Protein 4ZKD (pdb70)

Organism: Saccharomyces cerevisiae (strain ATCC 204508 / S288c) (NCBI:txid559292)

InterPro domains:
  IPR000795 Translational (tr)-type GTP-binding domain [PF00009] (269-475)
  IPR000795 Translational (tr)-type GTP-binding domain [PS51722] (265-503)
  IPR027417 P-loop containing nucleoside triphosphate hydrolase [G3DSA:3.40.50.300] (251-518)
  IPR027417 P-loop containing nucleoside triphosphate hydrolase [SSF52540] (268-486)
  IPR050100 Translation factor GTPase superfamily members [PTHR23115] (269-693)
  IPR054118 Ski7, domain III [PF21920] (649-746)
  IPR054119 Ski7, domain II [PF21921] (527-631)

Sequence (470 aa):
IDIHSFIATHPLNLTCCLFLGDTNAGKSTLLGHLLYDLNEISMSSMRELQKKSSNLDPSSSSNSFKVILDNTKTERENGFSMFKKVIQVENDLLPPSSTLTLIDTPGSIKYFNKETLNSSILTFDPEVYVLVIDCNYDSWEKSLDGPNNQIYEILKVISYLNKNSACKKKHLIILLNKADLISWDKHHRLEMIQSELNYVLKENFQWTDAEFQFIPCSGLLGSNLNKINYVPEWYEGPTFFSQLYLLVEHNMNKIETTLEEPFVGTILQSSVLQPIAEINYVSLKVLINSGYIQSGQTIEIHTQYEDFHYYGIVSSRMKNSKQILETNTKNNISVGLNPDILEVLVKIHHNTEDFTKKQFHIRKGDIIIHSRKTNTLKLLALRLIKLSIQTHALSDPVDLGSELLLYHNLTHNAVKLVKILGTNDISINPNQSLIVEVEIIEPDFALNVIDSKYITNNIVLTSIDHKVIAVGRIACQ

Radius of gyration: 22.98 Å; Cα contacts (8 Å, |Δi|>4): 987; chains: 1; bounding box: 47×64×55 Å

Secondary structure (DSSP, 8-state):
--SHHHHHSSPEEEEEEEE--TTSSHHHHHHHHHHHTT-S-HHHHHHHHHHGGGGSS-S--TTHHHH--SHHHHHHTS--S-EEEEE-STTSPTTEEEEEEE---SHHHIIIIIHHHHHHH--SEEEEEEE-STTHHHHT--STTSHHHHHHHHHTTTTTT-SSPP-EEEEEE-GGGGTT-HHHHHHHHHHHHHIIIIIT---GGGEEEEE-BTTTTBTT-------TT--S--HHHHHHHHHHHHSS----TTTSPPEEEEEEEEE-SS--SEEEEEEEEEEEESEEETT-EEEEE-SBSS-EEEEEEEEEEE---SS----SSB-SEEETT-EEEEEEEEE-SS-TTTS-----TT-EEEE-----PPEEEEESEEEEEEE----SS-EETT-EEEEEETTEEEEEEEEEEETS--SEE-SS-EEEEEEEE-STTB-EEEEESTT---EEEEE-TT--EEEEEEE---

GO terms:
  GO:0005525 GTP binding (F, IDA)
  GO:0005737 cytoplasm (C, IDA)
  GO:0044877 protein-containing complex binding (F, IDA)
  GO:0000956 nuclear-transcribed mRNA catabolic process (P, IGI)
  GO:0030163 protein catabolic process (P, IGI)
  GO:0070478 nuclear-transcribed mRNA catabolic process, 3'-5' exonucleolytic nonsense-mediated decay (P, IGI)
  GO:0000956 nuclear-transcribed mRNA catabolic process (P, IMP)
  GO:0005829 cytosol (C, HDA)
  GO:0030674 protein-macromolecule adaptor activity (F, IMP)
  GO:0030163 protein catabolic process (P, IMP)
  GO:0070478 nuclear-transcribed mRNA catabolic process, 3'-5' exonucleolytic nonsense-mediated decay (P, IMP)
  GO:0070481 nuclear-transcribed mRNA catabolic process, non-stop decay (P, IMP)
  GO:0070651 nonfunctional rRNA decay (P, IMP)
  GO:0005515 protein binding (F, IPI)

CATH classification: 3.40.50.300

Foldseek 3Di:
DPVVVVVVLAFAEAEEEEDEAWPLCQLLLVQLLCVVVVLADPVNQVVLVVVCVVPVPHDDDSRSCLQLVDPVCVVVVFDQDKAWDKDDDDVAPPRYIYIYIYAGNHVVSCLQFVVLCCQAQVGQEYEYGGALAPPRRVVQDDDCQGSSNLVLQELLPPQPVHPRAAAYEYEHEPCVNVPVPVVSVVVSCVVVVCCCCPASNDDPVRYDYDYYYSNLCALQPPVRDDDPPDPDHRNVVVVRVVRVVSNPDDDPQQVKFWKKFFADKDWDPDDDQKTKMKTWIFILGHKDFFQFWKWWAAQFPGQIFIWGFHWKAADDHSGDDDRPDTDGMDGPGGIIITITIGGHDDDDVVDDDDHDGGIMMGTDPPVVDWDKDWDQKFKWFKWAADDDDWAFAQAWKWKRWNNDIFIKGFHDWPPDPDGTHDHGDGTITIIGGDDPSGTDMDTDDPSRFQKIFIGHPVRGTGIITHTDPD

Solvent-accessible surface area: 22415 Å² total; per-residue (Å²): 168,96,61,114,54,64,8,78,104,37,25,44,16,3,10,0,0,0,0,2,26,72,106,2,17,14,12,16,0,0,0,14,0,0,69,41,4,114,46,24,71,108,74,46,12,134,102,39,75,146,132,24,81,127,60,123,132,64,119,33,33,32,32,37,15,9,0,3,63,48,182,56,0,87,155,79,39,61,13,19,74,40,16,40,0,69,1,111,40,140,66,5,9,112,82,3,5,0,10,0,0,0,1,1,4,22,92,135,36,5,17,106,14,0,3,2,0,2,16,7,28,76,12,50,0,18,0,2,1,5,18,0,39,106,90,38,5,86,165,29,49,122,40,91,50,15,31,4,41,7,0,0,28,0,1,2,11,8,31,85,160,42,111,102,132,38,65,3,3,0,0,1,4,40,0,47,94,5,80,9,46,98,136,19,6,89,65,0,76,70,74,4,49,137,21,1,72,115,84,12,89,6,70,98,95,7,18,50,22,0,8,0,1,2,88,65,12,2,8,0,35,214,172,92,89,62,10,154,75,34,158,36,46,25,0,24,44,31,0,71,75,27,2,75,118,20,53,136,102,156,84,44,9,92,118,27,36,13,5,0,0,0,27,104,35,58,40,81,136,126,44,45,88,64,4,80,0,33,0,54,2,7,2,42,2,0,64,4,47,52,48,36,30,0,2,0,20,2,17,88,97,113,48,66,28,99,7,71,2,48,105,1,41,55,17,154,49,44,10,170,58,73,28,157,100,99,32,64,6,0,2,49,49,21,32,6,42,4,17,0,58,5,102,28,134,135,70,67,79,169,129,97,33,73,20,128,101,7,0,10,1,0,75,16,85,135,185,203,112,30,116,27,35,67,39,72,95,0,71,0,42,3,38,5,22,78,30,82,107,67,15,77,64,39,33,102,4,22,3,1,12,30,14,16,72,15,36,0,96,0,52,113,6,38,87,67,150,61,115,14,2,39,54,111,49,104,19,67,0,31,0,70,5,70,88,104,102,14,2,7,20,0,8,36,27,174,59,35,59,14,10,0,1,0,0,30,92,101,62,64,16,18,5,3,3,90,14,28,38,175

B-factor: mean 85.1, std 22.49, range [45.05, 178.68]

Structure (mmCIF, N/CA/C/O backbone):
data_4ZKD
#
_entry.id   4ZKD
#
_cell.length_a   93.136
_cell.length_b   120.617
_cell.length_c   105.269
_cell.angle_alpha   90.00
_cell.angle_beta   90.00
_cell.angle_gamma   90.00
#
_symmetry.space_group_name_H-M   'C 2 2 21'
#
loop_
_entity.id
_entity.type
_entity.pdbx_description
1 polymer 'Superkiller protein 7'
2 non-polymer 'PHOSPHATE ION'
3 non-polymer "GUANOSINE-5'-DIPHOSPHATE"
4 non-polymer 'MAGNESIUM ION'
5 water water
#
loop_
_atom_site.group_PDB
_atom_site.id
_atom_site.type_symbol
_atom_site.label_atom_id
_atom_site.label_alt_id
_atom_site.label_comp_id
_atom_site.label_asym_id
_atom_site.label_entity_id
_atom_site.label_seq_id
_atom_site.pdbx_PDB_ins_code
_atom_site.Cartn_x
_atom_site.Cartn_y
_atom_site.Cartn_z
_atom_site.occupancy
_atom_site.B_iso_or_equiv
_atom_site.auth_seq_id
_atom_site.auth_comp_id
_atom_site.auth_asym_id
_atom_site.auth_atom_id
_atom_site.pdbx_PDB_model_num
ATOM 1 N N . ILE A 1 7 ? 96.419 -45.432 28.475 1.00 128.74 255 ILE A N 1
ATOM 2 C CA . ILE A 1 7 ? 96.725 -44.546 29.591 1.00 131.87 255 ILE A CA 1
ATOM 3 C C . ILE A 1 7 ? 97.179 -45.352 30.805 1.00 135.03 255 ILE A C 1
ATOM 4 O O . ILE A 1 7 ? 96.669 -46.441 31.072 1.00 135.41 255 ILE A O 1
ATOM 19 N N . ASP A 1 8 ? 98.146 -44.802 31.532 1.00 132.82 256 ASP A N 1
ATOM 20 C CA . ASP A 1 8 ? 98.728 -45.467 32.692 1.00 134.07 256 ASP A CA 1
ATOM 21 C C . ASP A 1 8 ? 97.704 -45.631 33.814 1.00 134.76 256 ASP A C 1
ATOM 22 O O . ASP A 1 8 ? 97.660 -46.671 34.471 1.00 135.47 256 ASP A O 1
ATOM 31 N N . ILE A 1 9 ? 96.904 -44.588 34.028 1.00 132.52 257 ILE A N 1
ATOM 32 C CA . ILE A 1 9 ? 95.875 -44.549 35.073 1.00 132.29 257 ILE A CA 1
ATOM 33 C C . ILE A 1 9 ? 96.532 -44.378 36.439 1.00 124.80 257 ILE A C 1
ATOM 34 O O . ILE A 1 9 ? 96.211 -43.447 37.178 1.00 119.61 257 ILE A O 1
ATOM 50 N N . HIS A 1 10 ? 97.448 -45.281 36.768 1.00 128.73 258 HIS A N 1
ATOM 51 C CA . HIS A 1 10 ? 98.226 -45.178 37.996 1.00 125.00 258 HIS A CA 1
ATOM 52 C C . HIS A 1 10 ? 99.013 -43.868 38.036 1.00 121.53 258 HIS A C 1
ATOM 53 O O . HIS A 1 10 ? 99.234 -43.301 39.106 1.00 122.54 258 HIS A O 1
ATOM 67 N N . SER A 1 11 ? 99.425 -43.389 36.865 1.00 121.51 259 SER A N 1
ATOM 68 C CA . SER A 1 11 ? 100.218 -42.167 36.768 1.00 121.14 259 SER A CA 1
ATOM 69 C C . SER A 1 11 ? 99.347 -40.917 36.878 1.00 119.07 259 SER A C 1
ATOM 70 O O . SER A 1 11 ? 99.814 -39.866 37.316 1.00 116.68 259 SER A O 1
ATOM 78 N N . PHE A 1 12 ? 98.085 -41.033 36.475 1.00 122.09 260 PHE A N 1
ATOM 79 C CA . PHE A 1 12 ? 97.160 -39.906 36.543 1.00 116.81 260 PHE A CA 1
ATOM 80 C C . PHE A 1 12 ? 96.905 -39.520 37.997 1.00 111.37 260 PHE A C 1
ATOM 81 O O . PHE A 1 12 ? 96.768 -38.342 38.325 1.00 107.78 260 PHE A O 1
ATOM 98 N N . ILE A 1 13 ? 96.840 -40.523 38.865 1.00 106.07 261 ILE A N 1
ATOM 99 C CA . ILE A 1 13 ? 96.625 -40.293 40.286 1.00 104.89 261 ILE A CA 1
ATOM 100 C C . ILE A 1 13 ? 97.817 -39.550 40.885 1.00 105.01 261 ILE A C 1
ATOM 101 O O . ILE A 1 13 ? 97.668 -38.785 41.838 1.00 105.84 261 ILE A O 1
ATOM 117 N N . ALA A 1 14 ? 98.997 -39.768 40.312 1.00 108.20 262 ALA A N 1
ATOM 118 C CA . ALA A 1 14 ? 100.214 -39.129 40.800 1.00 109.27 262 ALA A CA 1
ATOM 119 C C . ALA A 1 14 ? 100.253 -37.646 40.440 1.00 109.03 262 ALA A C 1
ATOM 120 O O . ALA A 1 14 ? 100.606 -36.810 41.272 1.00 110.49 262 ALA A O 1
ATOM 127 N N . THR A 1 15 ? 99.887 -37.321 39.203 1.00 110.69 263 THR A N 1
ATOM 128 C CA . THR A 1 15 ? 99.931 -35.938 38.736 1.00 110.35 263 THR A CA 1
ATOM 129 C C . THR A 1 15 ? 98.760 -35.118 39.275 1.00 107.60 263 THR A C 1
ATOM 130 O O . THR A 1 15 ? 98.655 -33.923 39.001 1.00 105.89 263 THR A O 1
ATOM 141 N N . HIS A 1 16 ? 97.882 -35.762 40.037 1.00 104.68 264 HIS A N 1
ATOM 142 C CA . HIS A 1 16 ? 96.731 -35.081 40.615 1.00 94.67 264 HIS A CA 1
ATOM 143 C C . HIS A 1 16 ? 97.166 -34.251 41.827 1.00 88.26 264 HIS A C 1
ATOM 144 O O . HIS A 1 16 ? 97.765 -34.790 42.757 1.00 78.44 264 HIS A O 1
ATOM 158 N N . PRO A 1 17 ? 96.880 -32.935 41.821 1.00 84.00 265 PRO A N 1
ATOM 159 C CA . PRO A 1 17 ? 97.265 -32.118 42.980 1.00 83.26 265 PRO A CA 1
ATOM 160 C C . PRO A 1 17 ? 96.451 -32.448 44.231 1.00 74.87 265 PRO A C 1
ATOM 161 O O . PRO A 1 17 ? 95.272 -32.784 44.126 1.00 77.56 265 PRO A O 1
ATOM 172 N N . LEU A 1 18 ? 97.082 -32.354 45.398 1.00 79.22 266 LEU A N 1
ATOM 173 C CA . LEU A 1 18 ? 96.424 -32.668 46.664 1.00 77.30 266 LEU A CA 1
ATOM 174 C C . LEU A 1 18 ? 95.538 -31.517 47.130 1.00 68.45 266 LEU A C 1
ATOM 175 O O . LEU A 1 18 ? 95.981 -30.371 47.210 1.00 65.00 266 LEU A O 1
ATOM 191 N N . ASN A 1 19 ? 94.289 -31.838 47.450 1.00 62.85 267 ASN A N 1
ATOM 192 C CA . ASN A 1 19 ? 93.289 -30.822 47.752 1.00 62.24 267 ASN A CA 1
ATOM 193 C C . ASN A 1 19 ? 93.054 -30.605 49.243 1.00 57.10 267 ASN A C 1
ATOM 194 O O . ASN A 1 19 ? 93.099 -31.545 50.035 1.00 58.36 267 ASN A O 1
ATOM 205 N N . LEU A 1 20 ? 92.808 -29.349 49.608 1.00 58.30 268 LEU A N 1
ATOM 206 C CA . LEU A 1 20 ? 92.329 -28.996 50.939 1.00 60.44 268 LEU A CA 1
ATOM 207 C C . LEU A 1 20 ? 90.989 -28.281 50.814 1.00 56.68 268 LEU A C 1
ATOM 208 O O . LEU A 1 20 ? 90.858 -27.325 50.048 1.00 60.83 268 LEU A O 1
ATOM 224 N N . THR A 1 21 ? 90.000 -28.750 51.570 1.00 61.93 269 THR A N 1
ATOM 225 C CA . THR A 1 21 ? 88.667 -28.158 51.557 1.00 54.16 269 THR A CA 1
ATOM 226 C C . THR A 1 21 ? 88.426 -27.313 52.800 1.00 60.82 269 THR A C 1
ATOM 227 O O . THR A 1 21 ? 88.619 -27.772 53.929 1.00 63.92 269 THR A O 1
ATOM 238 N N A CYS A 1 22 ? 88.055 -26.055 52.581 0.64 59.02 270 CYS A N 1
ATOM 239 N N B CYS A 1 22 ? 87.937 -26.098 52.574 0.36 58.99 270 CYS A N 1
ATOM 240 C CA A CYS A 1 22 ? 87.706 -25.148 53.667 0.64 59.36 270 CYS A CA 1
ATOM 241 C CA B CYS A 1 22 ? 87.720 -25.117 53.627 0.36 58.98 270 CYS A CA 1
ATOM 242 C C A CYS A 1 22 ? 86.227 -24.812 53.595 0.64 60.08 270 CYS A C 1
ATOM 243 C C B CYS A 1 22 ? 86.258 -24.665 53.659 0.36 59.89 270 CYS A C 1
ATOM 244 O O A CYS A 1 22 ? 85.739 -24.309 52.580 0.64 54.80 270 CYS A O 1
ATOM 245 O O B CYS A 1 22 ? 85.810 -23.935 52.773 0.36 56.62 270 CYS A O 1
ATOM 259 N N . LEU A 1 23 ? 85.523 -25.101 54.681 1.00 53.71 271 LEU A N 1
ATOM 260 C CA . LEU A 1 23 ? 84.087 -24.849 54.773 1.00 48.26 271 LEU A CA 1
ATOM 261 C C . LEU A 1 23 ? 83.786 -23.653 55.674 1.00 57.79 271 LEU A C 1
ATOM 262 O O . LEU A 1 23 ? 84.109 -23.663 56.864 1.00 55.44 271 LEU A O 1
ATOM 277 N N . PHE A 1 24 ? 83.168 -22.626 55.097 1.00 53.36 272 PHE A N 1
ATOM 278 C CA . PHE A 1 24 ? 82.803 -21.419 55.834 1.00 49.03 272 PHE A CA 1
ATOM 279 C C . PHE A 1 24 ? 81.424 -21.550 56.468 1.00 52.72 272 PHE A C 1
ATOM 280 O O . PHE A 1 24 ? 80.459 -21.933 55.807 1.00 55.91 272 PHE A O 1
ATOM 297 N N . LEU A 1 25 ? 81.344 -21.220 57.754 1.00 55.14 273 LEU A N 1
ATOM 298 C CA . LEU A 1 25 ? 80.115 -21.355 58.527 1.00 51.88 273 LEU A CA 1
ATOM 299 C C . LEU A 1 25 ? 79.874 -20.103 59.360 1.00 46.70 273 LEU A C 1
ATOM 300 O O . LEU A 1 25 ? 80.811 -19.368 59.673 1.00 53.80 273 LEU A O 1
ATOM 316 N N . GLY A 1 26 ? 78.617 -19.863 59.715 1.00 51.46 274 GLY A N 1
ATOM 317 C CA . GLY A 1 26 ? 78.267 -18.727 60.545 1.00 53.03 274 GLY A CA 1
ATOM 318 C C . GLY A 1 26 ? 76.860 -18.212 60.311 1.00 56.90 274 GLY A C 1
ATOM 319 O O . GLY A 1 26 ? 76.204 -18.567 59.329 1.00 52.00 274 GLY A O 1
ATOM 323 N N . ASP A 1 27 ? 76.402 -17.362 61.225 1.00 54.11 275 ASP A N 1
ATOM 324 C CA . ASP A 1 27 ? 75.086 -16.748 61.120 1.00 51.70 275 ASP A CA 1
ATOM 325 C C . ASP A 1 27 ? 74.972 -15.892 59.864 1.00 59.96 275 ASP A C 1
ATOM 326 O O . ASP A 1 27 ? 75.977 -15.550 59.240 1.00 62.05 275 ASP A O 1
ATOM 335 N N . THR A 1 28 ? 73.742 -15.545 59.501 1.00 57.60 276 THR A N 1
ATOM 336 C CA . THR A 1 28 ? 73.506 -14.591 58.429 1.00 60.07 276 THR A CA 1
ATOM 337 C C . THR A 1 28 ? 74.057 -13.227 58.842 1.00 65.12 276 THR A C 1
ATOM 338 O O . THR A 1 28 ? 74.058 -12.891 60.025 1.00 54.68 276 THR A O 1
ATOM 349 N N . ASN A 1 29 ? 74.532 -12.458 57.865 1.00 55.37 277 ASN A N 1
ATOM 350 C CA . ASN A 1 29 ? 75.129 -11.144 58.111 1.00 58.04 277 ASN A CA 1
ATOM 351 C C . ASN A 1 29 ? 76.449 -11.230 58.882 1.00 60.77 277 ASN A C 1
ATOM 352 O O . ASN A 1 29 ? 76.926 -10.233 59.426 1.00 54.87 277 ASN A O 1
ATOM 363 N N . ALA A 1 30 ? 77.043 -12.419 58.924 1.00 62.25 278 ALA A N 1
ATOM 364 C CA . ALA A 1 30 ? 78.358 -12.585 59.537 1.00 49.64 278 ALA A CA 1
ATOM 365 C C . ALA A 1 30 ? 79.459 -12.036 58.626 1.00 59.75 278 ALA A C 1
ATOM 366 O O . ALA A 1 30 ? 80.543 -11.686 59.094 1.00 56.23 278 ALA A O 1
ATOM 373 N N . GLY A 1 31 ? 79.175 -11.972 57.325 1.00 55.57 279 GLY A N 1
ATOM 374 C CA . GLY A 1 31 ? 80.109 -11.422 56.356 1.00 57.46 279 GLY A CA 1
ATOM 375 C C . GLY A 1 31 ? 80.826 -12.490 55.549 1.00 53.07 279 GLY A C 1
ATOM 376 O O . GLY A 1 31 ? 81.899 -12.245 54.998 1.00 53.04 279 GLY A O 1
ATOM 380 N N . LYS A 1 32 ? 80.226 -13.674 55.470 1.00 52.11 280 LYS A N 1
ATOM 381 C CA . LYS A 1 32 ? 80.865 -14.826 54.839 1.00 52.75 280 LYS A CA 1
ATOM 382 C C . LYS A 1 32 ? 81.061 -14.647 53.333 1.00 58.55 280 LYS A C 1
ATOM 383 O O . LYS A 1 32 ? 82.160 -14.850 52.816 1.00 58.15 280 LYS A O 1
ATOM 402 N N . SER A 1 33 ? 79.993 -14.276 52.634 1.00 57.14 281 SER A N 1
ATOM 403 C CA . SER A 1 33 ? 80.042 -14.121 51.182 1.00 53.77 281 SER A CA 1
ATOM 404 C C . SER A 1 33 ? 80.976 -12.984 50.780 1.00 58.78 281 SER A C 1
ATOM 405 O O . SER A 1 33 ? 81.747 -13.112 49.830 1.00 56.43 281 SER A O 1
ATOM 412 N N . THR A 1 34 ? 80.903 -11.873 51.507 1.00 59.94 282 THR A N 1
ATOM 413 C CA . THR A 1 34 ? 81.774 -10.732 51.246 1.00 60.95 282 THR A CA 1
ATOM 414 C C . THR A 1 34 ? 83.240 -11.108 51.419 1.00 59.30 282 THR A C 1
ATOM 415 O O . THR A 1 34 ? 84.074 -10.781 50.579 1.00 66.87 282 THR A O 1
ATOM 426 N N . LEU A 1 35 ? 83.549 -11.788 52.517 1.00 60.55 283 LEU A N 1
ATOM 427 C CA . LEU A 1 35 ? 84.927 -12.138 52.833 1.00 58.42 283 LEU A CA 1
ATOM 428 C C . LEU A 1 35 ? 85.503 -13.102 51.809 1.00 57.86 283 LEU A C 1
ATOM 429 O O . LEU A 1 35 ? 86.660 -12.979 51.407 1.00 59.91 283 LEU A O 1
ATOM 445 N N . LEU A 1 36 ? 84.692 -14.064 51.389 1.00 57.08 284 LEU A N 1
ATOM 446 C CA . LEU A 1 36 ? 85.162 -15.119 50.506 1.00 52.79 284 LEU A CA 1
ATOM 447 C C . LEU A 1 36 ? 85.380 -14.594 49.089 1.00 65.87 284 LEU A C 1
ATOM 448 O O . LEU A 1 36 ? 86.309 -15.013 48.399 1.00 58.36 284 LEU A O 1
ATOM 464 N N . GLY A 1 37 ? 84.524 -13.671 48.663 1.00 59.67 285 GLY A N 1
ATOM 465 C CA . GLY A 1 37 ? 84.681 -13.029 47.372 1.00 66.32 285 GLY A CA 1
ATOM 466 C C . GLY A 1 37 ? 85.898 -12.124 47.365 1.00 67.09 285 GLY A C 1
ATOM 467 O O . GLY A 1 37 ? 86.611 -12.022 46.366 1.00 59.00 285 GLY A O 1
ATOM 471 N N . HIS A 1 38 ? 86.135 -11.467 48.495 1.00 60.62 286 HIS A N 1
ATOM 472 C CA . HIS A 1 38 ? 87.275 -10.572 48.637 1.00 60.82 286 HIS A CA 1
ATOM 473 C C . HIS A 1 38 ? 88.581 -11.356 48.602 1.00 62.50 286 HIS A C 1
ATOM 474 O O . HIS A 1 38 ? 89.571 -10.910 48.025 1.00 68.45 286 HIS A O 1
ATOM 488 N N . LEU A 1 39 ? 88.575 -12.528 49.226 1.00 62.75 287 LEU A N 1
ATOM 489 C CA . LEU A 1 39 ? 89.735 -13.407 49.212 1.00 63.83 287 LEU A CA 1
ATOM 490 C C . LEU A 1 39 ? 90.054 -13.843 47.784 1.00 60.82 287 LEU A C 1
ATOM 491 O O . LEU A 1 39 ? 91.217 -13.920 47.394 1.00 66.74 287 LEU A O 1
ATOM 507 N N . LEU A 1 40 ? 89.013 -14.118 47.005 1.00 63.93 288 LEU A N 1
ATOM 508 C CA . LEU A 1 40 ? 89.183 -14.549 45.622 1.00 63.49 288 LEU A CA 1
ATOM 509 C C . LEU A 1 40 ? 89.788 -13.441 44.763 1.00 66.05 288 LEU A C 1
ATOM 510 O O . LEU A 1 40 ? 90.602 -13.705 43.878 1.00 67.38 288 LEU A O 1
ATOM 526 N N . TYR A 1 41 ? 89.388 -12.202 45.032 1.00 68.47 289 TYR A N 1
ATOM 527 C CA . TYR A 1 41 ? 89.946 -11.047 44.335 1.00 66.47 289 TYR A CA 1
ATOM 528 C C . TYR A 1 41 ? 91.421 -10.870 44.679 1.00 71.51 289 TYR A C 1
ATOM 529 O O . TYR A 1 41 ? 92.248 -10.622 43.802 1.00 65.41 289 TYR A O 1
ATOM 547 N N . ASP A 1 42 ? 91.740 -10.997 45.964 1.00 70.47 290 ASP A N 1
ATOM 548 C CA . ASP A 1 42 ? 93.112 -10.858 46.438 1.00 63.03 290 ASP A CA 1
ATOM 549 C C . ASP A 1 42 ? 93.995 -11.984 45.919 1.00 63.51 290 ASP A C 1
ATOM 550 O O . ASP A 1 42 ? 95.210 -11.825 45.806 1.00 69.92 290 ASP A O 1
ATOM 559 N N . LEU A 1 43 ? 93.384 -13.125 45.615 1.00 63.18 291 LEU A N 1
ATOM 560 C CA . LEU A 1 43 ? 94.112 -14.250 45.041 1.00 66.32 291 LEU A CA 1
ATOM 561 C C . LEU A 1 43 ? 94.098 -14.196 43.511 1.00 72.11 291 LEU A C 1
ATOM 562 O O . LEU A 1 43 ? 94.444 -15.173 42.846 1.00 69.92 291 LEU A O 1
ATOM 578 N N . ASN A 1 44 ? 93.699 -13.050 42.963 1.00 69.15 292 ASN A N 1
ATOM 579 C CA . ASN A 1 44 ? 93.738 -12.817 41.519 1.00 76.39 292 ASN A CA 1
ATOM 580 C C . ASN A 1 44 ? 92.920 -13.832 40.721 1.00 74.18 292 ASN A C 1
ATOM 581 O O . ASN A 1 44 ? 93.290 -14.197 39.605 1.00 72.38 292 ASN A O 1
ATOM 592 N N . GLU A 1 45 ? 91.810 -14.281 41.299 1.00 73.53 293 GLU A N 1
ATOM 593 C CA . GLU A 1 45 ? 90.903 -15.200 40.618 1.00 71.50 293 GLU A CA 1
ATOM 594 C C . GLU A 1 45 ? 89.781 -14.446 39.907 1.00 69.96 293 GLU A C 1
ATOM 595 O O . GLU A 1 45 ? 88.927 -15.056 39.263 1.00 66.47 293 GLU A O 1
ATOM 607 N N . ILE A 1 46 ? 89.793 -13.120 40.027 1.00 71.61 294 ILE A N 1
ATOM 608 C CA . ILE A 1 46 ? 88.817 -12.263 39.359 1.00 69.95 294 ILE A CA 1
ATOM 609 C C . ILE A 1 46 ? 89.537 -11.160 38.592 1.00 78.22 294 ILE A C 1
ATOM 610 O O . ILE A 1 46 ? 90.274 -10.368 39.179 1.00 86.54 294 ILE A O 1
ATOM 626 N N . SER A 1 47 ? 89.323 -11.109 37.282 1.00 87.38 295 SER A N 1
ATOM 627 C CA . SER A 1 47 ? 89.935 -10.077 36.453 1.00 87.93 295 SER A CA 1
ATOM 628 C C . SER A 1 47 ? 89.252 -8.734 36.687 1.00 91.77 295 SER A C 1
ATOM 629 O O . SER A 1 47 ? 88.062 -8.683 37.005 1.00 85.12 295 SER A O 1
ATOM 637 N N . MET A 1 48 ? 90.013 -7.653 36.538 1.00 92.88 296 MET A N 1
ATOM 638 C CA . MET A 1 48 ? 89.476 -6.303 36.686 1.00 92.70 296 MET A CA 1
ATOM 639 C C . MET A 1 48 ? 88.293 -6.095 35.751 1.00 90.29 296 MET A C 1
ATOM 640 O O . MET A 1 48 ? 87.319 -5.428 36.103 1.00 88.44 296 MET A O 1
ATOM 654 N N . SER A 1 49 ? 88.389 -6.670 34.557 1.00 90.84 297 SER A N 1
ATOM 655 C CA . SER A 1 49 ? 87.305 -6.607 33.588 1.00 87.87 297 SER A CA 1
ATOM 656 C C . SER A 1 49 ? 86.081 -7.338 34.125 1.00 89.42 297 SER A C 1
ATOM 657 O O . SER A 1 49 ? 84.966 -6.822 34.069 1.00 91.76 297 SER A O 1
ATOM 665 N N . SER A 1 50 ? 86.300 -8.539 34.650 1.00 90.73 298 SER A N 1
ATOM 666 C CA . SER A 1 50 ? 85.221 -9.338 35.221 1.00 89.92 298 SER A CA 1
ATOM 667 C C . SER A 1 50 ? 84.547 -8.596 36.365 1.00 85.26 298 SER A C 1
ATOM 668 O O . SER A 1 50 ? 83.326 -8.643 36.515 1.00 82.23 298 SER A O 1
ATOM 676 N N . MET A 1 51 ? 85.352 -7.911 37.170 1.00 83.95 299 MET A N 1
ATOM 677 C CA . MET A 1 51 ? 84.828 -7.146 38.289 1.00 83.84 299 MET A CA 1
ATOM 678 C C . MET A 1 51 ? 83.928 -6.031 37.773 1.00 86.13 299 MET A C 1
ATOM 679 O O . MET A 1 51 ? 82.741 -5.988 38.089 1.00 92.42 299 MET A O 1
ATOM 693 N N . ARG A 1 52 ? 84.498 -5.146 36.958 1.00 92.43 300 ARG A N 1
ATOM 694 C CA . ARG A 1 52 ? 83.775 -3.990 36.432 1.00 91.21 300 ARG A CA 1
ATOM 695 C C . ARG A 1 52 ? 82.468 -4.380 35.754 1.00 93.82 300 ARG A C 1
ATOM 696 O O . ARG A 1 52 ? 81.467 -3.679 35.884 1.00 96.80 300 ARG A O 1
ATOM 717 N N . GLU A 1 53 ? 82.482 -5.497 35.032 1.00 90.68 301 GLU A N 1
ATOM 718 C CA . GLU A 1 53 ? 81.269 -6.029 34.421 1.00 94.82 301 GLU A CA 1
ATOM 719 C C . GLU A 1 53 ? 80.268 -6.383 35.512 1.00 91.65 301 GLU A C 1
ATOM 720 O O . GLU A 1 53 ? 79.063 -6.190 35.355 1.00 96.31 301 GLU A O 1
ATOM 732 N N . LEU A 1 54 ? 80.783 -6.904 36.621 1.00 95.90 302 LEU A N 1
ATOM 733 C CA . LEU A 1 54 ? 79.964 -7.169 37.796 1.00 97.29 302 LEU A CA 1
ATOM 734 C C . LEU A 1 54 ? 79.555 -5.850 38.438 1.00 101.45 302 LEU A C 1
ATOM 735 O O . LEU A 1 54 ? 78.454 -5.726 38.975 1.00 109.20 302 LEU A O 1
ATOM 751 N N . GLN A 1 55 ? 80.444 -4.861 38.372 1.00 100.17 303 GLN A N 1
ATOM 752 C CA . GLN A 1 55 ? 80.173 -3.558 38.966 1.00 101.75 303 GLN A CA 1
ATOM 753 C C . GLN A 1 55 ? 79.231 -2.749 38.082 1.00 99.39 303 GLN A C 1
ATOM 754 O O . GLN A 1 55 ? 78.458 -1.929 38.577 1.00 102.44 303 GLN A O 1
ATOM 768 N N . LYS A 1 56 ? 79.291 -2.986 36.775 1.00 102.25 304 LYS A N 1
ATOM 769 C CA . LYS A 1 56 ? 78.419 -2.284 35.841 1.00 101.90 304 LYS A CA 1
ATOM 770 C C . LYS A 1 56 ? 76.988 -2.764 36.044 1.00 108.38 304 LYS A C 1
ATOM 771 O O . LYS A 1 56 ? 76.035 -2.015 35.834 1.00 116.48 304 LYS A O 1
ATOM 790 N N . LYS A 1 57 ? 76.849 -4.021 36.457 1.00 110.85 305 LYS A N 1
ATOM 791 C CA . LYS A 1 57 ? 75.552 -4.559 36.851 1.00 117.52 305 LYS A CA 1
ATOM 792 C C . LYS A 1 57 ? 75.142 -4.024 38.222 1.00 118.48 305 LYS A C 1
ATOM 793 O O . LYS A 1 57 ? 73.955 -3.883 38.514 1.00 126.22 305 LYS A O 1
ATOM 812 N N . SER A 1 58 ? 76.134 -3.723 39.056 1.00 120.00 306 SER A N 1
ATOM 813 C CA . SER A 1 58 ? 75.891 -3.306 40.434 1.00 127.39 306 SER A CA 1
ATOM 814 C C . SER A 1 58 ? 75.521 -1.829 40.548 1.00 130.70 306 SER A C 1
ATOM 815 O O . SER A 1 58 ? 75.234 -1.344 41.643 1.00 131.10 306 SER A O 1
ATOM 822 N N . SER A 1 59 ? 75.537 -1.117 39.423 1.00 129.39 307 SER A N 1
ATOM 823 C CA . SER A 1 59 ? 75.181 0.300 39.409 1.00 122.29 307 SER A CA 1
ATOM 824 C C . SER A 1 59 ? 73.773 0.487 39.966 1.00 131.07 307 SER A C 1
ATOM 825 O O . SER A 1 59 ? 73.432 1.547 40.491 1.00 133.22 307 SER A O 1
ATOM 833 N N . ASN A 1 60 ? 72.968 -0.564 39.846 1.00 131.22 308 ASN A N 1
ATOM 834 C CA . ASN A 1 60 ? 71.643 -0.617 40.448 1.00 130.08 308 ASN A CA 1
ATOM 835 C C . ASN A 1 60 ? 71.693 -0.348 41.953 1.00 130.89 308 ASN A C 1
ATOM 836 O O . ASN A 1 60 ? 70.729 0.150 42.535 1.00 129.82 308 ASN A O 1
ATOM 847 N N . LEU A 1 61 ? 72.834 -0.657 42.567 1.00 128.02 309 LEU A N 1
ATOM 848 C CA . LEU A 1 61 ? 72.971 -0.629 44.021 1.00 128.43 309 LEU A CA 1
ATOM 849 C C . LEU A 1 61 ? 73.798 0.561 44.515 1.00 126.82 309 LEU A C 1
ATOM 850 O O . LEU A 1 61 ? 74.697 0.390 45.341 1.00 121.98 309 LEU A O 1
ATOM 866 N N . ASP A 1 62 ? 73.495 1.759 44.019 1.00 127.96 310 ASP A N 1
ATOM 867 C CA . ASP A 1 62 ? 74.232 2.961 44.413 1.00 118.18 310 ASP A CA 1
ATOM 868 C C . ASP A 1 62 ? 73.303 4.102 44.840 1.00 114.55 310 ASP A C 1
ATOM 869 O O . ASP A 1 62 ? 72.689 4.746 43.989 1.00 113.65 310 ASP A O 1
ATOM 878 N N . PRO A 1 63 ? 73.194 4.362 46.157 1.00 114.16 311 PRO A N 1
ATOM 879 C CA . PRO A 1 63 ? 73.793 3.641 47.285 1.00 117.34 311 PRO A CA 1
ATOM 880 C C . PRO A 1 63 ? 72.970 2.428 47.696 1.00 117.76 311 PRO A C 1
ATOM 881 O O . PRO A 1 63 ? 71.781 2.354 47.385 1.00 129.16 311 PRO A O 1
ATOM 892 N N . SER A 1 64 ? 73.604 1.488 48.386 1.00 111.96 312 SER A N 1
ATOM 893 C CA . SER A 1 64 ? 72.918 0.301 48.879 1.00 111.25 312 SER A CA 1
ATOM 894 C C . SER A 1 64 ? 73.727 -0.354 49.991 1.00 101.84 312 SER A C 1
ATOM 895 O O . SER A 1 64 ? 74.830 0.090 50.310 1.00 92.07 312 SER A O 1
ATOM 903 N N . SER A 1 65 ? 73.181 -1.418 50.572 1.00 97.39 313 SER A N 1
ATOM 904 C CA . SER A 1 65 ? 73.857 -2.120 51.655 1.00 97.96 313 SER A CA 1
ATOM 905 C C . SER A 1 65 ? 74.917 -3.070 51.098 1.00 96.01 313 SER A C 1
ATOM 906 O O . SER A 1 65 ? 75.996 -3.218 51.674 1.00 85.57 313 SER A O 1
ATOM 914 N N A SER A 1 66 ? 74.600 -3.700 49.969 0.76 95.56 314 SER A N 1
ATOM 915 N N B SER A 1 66 ? 74.604 -3.699 49.970 0.24 95.16 314 SER A N 1
ATOM 916 C CA A SER A 1 66 ? 75.473 -4.703 49.359 0.76 88.26 314 SER A CA 1
ATOM 917 C CA B SER A 1 66 ? 75.476 -4.705 49.370 0.24 88.25 314 SER A CA 1
ATOM 918 C C A SER A 1 66 ? 76.831 -4.139 48.946 0.76 82.84 314 SER A C 1
ATOM 919 C C B SER A 1 66 ? 76.828 -4.139 48.940 0.24 83.23 314 SER A C 1
ATOM 920 O O A SER A 1 66 ? 77.069 -2.934 49.028 0.76 81.29 314 SER A O 1
ATOM 921 O O B SER A 1 66 ? 77.057 -2.931 49.004 0.24 82.01 314 SER A O 1
ATOM 935 N N . ASN A 1 67 ? 77.715 -5.026 48.496 1.00 81.49 315 ASN A N 1
ATOM 936 C CA . ASN A 1 67 ? 79.042 -4.632 48.032 1.00 73.51 315 ASN A CA 1
ATOM 937 C C . ASN A 1 67 ? 79.479 -5.442 46.810 1.00 70.02 315 ASN A C 1
ATOM 938 O O . ASN A 1 67 ? 78.764 -6.336 46.358 1.00 67.71 315 ASN A O 1
ATOM 948 N N . SER A 1 68 ? 80.653 -5.117 46.276 1.00 70.76 316 SER A N 1
ATOM 949 C CA . SER A 1 68 ? 81.120 -5.708 45.024 1.00 75.91 316 SER A CA 1
ATOM 950 C C . SER A 1 68 ? 81.630 -7.143 45.175 1.00 75.86 316 SER A C 1
ATOM 951 O O . SER A 1 68 ? 81.693 -7.886 44.195 1.00 70.86 316 SER A O 1
ATOM 959 N N . PHE A 1 69 ? 81.995 -7.534 46.393 1.00 71.26 317 PHE A N 1
ATOM 960 C CA . PHE A 1 69 ? 82.617 -8.839 46.614 1.00 57.47 317 PHE A CA 1
ATOM 961 C C . PHE A 1 69 ? 81.601 -9.962 46.832 1.00 62.97 317 PHE A C 1
ATOM 962 O O . PHE A 1 69 ? 81.799 -11.079 46.357 1.00 58.33 317 PHE A O 1
ATOM 979 N N . LYS A 1 70 ? 80.522 -9.677 47.553 1.00 73.54 318 LYS A N 1
ATOM 980 C CA . LYS A 1 70 ? 79.538 -10.710 47.864 1.00 63.48 318 LYS A CA 1
ATOM 981 C C . LYS A 1 70 ? 78.748 -11.123 46.626 1.00 63.57 318 LYS A C 1
ATOM 982 O O . LYS A 1 70 ? 78.340 -12.278 46.501 1.00 68.10 318 LYS A O 1
ATOM 1001 N N . VAL A 1 71 ? 78.535 -10.186 45.710 1.00 59.89 319 VAL A N 1
ATOM 1002 C CA . VAL A 1 71 ? 77.775 -10.484 44.500 1.00 74.66 319 VAL A CA 1
ATOM 1003 C C . VAL A 1 71 ? 78.499 -11.510 43.626 1.00 64.43 319 VAL A C 1
ATOM 1004 O O . VAL A 1 71 ? 77.887 -12.131 42.760 1.00 71.78 319 VAL A O 1
ATOM 1017 N N . ILE A 1 72 ? 79.795 -11.694 43.862 1.00 67.65 320 ILE A N 1
ATOM 1018 C CA . ILE A 1 72 ? 80.546 -12.752 43.196 1.00 51.22 320 ILE A CA 1
ATOM 1019 C C . ILE A 1 72 ? 79.971 -14.118 43.566 1.00 63.86 320 ILE A C 1
ATOM 1020 O O . ILE A 1 72 ? 79.758 -14.964 42.699 1.00 58.81 320 ILE A O 1
ATOM 1036 N N . LEU A 1 73 ? 79.716 -14.328 44.856 1.00 66.07 321 LEU A N 1
ATOM 1037 C CA . LEU A 1 73 ? 79.221 -15.615 45.338 1.00 61.25 321 LEU A CA 1
ATOM 1038 C C . LEU A 1 73 ? 77.701 -15.703 45.281 1.00 62.13 321 LEU A C 1
ATOM 1039 O O . LEU A 1 73 ? 77.148 -16.753 44.954 1.00 60.01 321 LEU A O 1
ATOM 1055 N N . ASP A 1 74 ? 77.026 -14.607 45.610 1.00 57.87 322 ASP A N 1
ATOM 1056 C CA . ASP A 1 74 ? 75.577 -14.545 45.468 1.00 65.22 322 ASP A CA 1
ATOM 1057 C C . ASP A 1 74 ? 75.250 -14.236 44.007 1.00 67.03 322 ASP A C 1
ATOM 1058 O O . ASP A 1 74 ? 74.875 -13.113 43.672 1.00 64.12 322 ASP A O 1
ATOM 1067 N N . ASN A 1 75 ? 75.403 -15.241 43.145 1.00 57.92 323 ASN A N 1
ATOM 1068 C CA . ASN A 1 75 ? 75.325 -15.047 41.698 1.00 77.57 323 ASN A CA 1
ATOM 1069 C C . ASN A 1 75 ? 73.989 -15.473 41.080 1.00 76.77 323 ASN A C 1
ATOM 1070 O O . ASN A 1 75 ? 73.785 -15.320 39.876 1.00 75.91 323 ASN A O 1
ATOM 1081 N N . THR A 1 76 ? 73.090 -16.015 41.899 1.00 75.38 324 THR A N 1
ATOM 1082 C CA . THR A 1 76 ? 71.743 -16.354 41.442 1.00 71.57 324 THR A CA 1
ATOM 1083 C C . THR A 1 76 ? 70.818 -15.166 41.650 1.00 75.99 324 THR A C 1
ATOM 1084 O O . THR A 1 76 ? 70.883 -14.502 42.683 1.00 79.87 324 THR A O 1
ATOM 1095 N N . LYS A 1 77 ? 69.949 -14.919 40.675 1.00 77.54 325 LYS A N 1
ATOM 1096 C CA . LYS A 1 77 ? 69.075 -13.749 40.685 1.00 75.47 325 LYS A CA 1
ATOM 1097 C C . LYS A 1 77 ? 68.269 -13.623 41.975 1.00 69.66 325 LYS A C 1
ATOM 1098 O O . LYS A 1 77 ? 68.089 -12.522 42.496 1.00 68.53 325 LYS A O 1
ATOM 1117 N N . THR A 1 78 ? 67.788 -14.750 42.488 1.00 63.02 326 THR A N 1
ATOM 1118 C CA . THR A 1 78 ? 66.973 -14.741 43.696 1.00 70.65 326 THR A CA 1
ATOM 1119 C C . THR A 1 78 ? 67.787 -14.322 44.919 1.00 72.72 326 THR A C 1
ATOM 1120 O O . THR A 1 78 ? 67.247 -13.733 45.855 1.00 75.88 326 THR A O 1
ATOM 1131 N N . GLU A 1 79 ? 69.084 -14.620 44.908 1.00 69.57 327 GLU A N 1
ATOM 1132 C CA . GLU A 1 79 ? 69.960 -14.267 46.022 1.00 74.14 327 GLU A CA 1
ATOM 1133 C C . GLU A 1 79 ? 70.328 -12.785 46.000 1.00 75.91 327 GLU A C 1
ATOM 1134 O O . GLU A 1 79 ? 70.551 -12.179 47.049 1.00 65.91 327 GLU A O 1
ATOM 1146 N N . ARG A 1 80 ? 70.389 -12.203 44.805 1.00 72.15 328 ARG A N 1
ATOM 1147 C CA . ARG A 1 80 ? 70.705 -10.784 44.664 1.00 75.54 328 ARG A CA 1
ATOM 1148 C C . ARG A 1 80 ? 69.516 -9.936 45.098 1.00 79.22 328 ARG A C 1
ATOM 1149 O O . ARG A 1 80 ? 69.682 -8.871 45.694 1.00 79.09 328 ARG A O 1
ATOM 1170 N N . GLU A 1 81 ? 68.316 -10.418 44.792 1.00 76.77 329 GLU A N 1
ATOM 1171 C CA . GLU A 1 81 ? 67.091 -9.709 45.137 1.00 87.03 329 GLU A CA 1
ATOM 1172 C C . GLU A 1 81 ? 66.825 -9.786 46.638 1.00 86.85 329 GLU A C 1
ATOM 1173 O O . GLU A 1 81 ? 66.416 -8.802 47.256 1.00 89.91 329 GLU A O 1
ATOM 1185 N N . ASN A 1 82 ? 67.061 -10.959 47.218 1.00 83.38 330 ASN A N 1
ATOM 1186 C CA . ASN A 1 82 ? 66.845 -11.165 48.646 1.00 79.14 330 ASN A CA 1
ATOM 1187 C C . ASN A 1 82 ? 67.969 -10.568 49.492 1.00 74.01 330 ASN A C 1
ATOM 1188 O O . ASN A 1 82 ? 67.743 -10.149 50.627 1.00 77.04 330 ASN A O 1
ATOM 1199 N N . GLY A 1 83 ? 69.177 -10.535 48.938 1.00 72.32 331 GLY A N 1
ATOM 1200 C CA . GLY A 1 83 ? 70.304 -9.897 49.597 1.00 73.43 331 GLY A CA 1
ATOM 1201 C C . GLY A 1 83 ? 71.094 -10.800 50.530 1.00 69.76 331 GLY A C 1
ATOM 1202 O O . GLY A 1 83 ? 71.894 -10.316 51.333 1.00 59.83 331 GLY A O 1
ATOM 1206 N N . PHE A 1 84 ? 70.878 -12.108 50.428 1.00 62.68 332 PHE A N 1
ATOM 1207 C CA . PHE A 1 84 ? 71.625 -13.066 51.238 1.00 64.24 332 PHE A CA 1
ATOM 1208 C C . PHE A 1 84 ? 71.736 -14.418 50.541 1.00 67.44 332 PHE A C 1
ATOM 1209 O O . PHE A 1 84 ? 70.920 -14.750 49.680 1.00 63.75 332 PHE A O 1
ATOM 1226 N N . SER A 1 85 ? 72.749 -15.195 50.917 1.00 58.29 333 SER A N 1
ATOM 1227 C CA . SER A 1 85 ? 73.000 -16.480 50.273 1.00 58.71 333 SER A CA 1
ATOM 1228 C C . SER A 1 85 ? 71.907 -17.477 50.632 1.00 60.55 333 SER A C 1
ATOM 1229 O O . SER A 1 85 ? 71.372 -17.457 51.740 1.00 58.05 333 SER A O 1
ATOM 1236 N N . MET A 1 86 ? 71.581 -18.346 49.681 1.00 66.02 334 MET A N 1
ATOM 1237 C CA . MET A 1 86 ? 70.535 -19.345 49.859 1.00 64.43 334 MET A CA 1
ATOM 1238 C C . MET A 1 86 ? 71.053 -20.742 49.522 1.00 63.93 334 MET A C 1
ATOM 1239 O O . MET A 1 86 ? 70.504 -21.743 49.985 1.00 63.82 334 MET A O 1
ATOM 1253 N N . PHE A 1 87 ? 72.118 -20.797 48.725 1.00 58.05 335 PHE A N 1
ATOM 1254 C CA . PHE A 1 87 ? 72.675 -22.060 48.252 1.00 61.18 335 PHE A CA 1
ATOM 1255 C C . PHE A 1 87 ? 74.170 -22.116 48.513 1.00 59.09 335 PHE A C 1
ATOM 1256 O O . PHE A 1 87 ? 74.849 -21.090 48.493 1.00 62.12 335 PHE A O 1
ATOM 1273 N N . LYS A 1 88 ? 74.686 -23.318 48.744 1.00 62.32 336 LYS A N 1
ATOM 1274 C CA . LYS A 1 88 ? 76.113 -23.493 48.963 1.00 62.94 336 LYS A CA 1
ATOM 1275 C C . LYS A 1 88 ? 76.873 -23.274 47.656 1.00 61.56 336 LYS A C 1
ATOM 1276 O O . LYS A 1 88 ? 76.430 -23.714 46.5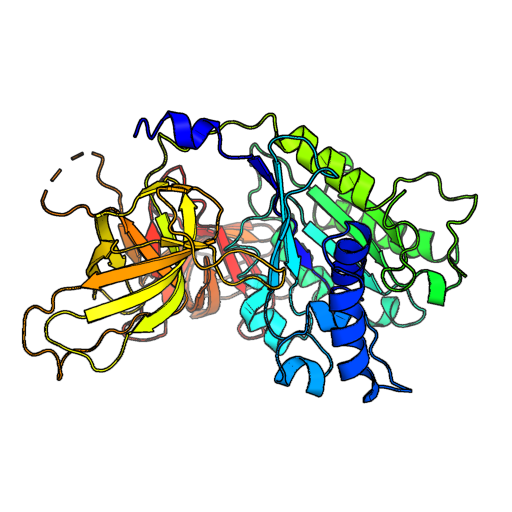95 1.00 64.91 336 LYS A O 1
ATOM 1295 N N . LYS A 1 89 ? 78.008 -22.584 47.740 1.00 59.33 337 LYS A N 1
ATOM 1296 C CA . LYS A 1 89 ? 78.869 -22.352 46.583 1.00 61.77 337 LYS A CA 1
ATOM 1297 C C . LYS A 1 89 ? 80.206 -23.057 46.774 1.00 67.08 337 LYS A C 1
ATOM 1298 O O . LYS A 1 89 ? 80.879 -22.853 47.783 1.00 52.70 337 LYS A O 1
ATOM 1317 N N . VAL A 1 90 ? 80.585 -23.882 45.801 1.00 59.98 338 VAL A N 1
ATOM 1318 C CA . VAL A 1 90 ? 81.852 -24.607 45.846 1.00 57.77 338 VAL A CA 1
ATOM 1319 C C . VAL A 1 90 ? 82.826 -24.052 44.811 1.00 60.38 338 VAL A C 1
ATOM 1320 O O . VAL A 1 90 ? 82.548 -24.074 43.612 1.00 63.70 338 VAL A O 1
ATOM 1333 N N . ILE A 1 91 ? 83.972 -23.571 45.286 1.00 56.36 339 ILE A N 1
ATOM 1334 C CA . ILE A 1 91 ? 84.977 -22.951 44.428 1.00 65.76 339 ILE A CA 1
ATOM 1335 C C . ILE A 1 91 ? 86.331 -23.625 44.615 1.00 64.55 339 ILE A C 1
ATOM 1336 O O . ILE A 1 91 ? 86.883 -23.624 45.715 1.00 64.74 339 ILE A O 1
ATOM 1352 N N . GLN A 1 92 ? 86.861 -24.193 43.536 1.00 59.01 340 GLN A N 1
ATOM 1353 C CA . GLN A 1 92 ? 88.171 -24.834 43.566 1.00 66.56 340 GLN A CA 1
ATOM 1354 C C . GLN A 1 92 ? 89.222 -23.917 42.951 1.00 71.65 340 GLN A C 1
ATOM 1355 O O . GLN A 1 92 ? 89.111 -23.522 41.788 1.00 69.77 340 GLN A O 1
ATOM 1369 N N . VAL A 1 93 ? 90.237 -23.583 43.743 1.00 63.09 341 VAL A N 1
ATOM 1370 C CA . VAL A 1 93 ? 91.285 -22.661 43.321 1.00 66.83 341 VAL A CA 1
ATOM 1371 C C . VAL A 1 93 ? 92.608 -23.392 43.113 1.00 71.29 341 VAL A C 1
ATOM 1372 O O . VAL A 1 93 ? 93.011 -24.215 43.935 1.00 63.47 341 VAL A O 1
ATOM 1385 N N . GLU A 1 94 ? 93.273 -23.081 42.004 1.00 68.27 342 GLU A N 1
ATOM 1386 C CA . GLU A 1 94 ? 94.579 -23.649 41.690 1.00 73.55 342 GLU A CA 1
ATOM 1387 C C . GLU A 1 94 ? 95.426 -22.619 40.951 1.00 76.71 342 GLU A C 1
ATOM 1388 O O . GLU A 1 94 ? 95.183 -22.337 39.777 1.00 73.05 342 GLU A O 1
ATOM 1400 N N . ASN A 1 95 ? 96.416 -22.056 41.638 1.00 71.23 343 ASN A N 1
ATOM 1401 C CA . ASN A 1 95 ? 97.270 -21.039 41.037 1.00 75.14 343 ASN A CA 1
ATOM 1402 C C . ASN A 1 95 ? 98.652 -20.951 41.683 1.00 79.74 343 ASN A C 1
ATOM 1403 O O . ASN A 1 95 ? 99.017 -21.775 42.523 1.00 84.77 343 ASN A O 1
ATOM 1414 N N . ASP A 1 96 ? 99.407 -19.933 41.285 1.00 83.18 344 ASP A N 1
ATOM 1415 C CA . ASP A 1 96 ? 100.791 -19.769 41.711 1.00 85.49 344 ASP A CA 1
ATOM 1416 C C . ASP A 1 96 ? 100.925 -19.285 43.154 1.00 78.95 344 ASP A C 1
ATOM 1417 O O . ASP A 1 96 ? 102.003 -19.373 43.741 1.00 81.95 344 ASP A O 1
ATOM 1426 N N . LEU A 1 97 ? 99.837 -18.775 43.723 1.00 83.81 345 LEU A N 1
ATOM 1427 C CA . LEU A 1 97 ? 99.861 -18.260 45.092 1.00 77.66 345 LEU A CA 1
ATOM 1428 C C . LEU A 1 97 ? 99.752 -19.375 46.132 1.00 71.88 345 LEU A C 1
ATOM 1429 O O . LEU A 1 97 ? 100.048 -19.163 47.308 1.00 73.00 345 LEU A O 1
ATOM 1445 N N . LEU A 1 98 ? 99.322 -20.555 45.696 1.00 70.03 346 LEU A N 1
ATOM 1446 C CA . LEU A 1 98 ? 99.215 -21.713 46.576 1.00 69.72 346 LEU A CA 1
ATOM 1447 C C . LEU A 1 98 ? 100.473 -22.569 46.481 1.00 73.49 346 LEU A C 1
ATOM 1448 O O . LEU A 1 98 ? 101.279 -22.384 45.569 1.00 80.16 346 LEU A O 1
ATOM 1464 N N . PRO A 1 99 ? 100.653 -23.505 47.427 1.00 74.96 347 PRO A N 1
ATOM 1465 C CA . PRO A 1 99 ? 101.774 -24.444 47.317 1.00 72.83 347 PRO A CA 1
ATOM 1466 C C . PRO A 1 99 ? 101.712 -25.229 46.008 1.00 70.60 347 PRO A C 1
ATOM 1467 O O . PRO A 1 99 ? 100.611 -25.559 45.572 1.00 74.58 347 PRO A O 1
ATOM 1478 N N . PRO A 1 100 ? 102.866 -25.515 45.382 1.00 77.12 348 PRO A N 1
ATOM 1479 C CA . PRO A 1 100 ? 102.841 -26.288 44.133 1.00 75.78 348 PRO A CA 1
ATOM 1480 C C . PRO A 1 100 ? 102.166 -27.651 44.290 1.00 67.81 348 PRO A C 1
ATOM 1481 O O . PRO A 1 100 ? 102.279 -28.268 45.348 1.00 76.27 348 PRO A O 1
ATOM 1492 N N . SER A 1 101 ? 101.465 -28.097 43.250 1.00 75.54 349 SER A N 1
ATOM 1493 C CA . SER A 1 101 ? 100.783 -29.391 43.256 1.00 73.42 349 SER A CA 1
ATOM 1494 C C . SER A 1 101 ? 99.715 -29.467 44.346 1.00 76.51 349 SER A C 1
ATOM 1495 O O . SER A 1 101 ? 99.609 -30.472 45.050 1.00 77.12 349 SER A O 1
ATOM 1503 N N . SER A 1 102 ? 98.927 -28.404 44.482 1.00 69.21 350 SER A N 1
ATOM 1504 C CA . SER A 1 102 ? 97.842 -28.383 45.456 1.00 70.76 350 SER A CA 1
ATOM 1505 C C . SER A 1 102 ? 96.657 -27.572 44.949 1.00 66.96 350 SER A C 1
ATOM 1506 O O . SER A 1 102 ? 96.801 -26.731 44.062 1.00 76.63 350 SER A O 1
ATOM 1514 N N . THR A 1 103 ? 95.487 -27.842 45.519 1.00 61.91 351 THR A N 1
ATOM 1515 C CA . THR A 1 103 ? 94.280 -27.081 45.219 1.00 69.00 351 THR A CA 1
ATOM 1516 C C . THR A 1 103 ? 93.578 -26.694 46.516 1.00 63.21 351 THR A C 1
ATOM 1517 O O . THR A 1 103 ? 93.551 -27.468 47.474 1.00 65.76 351 THR A O 1
ATOM 1528 N N . LEU A 1 104 ? 93.027 -25.485 46.537 1.00 59.57 352 LEU A N 1
ATOM 1529 C CA . LEU A 1 104 ? 92.291 -24.981 47.688 1.00 61.58 352 LEU A CA 1
ATOM 1530 C C . LEU A 1 104 ? 90.809 -24.851 47.351 1.00 65.45 352 LEU A C 1
ATOM 1531 O O . LEU A 1 104 ? 90.414 -23.971 46.586 1.00 61.42 352 LEU A O 1
ATOM 1547 N N . THR A 1 105 ? 89.997 -25.741 47.917 1.00 62.62 353 THR A N 1
ATOM 1548 C CA . THR A 1 105 ? 88.551 -25.682 47.741 1.00 58.86 353 THR A CA 1
ATOM 1549 C C . THR A 1 105 ? 87.908 -24.866 48.855 1.00 61.16 353 THR A C 1
ATOM 1550 O O . THR A 1 105 ? 88.010 -25.212 50.032 1.00 62.96 353 THR A O 1
ATOM 1561 N N . LEU A 1 106 ? 87.238 -23.786 48.468 1.00 62.24 354 LEU A N 1
ATOM 1562 C CA . LEU A 1 106 ? 86.530 -22.931 49.409 1.00 55.37 354 LEU A CA 1
ATOM 1563 C C . LEU A 1 106 ? 85.033 -23.134 49.220 1.00 56.37 354 LEU A C 1
ATOM 1564 O O . LEU A 1 106 ? 84.559 -23.234 48.088 1.00 58.78 354 LEU A O 1
ATOM 1580 N N . ILE A 1 107 ? 84.298 -23.212 50.325 1.00 51.11 355 ILE A N 1
ATOM 1581 C CA . ILE A 1 107 ? 82.859 -23.447 50.271 1.00 47.49 355 ILE A CA 1
ATOM 1582 C C . ILE A 1 107 ? 82.085 -22.437 51.108 1.00 57.19 355 ILE A C 1
ATOM 1583 O O . ILE A 1 107 ? 82.282 -22.332 52.322 1.00 54.99 355 ILE A O 1
ATOM 1599 N N . ASP A 1 108 ? 81.200 -21.704 50.439 1.00 52.55 356 ASP A N 1
ATOM 1600 C CA . ASP A 1 108 ? 80.290 -20.778 51.100 1.00 58.46 356 ASP A CA 1
ATOM 1601 C C . ASP A 1 108 ? 79.017 -21.518 51.488 1.00 59.58 356 ASP A C 1
ATOM 1602 O O . ASP A 1 108 ? 78.553 -22.385 50.746 1.00 57.84 356 ASP A O 1
ATOM 1611 N N . THR A 1 109 ? 78.465 -21.187 52.652 1.00 53.15 357 THR A N 1
ATOM 1612 C CA . THR A 1 109 ? 77.211 -21.780 53.108 1.00 52.48 357 THR A CA 1
ATOM 1613 C C . THR A 1 109 ? 76.249 -20.688 53.566 1.00 52.97 357 THR A C 1
ATOM 1614 O O . THR A 1 109 ? 76.683 -19.629 54.011 1.00 53.68 357 THR A O 1
ATOM 1625 N N . PRO A 1 110 ? 74.936 -20.936 53.441 1.00 54.70 358 PRO A N 1
ATOM 1626 C CA . PRO A 1 110 ? 73.955 -19.954 53.914 1.00 62.69 358 PRO A CA 1
ATOM 1627 C C . PRO A 1 110 ? 73.782 -20.002 55.428 1.00 51.82 358 PRO A C 1
ATOM 1628 O O . PRO A 1 110 ? 73.707 -21.090 55.994 1.00 45.05 358 PRO A O 1
ATOM 1639 N N . GLY A 1 111 ? 73.723 -18.835 56.061 1.00 52.94 359 GLY A N 1
ATOM 1640 C CA . GLY A 1 111 ? 73.492 -18.742 57.491 1.00 55.36 359 GLY A CA 1
ATOM 1641 C C . GLY A 1 111 ? 72.026 -18.505 57.797 1.00 59.01 359 GLY A C 1
ATOM 1642 O O . GLY A 1 111 ? 71.566 -18.782 58.905 1.00 54.30 359 GLY A O 1
ATOM 1646 N N . SER A 1 112 ? 71.296 -17.979 56.815 1.00 64.73 360 SER A N 1
ATOM 1647 C CA . SER A 1 112 ? 69.852 -17.809 56.932 1.00 52.07 360 SER A CA 1
ATOM 1648 C C . SER A 1 112 ? 69.235 -19.147 57.317 1.00 64.19 360 SER A C 1
ATOM 1649 O O . SER A 1 112 ? 69.375 -20.133 56.590 1.00 61.84 360 SER A O 1
ATOM 1657 N N . ILE A 1 113 ? 68.554 -19.169 58.461 1.00 54.62 361 ILE A N 1
ATOM 1658 C CA . ILE A 1 113 ? 68.242 -20.417 59.154 1.00 58.85 361 ILE A CA 1
ATOM 1659 C C . ILE A 1 113 ? 67.431 -21.399 58.312 1.00 54.96 361 ILE A C 1
ATOM 1660 O O . ILE A 1 113 ? 67.687 -22.604 58.347 1.00 58.86 361 ILE A O 1
ATOM 1676 N N . LYS A 1 114 ? 66.464 -20.893 57.555 1.00 64.13 362 LYS A N 1
ATOM 1677 C CA . LYS A 1 114 ? 65.637 -21.755 56.718 1.00 68.15 362 LYS A CA 1
ATOM 1678 C C . LYS A 1 114 ? 66.511 -22.535 55.741 1.00 60.60 362 LYS A C 1
ATOM 1679 O O . LYS A 1 114 ? 66.265 -23.710 55.468 1.00 62.41 362 LYS A O 1
ATOM 1698 N N . TYR A 1 115 ? 67.545 -21.873 55.233 1.00 59.16 363 TYR A N 1
ATOM 1699 C CA . TYR A 1 115 ? 68.426 -22.462 54.233 1.00 65.51 363 TYR A CA 1
ATOM 1700 C C . TYR A 1 115 ? 69.616 -23.153 54.887 1.00 62.69 363 TYR A C 1
ATOM 1701 O O . TYR A 1 115 ? 70.154 -24.121 54.349 1.00 58.03 363 TYR A O 1
ATOM 1719 N N . PHE A 1 116 ? 70.019 -22.649 56.049 1.00 58.26 364 PHE A N 1
ATOM 1720 C CA . PHE A 1 116 ? 71.020 -23.314 56.872 1.00 58.23 364 PHE A CA 1
ATOM 1721 C C . PHE A 1 116 ? 70.580 -24.739 57.184 1.00 51.12 364 PHE A C 1
ATOM 1722 O O . PHE A 1 116 ? 71.364 -25.681 57.084 1.00 58.76 364 PHE A O 1
ATOM 1739 N N . ASN A 1 117 ? 69.317 -24.887 57.563 1.00 57.52 365 ASN A N 1
ATOM 1740 C CA . ASN A 1 117 ? 68.760 -26.199 57.864 1.00 63.46 365 ASN A CA 1
ATOM 1741 C C . ASN A 1 117 ? 68.623 -27.071 56.621 1.00 61.16 365 ASN A C 1
ATOM 1742 O O . ASN A 1 117 ? 68.644 -28.297 56.712 1.00 66.05 365 ASN A O 1
ATOM 1753 N N . LYS A 1 118 ? 68.484 -26.437 55.461 1.00 64.23 366 LYS A N 1
ATOM 1754 C CA . LYS A 1 118 ? 68.297 -27.172 54.216 1.00 68.26 366 LYS A CA 1
ATOM 1755 C C . LYS A 1 118 ? 69.607 -27.725 53.651 1.00 69.29 366 LYS A C 1
ATOM 1756 O O . LYS A 1 118 ? 69.636 -28.848 53.144 1.00 60.98 366 LYS A O 1
ATOM 1775 N N . GLU A 1 119 ? 70.685 -26.949 53.747 1.00 63.10 367 GLU A N 1
ATOM 1776 C CA . GLU A 1 119 ? 71.924 -27.274 53.037 1.00 62.42 367 GLU A CA 1
ATOM 1777 C C . GLU A 1 119 ? 73.190 -27.310 53.898 1.00 63.58 367 GLU A C 1
ATOM 1778 O O . GLU A 1 119 ? 74.035 -28.186 53.711 1.00 59.20 367 GLU A O 1
ATOM 1790 N N . THR A 1 120 ? 73.330 -26.369 54.827 1.00 61.57 368 THR A N 1
ATOM 1791 C CA . THR A 1 120 ? 74.598 -26.196 55.539 1.00 63.26 368 THR A CA 1
ATOM 1792 C C . THR A 1 120 ? 74.990 -27.412 56.382 1.00 60.68 368 THR A C 1
ATOM 1793 O O . THR A 1 120 ? 76.158 -27.799 56.407 1.00 53.76 368 THR A O 1
ATOM 1804 N N . LEU A 1 121 ? 74.026 -28.003 57.081 1.00 62.25 369 LEU A N 1
ATOM 1805 C CA . LEU A 1 121 ? 74.300 -29.181 57.900 1.00 59.01 369 LEU A CA 1
ATOM 1806 C C . LEU A 1 121 ? 74.778 -30.349 57.044 1.00 61.18 369 LEU A C 1
ATOM 1807 O O . LEU A 1 121 ? 75.672 -31.096 57.440 1.00 66.33 369 LEU A O 1
ATOM 1823 N N . ASN A 1 122 ? 74.176 -30.505 55.871 1.00 62.13 370 ASN A N 1
ATOM 1824 C CA . ASN A 1 122 ? 74.545 -31.584 54.965 1.00 59.08 370 ASN A CA 1
ATOM 1825 C C . ASN A 1 122 ? 75.880 -31.332 54.271 1.00 55.52 370 ASN A C 1
ATOM 1826 O O . ASN A 1 122 ? 76.598 -32.275 53.939 1.00 53.75 370 ASN A O 1
ATOM 1837 N N . SER A 1 123 ? 76.216 -30.063 54.059 1.00 52.37 371 SER A N 1
ATOM 1838 C CA A SER A 1 123 ? 77.484 -29.710 53.431 0.68 58.20 371 SER A CA 1
ATOM 1839 C CA B SER A 1 123 ? 77.485 -29.703 53.437 0.32 58.32 371 SER A CA 1
ATOM 1840 C C . SER A 1 123 ? 78.653 -30.203 54.278 1.00 61.86 371 SER A C 1
ATOM 1841 O O . SER A 1 123 ? 79.691 -30.601 53.749 1.00 60.96 371 SER A O 1
ATOM 1856 N N . ILE A 1 124 ? 78.475 -30.180 55.595 1.00 60.47 372 ILE A N 1
ATOM 1857 C CA . ILE A 1 124 ? 79.500 -30.648 56.517 1.00 53.86 372 ILE A CA 1
ATOM 1858 C C . ILE A 1 124 ? 79.721 -32.149 56.344 1.00 51.12 372 ILE A C 1
ATOM 1859 O O . ILE A 1 124 ? 80.858 -32.609 56.250 1.00 56.94 372 ILE A O 1
ATOM 1875 N N . LEU A 1 125 ? 78.630 -32.905 56.301 1.00 53.46 373 LEU A N 1
ATOM 1876 C CA . LEU A 1 125 ? 78.707 -34.355 56.157 1.00 51.43 373 LEU A CA 1
ATOM 1877 C C . LEU A 1 125 ? 79.139 -34.775 54.756 1.00 59.81 373 LEU A C 1
ATOM 1878 O O . LEU A 1 125 ? 79.903 -35.724 54.594 1.00 66.06 373 LEU A O 1
ATOM 1894 N N . THR A 1 126 ? 78.642 -34.066 53.749 1.00 59.48 374 THR A N 1
ATOM 1895 C CA . THR A 1 126 ? 78.890 -34.426 52.357 1.00 60.30 374 THR A CA 1
ATOM 1896 C C . THR A 1 126 ? 80.344 -34.194 51.952 1.00 64.35 374 THR A C 1
ATOM 1897 O O . THR A 1 126 ? 80.984 -35.078 51.381 1.00 63.74 374 THR A O 1
ATOM 1908 N N . PHE A 1 127 ? 80.861 -33.007 52.250 1.00 61.15 375 PHE A N 1
ATOM 1909 C CA . PHE A 1 127 ? 82.175 -32.603 51.761 1.00 55.68 375 PHE A CA 1
ATOM 1910 C C . PHE A 1 127 ? 83.315 -33.039 52.678 1.00 63.63 375 PHE A C 1
ATOM 1911 O O . PHE A 1 127 ? 84.445 -33.209 52.220 1.00 60.96 375 PHE A O 1
ATOM 1928 N N . ASP A 1 128 ? 83.020 -33.221 53.963 1.00 65.27 376 ASP A N 1
ATOM 1929 C CA . ASP A 1 128 ? 84.013 -33.711 54.917 1.00 66.23 376 ASP A CA 1
ATOM 1930 C C . ASP A 1 128 ? 85.286 -32.868 54.869 1.00 60.95 376 ASP A C 1
ATOM 1931 O O . ASP A 1 128 ? 86.360 -33.373 54.544 1.00 64.82 376 ASP A O 1
ATOM 1940 N N . PRO A 1 129 ? 85.166 -31.572 55.188 1.00 48.49 377 PRO A N 1
ATOM 1941 C CA . PRO A 1 129 ? 86.278 -30.630 55.031 1.00 56.05 377 PRO A CA 1
ATOM 1942 C C . PRO A 1 129 ? 87.383 -30.806 56.067 1.00 63.09 377 PRO A C 1
ATOM 1943 O O . PRO A 1 129 ? 87.115 -31.184 57.210 1.00 62.95 377 PRO A O 1
ATOM 1954 N N . GLU A 1 130 ? 88.616 -30.523 55.661 1.00 55.84 378 GLU A N 1
ATOM 1955 C CA . GLU A 1 130 ? 89.749 -30.575 56.574 1.00 66.11 378 GLU A CA 1
ATOM 1956 C C . GLU A 1 130 ? 89.749 -29.369 57.514 1.00 60.12 378 GLU A C 1
ATOM 1957 O O . GLU A 1 130 ? 90.285 -29.439 58.621 1.00 55.32 378 GLU A O 1
ATOM 1969 N N . VAL A 1 131 ? 89.148 -28.269 57.065 1.00 54.64 379 VAL A N 1
ATOM 1970 C CA . VAL A 1 131 ? 89.147 -27.023 57.826 1.00 57.30 379 VAL A CA 1
ATOM 1971 C C . VAL A 1 131 ? 87.757 -26.399 57.906 1.00 57.63 379 VAL A C 1
ATOM 1972 O O . VAL A 1 131 ? 87.052 -26.296 56.901 1.00 56.42 379 VAL A O 1
ATOM 1985 N N . TYR A 1 132 ? 87.378 -25.979 59.110 1.00 50.28 380 TYR A N 1
ATOM 1986 C CA . TYR A 1 132 ? 86.173 -25.187 59.317 1.00 50.30 380 TYR A CA 1
ATOM 1987 C C . TYR A 1 132 ? 86.582 -23.735 59.522 1.00 50.21 380 TYR A C 1
ATOM 1988 O O . TYR A 1 132 ? 87.589 -23.458 60.175 1.00 59.59 380 TYR A O 1
ATOM 2006 N N . VAL A 1 133 ? 85.815 -22.816 58.946 1.00 53.33 381 VAL A N 1
ATOM 2007 C CA . VAL A 1 133 ? 86.016 -21.392 59.183 1.00 51.41 381 VAL A CA 1
ATOM 2008 C C . VAL A 1 133 ? 84.731 -20.788 59.713 1.00 52.04 381 VAL A C 1
ATOM 2009 O O . VAL A 1 133 ? 83.759 -20.627 58.977 1.00 52.10 381 VAL A O 1
ATOM 2022 N N . LEU A 1 134 ? 84.736 -20.464 61.000 1.00 50.65 382 LEU A N 1
ATOM 2023 C CA . LEU A 1 134 ? 83.585 -19.860 61.645 1.00 48.71 382 LEU A CA 1
ATOM 2024 C C . LEU A 1 134 ? 83.705 -18.346 61.566 1.00 51.17 382 LEU A C 1
ATOM 2025 O O . LEU A 1 134 ? 84.646 -17.763 62.104 1.00 56.25 382 LEU A O 1
ATOM 2041 N N . VAL A 1 135 ? 82.757 -17.716 60.881 1.00 61.27 383 VAL A N 1
ATOM 2042 C CA . VAL A 1 135 ? 82.764 -16.268 60.719 1.00 60.82 383 VAL A CA 1
ATOM 2043 C C . VAL A 1 135 ? 81.776 -15.626 61.683 1.00 49.63 383 VAL A C 1
ATOM 2044 O O . VAL A 1 135 ? 80.613 -16.020 61.747 1.00 48.25 383 VAL A O 1
ATOM 2057 N N . ILE A 1 136 ? 82.252 -14.626 62.419 1.00 56.64 384 ILE A N 1
ATOM 2058 C CA . ILE A 1 136 ? 81.465 -13.978 63.462 1.00 51.95 384 ILE A CA 1
ATOM 2059 C C . ILE A 1 136 ? 81.498 -12.462 63.317 1.00 55.61 384 ILE A C 1
ATOM 2060 O O . ILE A 1 136 ? 82.566 -11.860 63.200 1.00 53.88 384 ILE A O 1
ATOM 2076 N N . ASP A 1 137 ? 80.315 -11.856 63.325 1.00 57.14 385 ASP A N 1
ATOM 2077 C CA . ASP A 1 137 ? 80.185 -10.406 63.301 1.00 52.85 385 ASP A CA 1
ATOM 2078 C C . ASP A 1 137 ? 80.422 -9.854 64.705 1.00 65.13 385 ASP A C 1
ATOM 2079 O O . ASP A 1 137 ? 79.621 -10.073 65.613 1.00 60.40 385 ASP A O 1
ATOM 2088 N N . CYS A 1 138 ? 81.531 -9.139 64.871 1.00 59.90 386 CYS A N 1
ATOM 2089 C CA . CYS A 1 138 ? 81.945 -8.643 66.179 1.00 62.70 386 CYS A CA 1
ATOM 2090 C C . CYS A 1 138 ? 81.461 -7.224 66.448 1.00 68.62 386 CYS A C 1
ATOM 2091 O O . CYS A 1 138 ? 81.860 -6.607 67.437 1.00 64.43 386 CYS A O 1
ATOM 2099 N N . ASN A 1 139 ? 80.613 -6.703 65.567 1.00 71.20 387 ASN A N 1
ATOM 2100 C CA . ASN A 1 139 ? 80.045 -5.375 65.761 1.00 66.63 387 ASN A CA 1
ATOM 2101 C C . ASN A 1 139 ? 79.291 -5.299 67.083 1.00 72.04 387 ASN A C 1
ATOM 2102 O O . ASN A 1 139 ? 78.835 -6.320 67.602 1.00 65.65 387 ASN A O 1
ATOM 2113 N N . TYR A 1 140 ? 79.172 -4.092 67.629 1.00 71.74 388 TYR A N 1
ATOM 2114 C CA . TYR A 1 140 ? 78.446 -3.887 68.876 1.00 76.68 388 TYR A CA 1
ATOM 2115 C C . TYR A 1 140 ? 77.025 -4.437 68.757 1.00 77.51 388 TYR A C 1
ATOM 2116 O O . TYR A 1 140 ? 76.410 -4.361 67.693 1.00 76.46 388 TYR A O 1
ATOM 2134 N N . ASP A 1 141 ? 76.548 -5.034 69.848 1.00 69.91 389 ASP A N 1
ATOM 2135 C CA . ASP A 1 141 ? 75.190 -5.582 69.965 1.00 69.23 389 ASP A CA 1
ATOM 2136 C C . ASP A 1 141 ? 74.957 -6.853 69.138 1.00 72.06 389 ASP A C 1
ATOM 2137 O O . ASP A 1 141 ? 74.215 -7.735 69.569 1.00 72.94 389 ASP A O 1
ATOM 2146 N N . SER A 1 142 ? 75.585 -6.960 67.970 1.00 70.65 390 SER A N 1
ATOM 2147 C CA . SER A 1 142 ? 75.380 -8.117 67.101 1.00 68.89 390 SER A CA 1
ATOM 2148 C C . SER A 1 142 ? 75.894 -9.394 67.760 1.00 58.29 390 SER A C 1
ATOM 2149 O O . SER A 1 142 ? 75.225 -10.429 67.745 1.00 56.25 390 SER A O 1
ATOM 2157 N N . TRP A 1 143 ? 77.091 -9.310 68.329 1.00 62.68 391 TRP A N 1
ATOM 2158 C CA . TRP A 1 143 ? 77.703 -10.436 69.026 1.00 66.89 391 TRP A CA 1
ATOM 2159 C C . TRP A 1 143 ? 76.841 -10.912 70.194 1.00 64.64 391 TRP A C 1
ATOM 2160 O O . TRP A 1 143 ? 76.665 -12.113 70.396 1.00 66.98 391 TRP A O 1
ATOM 2181 N N . GLU A 1 144 ? 76.296 -9.964 70.948 1.00 60.94 392 GLU A N 1
ATOM 2182 C CA . GLU A 1 144 ? 75.508 -10.286 72.136 1.00 67.69 392 GLU A CA 1
ATOM 2183 C C . GLU A 1 144 ? 74.162 -10.905 71.768 1.00 69.22 392 GLU A C 1
ATOM 2184 O O . GLU A 1 144 ? 73.660 -11.782 72.471 1.00 71.43 392 GLU A O 1
ATOM 2196 N N . LYS A 1 145 ? 73.585 -10.443 70.663 1.00 65.49 393 LYS A N 1
ATOM 2197 C CA . LYS A 1 145 ? 72.286 -10.929 70.208 1.00 64.03 393 LYS A CA 1
ATOM 2198 C C . LYS A 1 145 ? 72.357 -12.339 69.632 1.00 60.90 393 LYS A C 1
ATOM 2199 O O . LYS A 1 145 ? 71.337 -13.020 69.521 1.00 63.28 393 LYS A O 1
ATOM 2218 N N . SER A 1 146 ? 73.557 -12.774 69.263 1.00 63.56 394 SER A N 1
ATOM 2219 C CA . SER A 1 146 ? 73.727 -14.055 68.583 1.00 66.16 394 SER A CA 1
ATOM 2220 C C . SER A 1 146 ? 74.071 -15.188 69.548 1.00 65.38 394 SER A C 1
ATOM 2221 O O . SER A 1 146 ? 74.436 -16.284 69.121 1.00 65.23 394 SER A O 1
ATOM 2229 N N . LEU A 1 147 ? 73.946 -14.924 70.845 1.00 67.50 395 LEU A N 1
ATOM 2230 C CA . LEU A 1 147 ? 74.233 -15.927 71.866 1.00 60.44 395 LEU A CA 1
ATOM 2231 C C . LEU A 1 147 ? 73.115 -15.986 72.895 1.00 68.59 395 LEU A C 1
ATOM 2232 O O . LEU A 1 147 ? 73.337 -15.763 74.087 1.00 66.47 395 LEU A O 1
ATOM 2248 N N . ASP A 1 148 ? 71.912 -16.286 72.417 1.00 64.61 396 ASP A N 1
ATOM 2249 C CA . ASP A 1 148 ? 70.750 -16.421 73.280 1.00 68.49 396 ASP A CA 1
ATOM 2250 C C . ASP A 1 148 ? 70.500 -17.889 73.599 1.00 69.21 396 ASP A C 1
ATOM 2251 O O . ASP A 1 148 ? 70.005 -18.642 72.760 1.00 72.68 396 ASP A O 1
ATOM 2260 N N . GLY A 1 149 ? 70.854 -18.291 74.814 1.00 60.56 397 GLY A N 1
ATOM 2261 C CA . GLY A 1 149 ? 70.641 -19.655 75.255 1.00 57.92 397 GLY A CA 1
ATOM 2262 C C . GLY A 1 149 ? 71.672 -20.608 74.688 1.00 53.72 397 GLY A C 1
ATOM 2263 O O . GLY A 1 149 ? 72.540 -20.204 73.916 1.00 64.49 397 GLY A O 1
ATOM 2267 N N . PRO A 1 150 ? 71.583 -21.888 75.071 1.00 54.49 398 PRO A N 1
ATOM 2268 C CA . PRO A 1 150 ? 72.532 -22.921 74.650 1.00 63.14 398 PRO A CA 1
ATOM 2269 C C . PRO A 1 150 ? 72.192 -23.537 73.295 1.00 58.70 398 PRO A C 1
ATOM 2270 O O . PRO A 1 150 ? 72.862 -24.480 72.871 1.00 60.40 398 PRO A O 1
ATOM 2281 N N . ASN A 1 151 ? 71.165 -23.006 72.637 1.00 65.02 399 ASN A N 1
ATOM 2282 C CA . ASN A 1 151 ? 70.706 -23.520 71.350 1.00 64.07 399 ASN A CA 1
ATOM 2283 C C . ASN A 1 151 ? 70.771 -22.467 70.245 1.00 53.40 399 ASN A C 1
ATOM 2284 O O . ASN A 1 151 ? 70.096 -22.588 69.226 1.00 59.38 399 ASN A O 1
ATOM 2295 N N . ASN A 1 152 ? 71.577 -21.429 70.448 1.00 57.95 400 ASN A N 1
ATOM 2296 C CA . ASN A 1 152 ? 71.791 -20.437 69.400 1.00 63.65 400 ASN A CA 1
ATOM 2297 C C . ASN A 1 152 ? 72.485 -21.092 68.208 1.00 55.35 400 ASN A C 1
ATOM 2298 O O . ASN A 1 152 ? 73.125 -22.133 68.350 1.00 57.14 400 ASN A O 1
ATOM 2309 N N . GLN A 1 153 ? 72.358 -20.483 67.036 1.00 55.47 401 GLN A N 1
ATOM 2310 C CA . GLN A 1 153 ? 72.827 -21.101 65.799 1.00 57.19 401 GLN A CA 1
ATOM 2311 C C . GLN A 1 153 ? 74.330 -21.386 65.806 1.00 53.42 401 GLN A C 1
ATOM 2312 O O . GLN A 1 153 ? 74.777 -22.388 65.249 1.00 54.14 401 GLN A O 1
ATOM 2326 N N . ILE A 1 154 ? 75.107 -20.515 66.438 1.00 57.57 402 ILE A N 1
ATOM 2327 C CA . ILE A 1 154 ? 76.552 -20.703 66.499 1.00 53.62 402 ILE A CA 1
ATOM 2328 C C . ILE A 1 154 ? 76.909 -21.957 67.299 1.00 59.46 402 ILE A C 1
ATOM 2329 O O . ILE A 1 154 ? 77.811 -22.706 66.914 1.00 52.48 402 ILE A O 1
ATOM 2345 N N . TYR A 1 155 ? 76.204 -22.185 68.405 1.00 55.49 403 TYR A N 1
ATOM 2346 C CA . TYR A 1 155 ? 76.426 -23.374 69.226 1.00 53.91 403 TYR A CA 1
ATOM 2347 C C . TYR A 1 155 ? 75.960 -24.628 68.497 1.00 50.90 403 TYR A C 1
ATOM 2348 O O . TYR A 1 155 ? 76.541 -25.703 68.659 1.00 53.31 403 TYR A O 1
ATOM 2366 N N . GLU A 1 156 ? 74.902 -24.488 67.703 1.00 54.98 404 GLU A N 1
ATOM 2367 C CA . GLU A 1 156 ? 74.382 -25.601 66.915 1.00 57.25 404 GLU A CA 1
ATOM 2368 C C . GLU A 1 156 ? 75.429 -26.072 65.913 1.00 56.82 404 GLU A C 1
ATOM 2369 O O . GLU A 1 156 ? 75.601 -27.273 65.697 1.00 54.42 404 GLU A O 1
ATOM 2381 N N . ILE A 1 157 ? 76.123 -25.115 65.304 1.00 55.54 405 ILE A N 1
ATOM 2382 C CA . ILE A 1 157 ? 77.236 -25.422 64.413 1.00 59.53 405 ILE A CA 1
ATOM 2383 C C . ILE A 1 157 ? 78.312 -26.188 65.174 1.00 59.61 405 ILE A C 1
ATOM 2384 O O . ILE A 1 157 ? 78.784 -27.228 64.716 1.00 58.64 405 ILE A O 1
ATOM 2400 N N . LEU A 1 158 ? 78.694 -25.670 66.337 1.00 55.52 406 LEU A N 1
ATOM 2401 C CA . LEU A 1 158 ? 79.743 -26.288 67.137 1.00 52.17 406 LEU A CA 1
ATOM 2402 C C . LEU A 1 158 ? 79.316 -27.659 67.652 1.00 48.92 406 LEU A C 1
ATOM 2403 O O . LEU A 1 158 ? 80.149 -28.534 67.860 1.00 56.83 406 LEU A O 1
ATOM 2419 N N . LYS A 1 159 ? 78.016 -27.847 67.848 1.00 56.75 407 LYS A N 1
ATOM 2420 C CA . LYS A 1 159 ? 77.501 -29.125 68.330 1.00 53.62 407 LYS A CA 1
ATOM 2421 C C . LYS A 1 159 ? 77.701 -30.243 67.310 1.00 61.91 407 LYS A C 1
ATOM 2422 O O . LYS A 1 159 ? 77.603 -31.423 67.651 1.00 65.24 407 LYS A O 1
ATOM 2441 N N . VAL A 1 160 ? 77.980 -29.870 66.064 1.00 52.09 408 VAL A N 1
ATOM 2442 C CA . VAL A 1 160 ? 78.248 -30.845 65.014 1.00 56.64 408 VA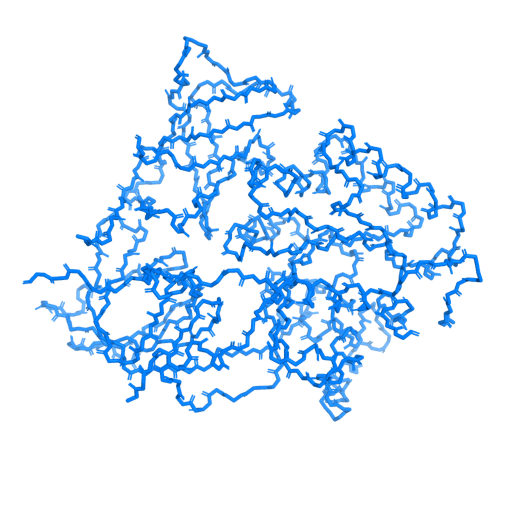L A CA 1
ATOM 2443 C C . VAL A 1 160 ? 79.746 -31.019 64.791 1.00 49.81 408 VAL A C 1
ATOM 2444 O O . VAL A 1 160 ? 80.271 -32.123 64.924 1.00 56.04 408 VAL A O 1
ATOM 2457 N N . ILE A 1 161 ? 80.431 -29.931 64.450 1.00 53.16 409 ILE A N 1
ATOM 2458 C CA . ILE A 1 161 ? 81.833 -30.011 64.047 1.00 57.34 409 ILE A CA 1
ATOM 2459 C C . ILE A 1 161 ? 82.781 -30.348 65.203 1.00 55.78 409 ILE A C 1
ATOM 2460 O O . ILE A 1 161 ? 83.896 -30.815 64.971 1.00 57.47 409 ILE A O 1
ATOM 2476 N N . SER A 1 162 ? 82.348 -30.113 66.439 1.00 48.96 410 SER A N 1
ATOM 2477 C CA . SER A 1 162 ? 83.184 -30.415 67.602 1.00 60.79 410 SER A CA 1
ATOM 2478 C C . SER A 1 162 ? 83.257 -31.911 67.884 1.00 63.68 410 SER A C 1
ATOM 2479 O O . SER A 1 162 ? 84.194 -32.375 68.530 1.00 67.68 410 SER A O 1
ATOM 2487 N N . TYR A 1 163 ? 82.265 -32.658 67.407 1.00 62.42 411 TYR A N 1
ATOM 2488 C CA . TYR A 1 163 ? 82.101 -34.051 67.812 1.00 62.86 411 TYR A CA 1
ATOM 2489 C C . TYR A 1 163 ? 82.186 -35.041 66.654 1.00 68.36 411 TYR A C 1
ATOM 2490 O O . TYR A 1 163 ? 82.178 -36.253 66.874 1.00 69.41 411 TYR A O 1
ATOM 2508 N N . LEU A 1 164 ? 82.273 -34.537 65.427 1.00 73.45 412 LEU A N 1
ATOM 2509 C CA . LEU A 1 164 ? 82.426 -35.416 64.273 1.00 78.37 412 LEU A CA 1
ATOM 2510 C C . LEU A 1 164 ? 83.807 -36.056 64.271 1.00 83.83 412 LEU A C 1
ATOM 2511 O O . LEU A 1 164 ? 84.821 -35.372 64.420 1.00 84.76 412 LEU A O 1
ATOM 2527 N N . ASN A 1 165 ? 83.830 -37.374 64.104 1.00 87.60 413 ASN A N 1
ATOM 2528 C CA . ASN A 1 165 ? 85.074 -38.128 64.024 1.00 99.68 413 ASN A CA 1
ATOM 2529 C C . ASN A 1 165 ? 85.946 -37.959 65.264 1.00 110.32 413 ASN A C 1
ATOM 2530 O O . ASN A 1 165 ? 87.100 -37.543 65.165 1.00 118.94 413 ASN A O 1
ATOM 2541 N N . LYS A 1 166 ? 85.392 -38.264 66.433 1.00 111.52 414 LYS A N 1
ATOM 2542 C CA . LYS A 1 166 ? 86.203 -38.340 67.640 1.00 119.29 414 LYS A CA 1
ATOM 2543 C C . LYS A 1 166 ? 87.011 -39.633 67.582 1.00 128.81 414 LYS A C 1
ATOM 2544 O O . LYS A 1 166 ? 86.581 -40.604 66.958 1.00 128.89 414 LYS A O 1
ATOM 2563 N N . ASN A 1 167 ? 88.184 -39.626 68.211 1.00 131.49 415 ASN A N 1
ATOM 2564 C CA . ASN A 1 167 ? 89.127 -40.745 68.148 1.00 137.88 415 ASN A CA 1
ATOM 2565 C C . ASN A 1 167 ? 89.700 -40.917 66.736 1.00 139.13 415 ASN A C 1
ATOM 2566 O O . ASN A 1 167 ? 90.305 -41.942 66.421 1.00 146.14 415 ASN A O 1
ATOM 2577 N N . SER A 1 168 ? 89.527 -39.903 65.892 1.00 140.05 416 SER A N 1
ATOM 2578 C CA . SER A 1 168 ? 90.057 -39.949 64.531 1.00 137.90 416 SER A CA 1
ATOM 2579 C C . SER A 1 168 ? 91.572 -39.791 64.536 1.00 137.93 416 SER A C 1
ATOM 2580 O O . SER A 1 168 ? 92.144 -39.225 65.468 1.00 134.95 416 SER A O 1
ATOM 2588 N N . ALA A 1 169 ? 92.217 -40.298 63.490 1.00 139.29 417 ALA A N 1
ATOM 2589 C CA . ALA A 1 169 ? 93.660 -40.166 63.345 1.00 136.91 417 ALA A CA 1
ATOM 2590 C C . ALA A 1 169 ? 94.014 -38.747 62.908 1.00 134.62 417 ALA A C 1
ATOM 2591 O O . ALA A 1 169 ? 94.827 -38.077 63.545 1.00 128.67 417 ALA A O 1
ATOM 2598 N N . CYS A 1 170 ? 93.391 -38.291 61.824 1.00 136.28 418 CYS A N 1
ATOM 2599 C CA . CYS A 1 170 ? 93.577 -36.924 61.351 1.00 132.48 418 CYS A CA 1
ATOM 2600 C C . CYS A 1 170 ? 92.893 -35.959 62.312 1.00 124.71 418 CYS A C 1
ATOM 2601 O O . CYS A 1 170 ? 91.751 -36.179 62.715 1.00 130.26 418 CYS A O 1
ATOM 2609 N N . LYS A 1 171 ? 93.594 -34.887 62.667 1.00 115.32 419 LYS A N 1
ATOM 2610 C CA A LYS A 1 171 ? 93.101 -33.976 63.694 0.46 105.47 419 LYS A CA 1
ATOM 2611 C CA B LYS A 1 171 ? 93.136 -33.949 63.687 0.54 105.45 419 LYS A CA 1
ATOM 2612 C C . LYS A 1 171 ? 92.229 -32.868 63.104 1.00 99.09 419 LYS A C 1
ATOM 2613 O O . LYS A 1 171 ? 92.216 -32.644 61.893 1.00 99.67 419 LYS A O 1
ATOM 2648 N N . LYS A 1 172 ? 91.483 -32.194 63.977 1.00 94.69 420 LYS A N 1
ATOM 2649 C CA . LYS A 1 172 ? 90.573 -31.126 63.573 1.00 85.84 420 LYS A CA 1
ATOM 2650 C C . LYS A 1 172 ? 91.298 -29.801 63.367 1.00 78.62 420 LYS A C 1
ATOM 2651 O O . LYS A 1 172 ? 92.357 -29.564 63.951 1.00 79.50 420 LYS A O 1
ATOM 2670 N N . HIS A 1 173 ? 90.708 -28.939 62.541 1.00 64.84 421 HIS A N 1
ATOM 2671 C CA . HIS A 1 173 ? 91.232 -27.598 62.307 1.00 53.89 421 HIS A CA 1
ATOM 2672 C C . HIS A 1 173 ? 90.101 -26.583 62.173 1.00 62.30 421 HIS A C 1
ATOM 2673 O O . HIS A 1 173 ? 89.254 -26.694 61.285 1.00 61.78 421 HIS A O 1
ATOM 2687 N N . LEU A 1 174 ? 90.105 -25.593 63.061 1.00 55.91 422 LEU A N 1
ATOM 2688 C CA . LEU A 1 174 ? 89.078 -24.557 63.092 1.00 55.09 422 LEU A CA 1
ATOM 2689 C C . LEU A 1 174 ? 89.707 -23.166 63.089 1.00 55.92 422 LEU A C 1
ATOM 2690 O O . LEU A 1 174 ? 90.563 -22.868 63.912 1.00 59.36 422 LEU A O 1
ATOM 2706 N N . ILE A 1 175 ? 89.288 -22.322 62.153 1.00 56.29 423 ILE A N 1
ATOM 2707 C CA . ILE A 1 175 ? 89.677 -20.916 62.168 1.00 53.64 423 ILE A CA 1
ATOM 2708 C C . ILE A 1 175 ? 88.459 -20.066 62.494 1.00 51.99 423 ILE A C 1
ATOM 2709 O O . ILE A 1 175 ? 87.453 -20.115 61.793 1.00 53.31 423 ILE A O 1
ATOM 2725 N N . ILE A 1 176 ? 88.557 -19.290 63.565 1.00 49.04 424 ILE A N 1
ATOM 2726 C CA . ILE A 1 176 ? 87.489 -18.375 63.939 1.00 51.81 424 ILE A CA 1
ATOM 2727 C C . ILE A 1 176 ? 87.856 -16.986 63.444 1.00 51.53 424 ILE A C 1
ATOM 2728 O O . ILE A 1 176 ? 88.874 -16.427 63.848 1.00 58.76 424 ILE A O 1
ATOM 2744 N N . LEU A 1 177 ? 87.031 -16.441 62.557 1.00 56.35 425 LEU A N 1
ATOM 2745 C CA . LEU A 1 177 ? 87.264 -15.108 62.018 1.00 58.26 425 LEU A CA 1
ATOM 2746 C C . LEU A 1 177 ? 86.403 -14.072 62.726 1.00 55.44 425 LEU A C 1
ATOM 2747 O O . LEU A 1 177 ? 85.183 -14.043 62.567 1.00 57.55 425 LEU A O 1
ATOM 2763 N N . LEU A 1 178 ? 87.057 -13.226 63.513 1.00 54.63 426 LEU A N 1
ATOM 2764 C CA . LEU A 1 178 ? 86.385 -12.138 64.205 1.00 61.49 426 LEU A CA 1
ATOM 2765 C C . LEU A 1 178 ? 86.198 -10.986 63.226 1.00 53.77 426 LEU A C 1
ATOM 2766 O O . LEU A 1 178 ? 87.024 -10.079 63.140 1.00 58.80 426 LEU A O 1
ATOM 2782 N N . ASN A 1 179 ? 85.090 -11.042 62.494 1.00 63.29 427 ASN A N 1
ATOM 2783 C CA . ASN A 1 179 ? 84.892 -10.220 61.305 1.00 58.28 427 ASN A CA 1
ATOM 2784 C C . ASN A 1 179 ? 84.291 -8.848 61.603 1.00 62.49 427 ASN A C 1
ATOM 2785 O O . ASN A 1 179 ? 83.791 -8.600 62.701 1.00 62.88 427 ASN A O 1
ATOM 2796 N N . LYS A 1 180 ? 84.346 -7.966 60.607 1.00 66.31 428 LYS A N 1
ATOM 2797 C CA . LYS A 1 180 ? 83.835 -6.603 60.725 1.00 62.50 428 LYS A CA 1
ATOM 2798 C C . LYS A 1 180 ? 84.531 -5.846 61.852 1.00 60.93 428 LYS A C 1
ATOM 2799 O O . LYS A 1 180 ? 83.894 -5.105 62.597 1.00 67.23 428 LYS A O 1
ATOM 2818 N N . ALA A 1 181 ? 85.842 -6.037 61.961 1.00 59.57 429 ALA A N 1
ATOM 2819 C CA . ALA A 1 181 ? 86.640 -5.382 62.991 1.00 60.73 429 ALA A CA 1
ATOM 2820 C C . ALA A 1 181 ? 86.623 -3.859 62.855 1.00 69.04 429 ALA A C 1
ATOM 2821 O O . ALA A 1 181 ? 86.830 -3.141 63.833 1.00 71.12 429 ALA A O 1
ATOM 2828 N N . ASP A 1 182 ? 86.377 -3.369 61.644 1.00 67.41 430 ASP A N 1
ATOM 2829 C CA . ASP A 1 182 ? 86.384 -1.931 61.387 1.00 70.17 430 ASP A CA 1
ATOM 2830 C C . ASP A 1 182 ? 85.178 -1.227 62.009 1.00 69.45 430 ASP A C 1
ATOM 2831 O O . ASP A 1 182 ? 85.261 -0.054 62.375 1.00 71.98 430 ASP A O 1
ATOM 2840 N N . LEU A 1 183 ? 84.061 -1.938 62.124 1.00 66.06 431 LEU A N 1
ATOM 2841 C CA . LEU A 1 183 ? 82.855 -1.368 62.720 1.00 67.80 431 LEU A CA 1
ATOM 2842 C C . LEU A 1 183 ? 83.049 -1.048 64.200 1.00 70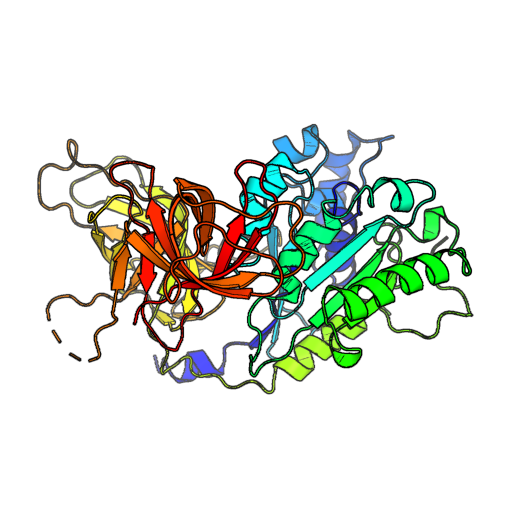.91 431 LEU A C 1
ATOM 2843 O O . LEU A 1 183 ? 82.292 -0.266 64.773 1.00 77.89 431 LEU A O 1
ATOM 2859 N N . ILE A 1 184 ? 84.056 -1.664 64.813 1.00 69.78 432 ILE A N 1
ATOM 2860 C CA . ILE A 1 184 ? 84.387 -1.402 66.211 1.00 76.76 432 ILE A CA 1
ATOM 2861 C C . ILE A 1 184 ? 85.766 -0.751 66.327 1.00 72.98 432 ILE A C 1
ATOM 2862 O O . ILE A 1 184 ? 86.304 -0.613 67.426 1.00 70.42 432 ILE A O 1
ATOM 2878 N N . SER A 1 185 ? 86.322 -0.350 65.185 1.00 77.21 433 SER A N 1
ATOM 2879 C CA . SER A 1 185 ? 87.637 0.288 65.132 1.00 78.30 433 SER A CA 1
ATOM 2880 C C . SER A 1 185 ? 88.691 -0.544 65.854 1.00 72.69 433 SER A C 1
ATOM 2881 O O . SER A 1 185 ? 89.565 -0.005 66.533 1.00 73.88 433 SER A O 1
ATOM 2889 N N . TRP A 1 186 ? 88.593 -1.861 65.699 1.00 71.17 434 TRP A N 1
ATOM 2890 C CA . TRP A 1 186 ? 89.538 -2.792 66.305 1.00 71.93 434 TRP A CA 1
ATOM 2891 C C . TRP A 1 186 ? 89.636 -2.580 67.815 1.00 67.19 434 TRP A C 1
ATOM 2892 O O . TRP A 1 186 ? 90.730 -2.534 68.377 1.00 65.20 434 TRP A O 1
ATOM 2913 N N . ASP A 1 187 ? 88.479 -2.437 68.455 1.00 68.25 435 ASP A N 1
ATOM 2914 C CA . ASP A 1 187 ? 88.397 -2.335 69.909 1.00 70.71 435 ASP A CA 1
ATOM 2915 C C . ASP A 1 187 ? 89.138 -3.503 70.555 1.00 63.50 435 ASP A C 1
ATOM 2916 O O . ASP A 1 187 ? 88.657 -4.636 70.545 1.00 68.47 435 ASP A O 1
ATOM 2925 N N . LYS A 1 188 ? 90.310 -3.218 71.114 1.00 63.70 436 LYS A N 1
ATOM 2926 C CA . LYS A 1 188 ? 91.183 -4.262 71.644 1.00 68.33 436 LYS A CA 1
ATOM 2927 C C . LYS A 1 188 ? 90.528 -5.038 72.784 1.00 71.05 436 LYS A C 1
ATOM 2928 O O . LYS A 1 188 ? 90.574 -6.267 72.812 1.00 69.14 436 LYS A O 1
ATOM 2947 N N A HIS A 1 189 ? 89.925 -4.318 73.724 0.49 70.02 437 HIS A N 1
ATOM 2948 N N B HIS A 1 189 ? 89.920 -4.314 73.718 0.51 69.90 437 HIS A N 1
ATOM 2949 C CA A HIS A 1 189 ? 89.272 -4.951 74.864 0.49 72.66 437 HIS A CA 1
ATOM 2950 C CA B HIS A 1 189 ? 89.271 -4.933 74.869 0.51 72.78 437 HIS A CA 1
ATOM 2951 C C A HIS A 1 189 ? 88.106 -5.830 74.420 0.49 68.66 437 HIS A C 1
ATOM 2952 C C B HIS A 1 189 ? 88.084 -5.801 74.449 0.51 67.80 437 HIS A C 1
ATOM 2953 O O A HIS A 1 189 ? 87.888 -6.909 74.971 0.49 68.21 437 HIS A O 1
ATOM 2954 O O B HIS A 1 189 ? 87.830 -6.847 75.047 0.51 68.41 437 HIS A O 1
ATOM 2981 N N . ARG A 1 190 ? 87.364 -5.370 73.417 1.00 68.03 438 ARG A N 1
ATOM 2982 C CA . ARG A 1 190 ? 86.188 -6.099 72.949 1.00 66.36 438 ARG A CA 1
ATOM 2983 C C . ARG A 1 190 ? 86.557 -7.371 72.185 1.00 66.89 438 ARG A C 1
ATOM 2984 O O . ARG A 1 190 ? 85.933 -8.416 72.372 1.00 59.42 438 ARG A O 1
ATOM 3006 N N . LEU A 1 191 ? 87.558 -7.280 71.315 1.00 60.38 439 LEU A N 1
ATOM 3007 C CA . LEU A 1 191 ? 88.016 -8.450 70.572 1.00 67.06 439 LEU A CA 1
ATOM 3008 C C . LEU A 1 191 ? 88.592 -9.479 71.539 1.00 65.43 439 LEU A C 1
ATOM 3009 O O . LEU A 1 191 ? 88.408 -10.685 71.363 1.00 61.18 439 LEU A O 1
ATOM 3025 N N . GLU A 1 192 ? 89.287 -8.995 72.563 1.00 66.13 440 GLU A N 1
ATOM 3026 C CA . GLU A 1 192 ? 89.824 -9.864 73.602 1.00 66.90 440 GLU A CA 1
ATOM 3027 C C . GLU A 1 192 ? 88.704 -10.576 74.356 1.00 57.77 440 GLU A C 1
ATOM 3028 O O . GLU A 1 192 ? 88.822 -11.753 74.693 1.00 55.44 440 GLU A O 1
ATOM 3040 N N . MET A 1 193 ? 87.619 -9.855 74.619 1.00 58.99 441 MET A N 1
ATOM 3041 C CA . MET A 1 193 ? 86.473 -10.423 75.318 1.00 57.45 441 MET A CA 1
ATOM 3042 C C . MET A 1 193 ? 85.825 -11.545 74.510 1.00 63.29 441 MET A C 1
ATOM 3043 O O . MET A 1 193 ? 85.618 -12.646 75.019 1.00 56.90 441 MET A O 1
ATOM 3057 N N . ILE A 1 194 ? 85.492 -11.253 73.256 1.00 62.16 442 ILE A N 1
ATOM 3058 C CA . ILE A 1 194 ? 84.848 -12.232 72.387 1.00 59.87 442 ILE A CA 1
ATOM 3059 C C . ILE A 1 194 ? 85.719 -13.478 72.247 1.00 58.10 442 ILE A C 1
ATOM 3060 O O . ILE A 1 194 ? 85.223 -14.602 72.324 1.00 55.45 442 ILE A O 1
ATOM 3076 N N . GLN A 1 195 ? 87.016 -13.272 72.047 1.00 54.93 443 GLN A N 1
ATOM 3077 C CA . GLN A 1 195 ? 87.953 -14.383 71.933 1.00 55.48 443 GLN A CA 1
ATOM 3078 C C . GLN A 1 195 ? 88.016 -15.187 73.227 1.00 61.34 443 GLN A C 1
ATOM 3079 O O . GLN A 1 195 ? 88.081 -16.416 73.202 1.00 57.45 443 GLN A O 1
ATOM 3093 N N . SER A 1 196 ? 87.997 -14.489 74.357 1.00 55.28 444 SER A N 1
ATOM 3094 C CA . SER A 1 196 ? 88.041 -15.149 75.655 1.00 61.34 444 SER A CA 1
ATOM 3095 C C . SER A 1 196 ? 86.816 -16.035 75.852 1.00 59.95 444 SER A C 1
ATOM 3096 O O . SER A 1 196 ? 86.936 -17.198 76.239 1.00 60.99 444 SER A O 1
ATOM 3104 N N . GLU A 1 197 ? 85.641 -15.482 75.568 1.00 62.64 445 GLU A N 1
ATOM 3105 C CA . GLU A 1 197 ? 84.383 -16.197 75.752 1.00 60.71 445 GLU A CA 1
ATOM 3106 C C . GLU A 1 197 ? 84.312 -17.463 74.903 1.00 60.83 445 GLU A C 1
ATOM 3107 O O . GLU A 1 197 ? 83.946 -18.529 75.399 1.00 58.64 445 GLU A O 1
ATOM 3119 N N . LEU A 1 198 ? 84.665 -17.344 73.627 1.00 53.88 446 LEU A N 1
ATOM 3120 C CA . LEU A 1 198 ? 84.613 -18.478 72.711 1.00 56.31 446 LEU A CA 1
ATOM 3121 C C . LEU A 1 198 ? 85.647 -19.535 73.059 1.00 49.73 446 LEU A C 1
ATOM 3122 O O . LEU A 1 198 ? 85.371 -20.733 72.988 1.00 49.78 446 LEU A O 1
ATOM 3138 N N . ASN A 1 199 ? 86.842 -19.083 73.422 1.00 55.06 447 ASN A N 1
ATOM 3139 C CA . ASN A 1 199 ? 87.914 -19.987 73.813 1.00 60.14 447 ASN A CA 1
ATOM 3140 C C . ASN A 1 199 ? 87.485 -20.889 74.966 1.00 54.73 447 ASN A C 1
ATOM 3141 O O . ASN A 1 199 ? 87.803 -22.077 74.989 1.00 64.01 447 ASN A O 1
ATOM 3152 N N . TYR A 1 200 ? 86.741 -20.323 75.910 1.00 56.30 448 TYR A N 1
ATOM 3153 C CA . TYR A 1 200 ? 86.258 -21.075 77.064 1.00 62.38 448 TYR A CA 1
ATOM 3154 C C . TYR A 1 200 ? 85.240 -22.134 76.658 1.00 62.40 448 TYR A C 1
ATOM 3155 O O . TYR A 1 200 ? 85.358 -23.299 77.037 1.00 61.36 448 TYR A O 1
ATOM 3173 N N . VAL A 1 201 ? 84.238 -21.720 75.888 1.00 58.95 449 VAL A N 1
ATOM 3174 C CA . VAL A 1 201 ? 83.170 -22.620 75.471 1.00 55.33 449 VAL A CA 1
ATOM 3175 C C . VAL A 1 201 ? 83.721 -23.726 74.573 1.00 51.64 449 VAL A C 1
ATOM 3176 O O . VAL A 1 201 ? 83.293 -24.876 74.660 1.00 56.99 449 VAL A O 1
ATOM 3189 N N . LEU A 1 202 ? 84.676 -23.379 73.718 1.00 54.89 450 LEU A N 1
ATOM 3190 C CA . LEU A 1 202 ? 85.294 -24.363 72.839 1.00 56.08 450 LEU A CA 1
ATOM 3191 C C . LEU A 1 202 ? 86.044 -25.420 73.646 1.00 58.85 450 LEU A C 1
ATOM 3192 O O . LEU A 1 202 ? 86.006 -26.606 73.321 1.00 62.87 450 LEU A O 1
ATOM 3208 N N . LYS A 1 203 ? 86.716 -24.985 74.707 1.00 62.68 451 LYS A N 1
ATOM 3209 C CA . LYS A 1 203 ? 87.525 -25.882 75.523 1.00 60.88 451 LYS A CA 1
ATOM 3210 C C . LYS A 1 203 ? 86.694 -26.658 76.538 1.00 61.30 451 LYS A C 1
ATOM 3211 O O . LYS A 1 203 ? 86.798 -27.879 76.635 1.00 72.10 451 LYS A O 1
ATOM 3230 N N . GLU A 1 204 ? 85.866 -25.945 77.292 1.00 57.88 452 GLU A N 1
ATOM 3231 C CA . GLU A 1 204 ? 85.158 -26.546 78.414 1.00 62.74 452 GLU A CA 1
ATOM 3232 C C . GLU A 1 204 ? 83.924 -27.332 77.990 1.00 64.82 452 GLU A C 1
ATOM 3233 O O . GLU A 1 204 ? 83.646 -28.397 78.541 1.00 69.18 452 GLU A O 1
ATOM 3245 N N . ASN A 1 205 ? 83.184 -26.810 77.017 1.00 66.29 453 ASN A N 1
ATOM 3246 C CA . ASN A 1 205 ? 81.924 -27.427 76.618 1.00 58.92 453 ASN A CA 1
ATOM 3247 C C . ASN A 1 205 ? 82.047 -28.315 75.386 1.00 57.52 453 ASN A C 1
ATOM 3248 O O . ASN A 1 205 ? 81.326 -29.306 75.263 1.00 65.21 453 ASN A O 1
ATOM 3259 N N . PHE A 1 206 ? 82.963 -27.968 74.486 1.00 60.17 454 PHE A N 1
ATOM 3260 C CA . PHE A 1 206 ? 83.076 -28.657 73.200 1.00 63.00 454 PHE A CA 1
ATOM 3261 C C . PHE A 1 206 ? 84.412 -29.378 73.032 1.00 68.28 454 PHE A C 1
ATOM 3262 O O . PHE A 1 206 ? 84.696 -29.934 71.970 1.00 62.51 454 PHE A O 1
ATOM 3279 N N . GLN A 1 207 ? 85.229 -29.354 74.082 1.00 65.05 455 GLN A N 1
ATOM 3280 C CA . GLN A 1 207 ? 86.395 -30.230 74.186 1.00 60.88 455 GLN A CA 1
ATOM 3281 C C . GLN A 1 207 ? 87.442 -30.014 73.092 1.00 59.23 455 GLN A C 1
ATOM 3282 O O . GLN A 1 207 ? 88.137 -30.952 72.701 1.00 61.62 455 GLN A O 1
ATOM 3296 N N . TRP A 1 208 ? 87.559 -28.784 72.604 1.00 59.71 456 TRP A N 1
ATOM 3297 C CA . TRP A 1 208 ? 88.608 -28.444 71.646 1.00 67.46 456 TRP A CA 1
ATOM 3298 C C . TRP A 1 208 ? 89.937 -28.252 72.370 1.00 62.31 456 TRP A C 1
ATOM 3299 O O . TRP A 1 208 ? 89.959 -27.862 73.535 1.00 55.35 456 TRP A O 1
ATOM 3320 N N . THR A 1 209 ? 91.038 -28.524 71.673 1.00 67.74 457 THR A N 1
ATOM 3321 C CA . THR A 1 209 ? 92.377 -28.288 72.208 1.00 65.52 457 THR A CA 1
ATOM 3322 C C . THR A 1 209 ? 93.039 -27.131 71.465 1.00 69.20 457 THR A C 1
ATOM 3323 O O . THR A 1 209 ? 92.670 -26.822 70.332 1.00 69.30 457 THR A O 1
ATOM 3334 N N . ASP A 1 210 ? 94.016 -26.501 72.113 1.00 66.79 458 ASP A N 1
ATOM 3335 C CA . ASP A 1 210 ? 94.690 -25.319 71.573 1.00 67.71 458 ASP A CA 1
ATOM 3336 C C . ASP A 1 210 ? 95.183 -25.503 70.144 1.00 62.02 458 ASP A C 1
ATOM 3337 O O . ASP A 1 210 ? 95.087 -24.590 69.325 1.00 72.15 458 ASP A O 1
ATOM 3346 N N . ALA A 1 211 ? 95.717 -26.683 69.853 1.00 60.26 459 ALA A N 1
ATOM 3347 C CA . ALA A 1 211 ? 96.318 -26.946 68.551 1.00 68.69 459 ALA A CA 1
ATOM 3348 C C . ALA A 1 211 ? 95.270 -27.105 67.451 1.00 67.53 459 ALA A C 1
ATOM 3349 O O . ALA A 1 211 ? 95.604 -27.101 66.266 1.00 70.92 459 ALA A O 1
ATOM 3356 N N . GLU A 1 212 ? 94.008 -27.238 67.845 1.00 67.60 460 GLU A N 1
ATOM 3357 C CA . GLU A 1 212 ? 92.940 -27.532 66.896 1.00 66.10 460 GLU A CA 1
ATOM 3358 C C . GLU A 1 212 ? 92.234 -26.285 66.373 1.00 67.26 460 GLU A C 1
ATOM 3359 O O . GLU A 1 212 ? 91.486 -26.365 65.398 1.00 64.77 460 GLU A O 1
ATOM 3371 N N . PHE A 1 213 ? 92.459 -25.140 67.011 1.00 63.48 461 PHE A N 1
ATOM 3372 C CA . PHE A 1 213 ? 91.800 -23.911 66.582 1.00 57.22 461 PHE A CA 1
ATOM 3373 C C . PHE A 1 213 ? 92.626 -22.657 66.850 1.00 62.73 461 PHE A C 1
ATOM 3374 O O . PHE A 1 213 ? 93.587 -22.683 67.617 1.00 61.26 461 PHE A O 1
ATOM 3391 N N . GLN A 1 214 ? 92.242 -21.563 66.197 1.00 63.38 462 GLN A N 1
ATOM 3392 C CA . GLN A 1 214 ? 92.870 -20.265 66.415 1.00 60.62 462 GLN A CA 1
ATOM 3393 C C . GLN A 1 214 ? 91.931 -19.137 65.994 1.00 55.14 462 GLN A C 1
ATOM 3394 O O . GLN A 1 214 ? 91.001 -19.352 65.218 1.00 64.57 462 GLN A O 1
ATOM 3408 N N . PHE A 1 215 ? 92.183 -17.940 66.515 1.00 58.95 463 PHE A N 1
ATOM 3409 C CA . PHE A 1 215 ? 91.376 -16.765 66.205 1.00 52.69 463 PHE A CA 1
ATOM 3410 C C . PHE A 1 215 ? 92.142 -15.814 65.301 1.00 53.07 463 PHE A C 1
ATOM 3411 O O . PHE A 1 215 ? 93.360 -15.687 65.413 1.00 60.07 463 PHE A O 1
ATOM 3428 N N . ILE A 1 216 ? 91.417 -15.146 64.410 1.00 60.63 464 ILE A N 1
ATOM 3429 C CA . ILE A 1 216 ? 91.999 -14.151 63.519 1.00 61.88 464 ILE A CA 1
ATOM 3430 C C . ILE A 1 216 ? 91.015 -12.998 63.348 1.00 59.02 464 ILE A C 1
ATOM 3431 O O . ILE A 1 216 ? 89.944 -13.182 62.775 1.00 62.12 464 ILE A O 1
ATOM 3447 N N . PRO A 1 217 ? 91.367 -11.803 63.849 1.00 62.10 465 PRO A N 1
ATOM 3448 C CA . PRO A 1 217 ? 90.492 -10.655 63.598 1.00 63.51 465 PRO A CA 1
ATOM 3449 C C . PRO A 1 217 ? 90.667 -10.147 62.175 1.00 67.98 465 PRO A C 1
ATOM 3450 O O . PRO A 1 217 ? 91.774 -10.215 61.644 1.00 73.00 465 PRO A O 1
ATOM 3461 N N . CYS A 1 218 ? 89.600 -9.649 61.563 1.00 65.62 466 CYS A N 1
ATOM 3462 C CA . CYS A 1 218 ? 89.680 -9.226 60.172 1.00 65.67 466 CYS A CA 1
ATOM 3463 C C . CYS A 1 218 ? 88.494 -8.381 59.737 1.00 63.90 466 CYS A C 1
ATOM 3464 O O . CYS A 1 218 ? 87.536 -8.184 60.486 1.00 66.86 466 CYS A O 1
ATOM 3472 N N . SER A 1 219 ? 88.588 -7.880 58.512 1.00 66.49 467 SER A N 1
ATOM 3473 C CA . SER A 1 219 ? 87.491 -7.196 57.849 1.00 59.68 467 SER A CA 1
ATOM 3474 C C . SER A 1 219 ? 87.448 -7.663 56.402 1.00 66.59 467 SER A C 1
ATOM 3475 O O . SER A 1 219 ? 88.266 -7.245 55.582 1.00 62.72 467 SER A O 1
ATOM 3483 N N . GLY A 1 220 ? 86.506 -8.547 56.097 1.00 68.93 468 GLY A N 1
ATOM 3484 C CA . GLY A 1 220 ? 86.396 -9.098 54.761 1.00 74.65 468 GLY A CA 1
ATOM 3485 C C . GLY A 1 220 ? 86.096 -8.029 53.733 1.00 64.47 468 GLY A C 1
ATOM 3486 O O . GLY A 1 220 ? 86.503 -8.143 52.581 1.00 64.23 468 GLY A O 1
ATOM 3490 N N . LEU A 1 221 ? 85.391 -6.983 54.153 1.00 65.45 469 LEU A N 1
ATOM 3491 C CA . LEU A 1 221 ? 85.007 -5.908 53.244 1.00 69.61 469 LEU A CA 1
ATOM 3492 C C . LEU A 1 221 ? 86.198 -5.022 52.895 1.00 67.46 469 LEU A C 1
ATOM 3493 O O . LEU A 1 221 ? 86.381 -4.653 51.736 1.00 76.03 469 LEU A O 1
ATOM 3509 N N . LEU A 1 222 ? 87.001 -4.680 53.898 1.00 68.37 470 LEU A N 1
ATOM 3510 C CA . LEU A 1 222 ? 88.195 -3.868 53.680 1.00 67.86 470 LEU A CA 1
ATOM 3511 C C . LEU A 1 222 ? 89.388 -4.735 53.294 1.00 71.69 470 LEU A C 1
ATOM 3512 O O . LEU A 1 222 ? 90.352 -4.253 52.699 1.00 72.33 470 LEU A O 1
ATOM 3528 N N . GLY A 1 223 ? 89.318 -6.014 53.646 1.00 76.89 471 GLY A N 1
ATOM 3529 C CA . GLY A 1 223 ? 90.392 -6.949 53.369 1.00 64.54 471 GLY A CA 1
ATOM 3530 C C . GLY A 1 223 ? 91.490 -6.909 54.417 1.00 65.84 471 GLY A C 1
ATOM 3531 O O . GLY A 1 223 ? 92.555 -7.495 54.230 1.00 68.01 471 GLY A O 1
ATOM 3535 N N . SER A 1 224 ? 91.232 -6.222 55.526 1.00 66.67 472 SER A N 1
ATOM 3536 C CA . SER A 1 224 ? 92.224 -6.105 56.591 1.00 75.35 472 SER A CA 1
ATOM 3537 C C . SER A 1 224 ? 92.547 -7.475 57.182 1.00 65.39 472 SER A C 1
ATOM 3538 O O . SER A 1 224 ? 91.652 -8.200 57.619 1.00 62.93 472 SER A O 1
ATOM 3546 N N . ASN A 1 225 ? 93.830 -7.825 57.170 1.00 65.65 473 ASN A N 1
ATOM 3547 C CA . ASN A 1 225 ? 94.315 -9.070 57.762 1.00 61.24 473 ASN A CA 1
ATOM 3548 C C . ASN A 1 225 ? 93.865 -10.313 56.990 1.00 63.20 473 ASN A C 1
ATOM 3549 O O . ASN A 1 225 ? 93.932 -11.426 57.510 1.00 69.05 473 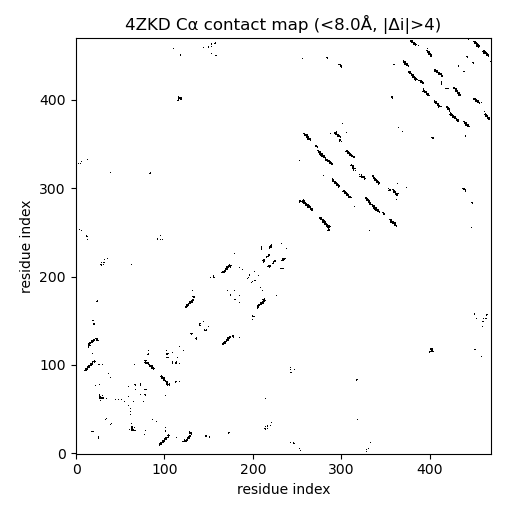ASN A O 1
ATOM 3560 N N . LEU A 1 226 ? 93.413 -10.128 55.752 1.00 72.78 474 LEU A N 1
ATOM 3561 C CA . LEU A 1 226 ? 93.079 -11.260 54.889 1.00 69.41 474 LEU A CA 1
ATOM 3562 C C . LEU A 1 226 ? 94.343 -11.885 54.317 1.00 70.07 474 LEU A C 1
ATOM 3563 O O . LEU A 1 226 ? 94.444 -13.107 54.194 1.00 69.49 474 LEU A O 1
ATOM 3579 N N . ASN A 1 227 ? 95.305 -11.037 53.968 1.00 78.66 475 ASN A N 1
ATOM 3580 C CA . ASN A 1 227 ? 96.551 -11.497 53.370 1.00 81.06 475 ASN A CA 1
ATOM 3581 C C . ASN A 1 227 ? 97.691 -10.506 53.597 1.00 92.61 475 ASN A C 1
ATOM 3582 O O . ASN A 1 227 ? 97.500 -9.464 54.226 1.00 94.10 475 ASN A O 1
ATOM 3593 N N . LYS A 1 228 ? 98.870 -10.861 53.088 1.00 97.70 476 LYS A N 1
ATOM 3594 C CA . LYS A 1 228 ? 100.091 -10.059 53.213 1.00 101.00 476 LYS A CA 1
ATOM 3595 C C . LYS A 1 228 ? 100.245 -9.426 54.594 1.00 96.35 476 LYS A C 1
ATOM 3596 O O . LYS A 1 228 ? 100.949 -8.431 54.759 1.00 103.69 476 LYS A O 1
ATOM 3615 N N . ILE A 1 244 ? 89.407 2.936 56.611 1.00 102.53 492 ILE A N 1
ATOM 3616 C CA . ILE A 1 244 ? 90.856 2.847 56.747 1.00 110.65 492 ILE A CA 1
ATOM 3617 C C . ILE A 1 244 ? 91.294 1.412 57.007 1.00 116.04 492 ILE A C 1
ATOM 3618 O O . ILE A 1 244 ? 91.061 0.866 58.086 1.00 114.99 492 ILE A O 1
ATOM 3633 N N . ASN A 1 245 ? 91.925 0.807 56.007 1.00 111.71 493 ASN A N 1
ATOM 3634 C CA . ASN A 1 245 ? 92.516 -0.515 56.166 1.00 108.56 493 ASN A CA 1
ATOM 3635 C C . ASN A 1 245 ? 93.785 -0.451 57.008 1.00 111.78 493 ASN A C 1
ATOM 3636 O O . ASN A 1 245 ? 94.753 0.214 56.638 1.00 118.25 493 ASN A O 1
ATOM 3647 N N . TYR A 1 246 ? 93.775 -1.147 58.140 1.00 107.32 494 TYR A N 1
ATOM 3648 C CA . TYR A 1 246 ? 94.952 -1.230 58.996 1.00 108.31 494 TYR A CA 1
ATOM 3649 C C . TYR A 1 246 ? 94.829 -2.390 59.969 1.00 101.58 494 TYR A C 1
ATOM 3650 O O . TYR A 1 246 ? 93.726 -2.772 60.360 1.00 102.58 494 TYR A O 1
ATOM 3668 N N . VAL A 1 247 ? 95.973 -2.948 60.350 1.00 95.51 495 VAL A N 1
ATOM 3669 C CA . VAL A 1 247 ? 96.031 -3.953 61.399 1.00 89.50 495 VAL A CA 1
ATOM 3670 C C . VAL A 1 247 ? 96.760 -3.328 62.586 1.00 98.73 495 VAL A C 1
ATOM 3671 O O . VAL A 1 247 ? 97.951 -3.035 62.480 1.00 101.71 495 VAL A O 1
ATOM 3684 N N . PRO A 1 248 ? 96.046 -3.099 63.708 1.00 92.39 496 PRO A N 1
ATOM 3685 C CA . PRO A 1 248 ? 96.629 -2.447 64.888 1.00 91.69 496 PRO A CA 1
ATOM 3686 C C . PRO A 1 248 ? 98.014 -2.969 65.259 1.00 92.78 496 PRO A C 1
ATOM 3687 O O . PRO A 1 248 ? 98.309 -4.148 65.057 1.00 89.03 496 PRO A O 1
ATOM 3698 N N . GLU A 1 249 ? 98.852 -2.084 65.789 1.00 94.65 497 GLU A N 1
ATOM 369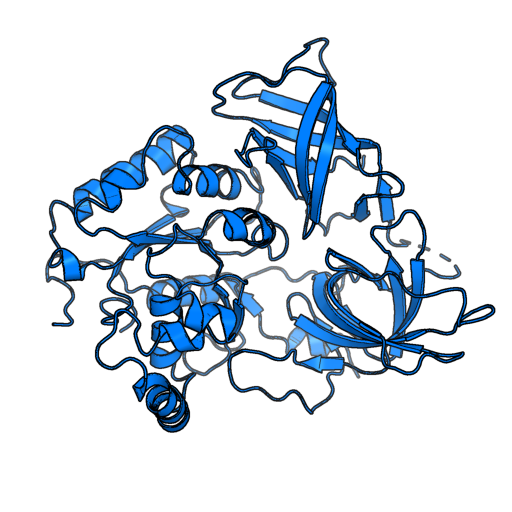9 C CA . GLU A 1 249 ? 100.222 -2.431 66.142 1.00 95.14 497 GLU A CA 1
ATOM 3700 C C . GLU A 1 249 ? 100.280 -3.573 67.154 1.00 94.11 497 GLU A C 1
ATOM 3701 O O . GLU A 1 249 ? 101.242 -4.341 67.175 1.00 96.31 497 GLU A O 1
ATOM 3713 N N . TRP A 1 250 ? 99.248 -3.685 67.985 1.00 93.65 498 TRP A N 1
ATOM 3714 C CA . TRP A 1 250 ? 99.243 -4.672 69.063 1.00 91.61 498 TRP A CA 1
ATOM 3715 C C . TRP A 1 250 ? 98.938 -6.088 68.575 1.00 94.06 498 TRP A C 1
ATOM 3716 O O . TRP A 1 250 ? 99.118 -7.050 69.322 1.00 92.48 498 TRP A O 1
ATOM 3737 N N . TYR A 1 251 ? 98.480 -6.219 67.332 1.00 89.89 499 TYR A N 1
ATOM 3738 C CA . TYR A 1 251 ? 98.208 -7.539 66.769 1.00 85.83 499 TYR A CA 1
ATOM 3739 C C . TYR A 1 251 ? 99.489 -8.182 66.253 1.00 88.31 499 TYR A C 1
ATOM 3740 O O . TYR A 1 251 ? 100.161 -7.636 65.376 1.00 92.79 499 TYR A O 1
ATOM 3758 N N . GLU A 1 252 ? 99.812 -9.349 66.802 1.00 90.00 500 GLU A N 1
ATOM 3759 C CA . GLU A 1 252 ? 101.028 -10.073 66.446 1.00 94.26 500 GLU A CA 1
ATOM 3760 C C . GLU A 1 252 ? 100.704 -11.335 65.648 1.00 87.95 500 GLU A C 1
ATOM 3761 O O . GLU A 1 252 ? 101.601 -11.993 65.119 1.00 89.52 500 GLU A O 1
ATOM 3773 N N . GLY A 1 253 ? 99.421 -11.668 65.563 1.00 80.56 501 GLY A N 1
ATOM 3774 C CA . GLY A 1 253 ? 98.997 -12.892 64.910 1.00 76.71 501 GLY A CA 1
ATOM 3775 C C . GLY A 1 253 ? 99.158 -12.856 63.401 1.00 69.14 501 GLY A C 1
ATOM 3776 O O . GLY A 1 253 ? 99.579 -11.845 62.841 1.00 73.39 501 GLY A O 1
ATOM 3780 N N . PRO A 1 254 ? 98.820 -13.971 62.734 1.00 70.60 502 PRO A N 1
ATOM 3781 C CA . PRO A 1 254 ? 98.943 -14.150 61.282 1.00 70.13 502 PRO A CA 1
ATOM 3782 C C . PRO A 1 254 ? 97.738 -13.637 60.497 1.00 65.22 502 PRO A C 1
ATOM 3783 O O . PRO A 1 254 ? 96.699 -13.340 61.086 1.00 60.47 502 PRO A O 1
ATOM 3794 N N . THR A 1 255 ? 97.888 -13.540 59.178 1.00 64.51 503 THR A N 1
ATOM 3795 C CA . THR A 1 255 ? 96.773 -13.217 58.295 1.00 62.01 503 THR A CA 1
ATOM 3796 C C . THR A 1 255 ? 95.972 -14.484 58.033 1.00 58.68 503 THR A C 1
ATOM 3797 O O . THR A 1 255 ? 96.440 -15.588 58.313 1.00 60.93 503 THR A O 1
ATOM 3808 N N . PHE A 1 256 ? 94.771 -14.328 57.491 1.00 58.11 504 PHE A N 1
ATOM 3809 C CA . PHE A 1 256 ? 93.920 -15.472 57.196 1.00 63.00 504 PHE A CA 1
ATOM 3810 C C . PHE A 1 256 ? 94.545 -16.391 56.149 1.00 60.46 504 PHE A C 1
ATOM 3811 O O . PHE A 1 256 ? 94.651 -17.598 56.363 1.00 60.17 504 PHE A O 1
ATOM 3828 N N . PHE A 1 257 ? 94.964 -15.825 55.022 1.00 56.91 505 PHE A N 1
ATOM 3829 C CA . PHE A 1 257 ? 95.481 -16.640 53.927 1.00 67.11 505 PHE A CA 1
ATOM 3830 C C . PHE A 1 257 ? 96.801 -17.310 54.285 1.00 65.30 505 PHE A C 1
ATOM 3831 O O . PHE A 1 257 ? 97.075 -18.424 53.835 1.00 65.52 505 PHE A O 1
ATOM 3848 N N . SER A 1 258 ? 97.620 -16.635 55.085 1.00 59.97 506 SER A N 1
ATOM 3849 C CA . SER A 1 258 ? 98.893 -17.208 55.500 1.00 60.49 506 SER A CA 1
ATOM 3850 C C . SER A 1 258 ? 98.652 -18.508 56.259 1.00 61.59 506 SER A C 1
ATOM 3851 O O . SER A 1 258 ? 99.416 -19.460 56.125 1.00 71.08 506 SER A O 1
ATOM 3859 N N . GLN A 1 259 ? 97.576 -18.551 57.039 1.00 56.12 507 GLN A N 1
ATOM 3860 C CA . GLN A 1 259 ? 97.236 -19.748 57.801 1.00 62.65 507 GLN A CA 1
ATOM 3861 C C . GLN A 1 259 ? 96.640 -20.833 56.910 1.00 58.36 507 GLN A C 1
ATOM 3862 O O . GLN A 1 259 ? 96.915 -22.018 57.101 1.00 56.39 507 GLN A O 1
ATOM 3876 N N . LEU A 1 260 ? 95.821 -20.434 55.942 1.00 60.81 508 LEU A N 1
ATOM 3877 C CA . LEU A 1 260 ? 95.298 -21.385 54.968 1.00 67.46 508 LEU A CA 1
ATOM 3878 C C . LEU A 1 260 ? 96.445 -22.010 54.184 1.00 56.29 508 LEU A C 1
ATOM 3879 O O . LEU A 1 260 ? 96.433 -23.208 53.906 1.00 61.50 508 LEU A O 1
ATOM 3895 N N . TYR A 1 261 ? 97.436 -21.195 53.838 1.00 57.41 509 TYR A N 1
ATOM 3896 C CA . TYR A 1 261 ? 98.597 -21.670 53.093 1.00 62.33 509 TYR A CA 1
ATOM 3897 C C . TYR A 1 261 ? 99.330 -22.782 53.845 1.00 64.00 509 TYR A C 1
ATOM 3898 O O . TYR A 1 261 ? 99.706 -23.795 53.255 1.00 60.56 509 TYR A O 1
ATOM 3916 N N . LEU A 1 262 ? 99.533 -22.586 55.146 1.00 62.72 510 LEU A N 1
ATOM 3917 C CA . LEU A 1 262 ? 100.220 -23.576 55.973 1.00 63.01 510 LEU A CA 1
ATOM 3918 C C . LEU A 1 262 ? 99.425 -24.873 56.059 1.00 61.94 510 LEU A C 1
ATOM 3919 O O . LEU A 1 262 ? 99.991 -25.964 55.981 1.00 65.90 510 LEU A O 1
ATOM 3935 N N . LEU A 1 263 ? 98.113 -24.749 56.228 1.00 61.38 511 LEU A N 1
ATOM 3936 C CA . LEU A 1 263 ? 97.245 -25.915 56.329 1.00 61.74 511 LEU A CA 1
ATOM 3937 C C . LEU A 1 263 ? 97.294 -26.738 55.048 1.00 60.36 511 LEU A C 1
ATOM 3938 O O . LEU A 1 263 ? 97.349 -27.965 55.098 1.00 62.49 511 LEU A O 1
ATOM 3954 N N . VAL A 1 264 ? 97.281 -26.063 53.903 1.00 63.36 512 VAL A N 1
ATOM 3955 C CA . VAL A 1 264 ? 97.425 -26.742 52.620 1.00 63.80 512 VAL A CA 1
ATOM 3956 C C . VAL A 1 264 ? 98.775 -27.448 52.550 1.00 69.33 512 VAL A C 1
ATOM 3957 O O . VAL A 1 264 ? 98.858 -28.606 52.140 1.00 71.73 512 VAL A O 1
ATOM 3970 N N . GLU A 1 265 ? 99.825 -26.741 52.957 1.00 65.40 513 GLU A N 1
ATOM 3971 C CA . GLU A 1 265 ? 101.186 -27.266 52.909 1.00 68.31 513 GLU A CA 1
ATOM 3972 C C . GLU A 1 265 ? 101.344 -28.531 53.751 1.00 76.42 513 GLU A C 1
ATOM 3973 O O . GLU A 1 265 ? 101.967 -29.500 53.316 1.00 77.10 513 GLU A O 1
ATOM 3985 N N . HIS A 1 266 ? 100.784 -28.513 54.957 1.00 69.58 514 HIS A N 1
ATOM 3986 C CA . HIS A 1 266 ? 100.891 -29.647 55.868 1.00 69.92 514 HIS A CA 1
ATOM 3987 C C . HIS A 1 266 ? 99.936 -30.771 55.481 1.00 75.45 514 HIS A C 1
ATOM 3988 O O . HIS A 1 266 ? 100.075 -31.900 55.949 1.00 83.64 514 HIS A O 1
ATOM 4002 N N . ASN A 1 267 ? 98.964 -30.456 54.629 1.00 73.99 515 ASN A N 1
ATOM 4003 C CA . ASN A 1 267 ? 98.046 -31.464 54.113 1.00 75.02 515 ASN A CA 1
ATOM 4004 C C . ASN A 1 267 ? 98.688 -32.256 52.977 1.00 82.13 515 ASN A C 1
ATOM 4005 O O . ASN A 1 267 ? 98.195 -33.317 52.594 1.00 88.14 515 ASN A O 1
ATOM 4016 N N . MET A 1 268 ? 99.791 -31.732 52.445 1.00 80.56 516 MET A N 1
ATOM 4017 C CA . MET A 1 268 ? 100.537 -32.408 51.387 1.00 85.44 516 MET A CA 1
ATOM 4018 C C . MET A 1 268 ? 101.049 -33.758 51.873 1.00 91.21 516 MET A C 1
ATOM 4019 O O . MET A 1 268 ? 100.970 -34.760 51.163 1.00 93.94 516 MET A O 1
ATOM 4033 N N . ASN A 1 269 ? 101.577 -33.771 53.092 1.00 90.76 517 ASN A N 1
ATOM 4034 C CA . ASN A 1 269 ? 102.122 -34.984 53.685 1.00 95.19 517 ASN A CA 1
ATOM 4035 C C . ASN A 1 269 ? 101.005 -35.918 54.145 1.00 97.21 517 ASN A C 1
ATOM 4036 O O . ASN A 1 269 ? 100.896 -36.232 55.331 1.00 103.78 517 ASN A O 1
ATOM 4047 N N . LYS A 1 270 ? 100.182 -36.357 53.195 1.00 88.13 518 LYS A N 1
ATOM 4048 C CA . LYS A 1 270 ? 99.006 -37.168 53.496 1.00 98.23 518 LYS A CA 1
ATOM 4049 C C . LYS A 1 270 ? 99.029 -38.494 52.741 1.00 103.64 518 LYS A C 1
ATOM 4050 O O . LYS A 1 270 ? 99.520 -38.576 51.615 1.00 96.61 518 LYS A O 1
ATOM 4069 N N . ILE A 1 271 ? 98.491 -39.529 53.379 1.00 105.65 519 ILE A N 1
ATOM 4070 C CA . ILE A 1 271 ? 98.418 -40.858 52.787 1.00 108.30 519 ILE A CA 1
ATOM 4071 C C . ILE A 1 271 ? 97.322 -40.918 51.726 1.00 109.61 519 ILE A C 1
ATOM 4072 O O . ILE A 1 271 ? 96.171 -40.574 51.998 1.00 110.85 519 ILE A O 1
ATOM 4088 N N . GLU A 1 272 ? 97.685 -41.359 50.524 1.00 107.18 520 GLU A N 1
ATOM 4089 C CA . GLU A 1 272 ? 96.722 -41.540 49.440 1.00 106.62 520 GLU A CA 1
ATOM 4090 C C . GLU A 1 272 ? 96.468 -43.023 49.185 1.00 110.50 520 GLU A C 1
ATOM 4091 O O . GLU A 1 272 ? 97.351 -43.740 48.713 1.00 118.07 520 GLU A O 1
ATOM 4103 N N . THR A 1 273 ? 95.257 -43.472 49.505 1.00 107.90 521 THR A N 1
ATOM 4104 C CA . THR A 1 273 ? 94.851 -44.857 49.281 1.00 107.80 521 THR A CA 1
ATOM 4105 C C . THR A 1 273 ? 93.876 -44.948 48.111 1.00 103.42 521 THR A C 1
ATOM 4106 O O . THR A 1 273 ? 93.114 -45.909 48.000 1.00 104.97 521 THR A O 1
ATOM 4117 N N . THR A 1 274 ? 93.917 -43.944 47.238 1.00 102.54 522 THR A N 1
ATOM 4118 C CA . THR A 1 274 ? 92.974 -43.821 46.128 1.00 98.90 522 THR A CA 1
ATOM 4119 C C . THR A 1 274 ? 92.870 -45.092 45.287 1.00 98.08 522 THR A C 1
ATOM 4120 O O . THR A 1 274 ? 91.792 -45.435 44.800 1.00 102.72 522 THR A O 1
ATOM 4131 N N . LEU A 1 275 ? 93.990 -45.786 45.121 1.00 100.27 523 LEU A N 1
ATOM 4132 C CA . LEU A 1 275 ? 94.033 -46.982 44.288 1.00 102.98 523 LEU A CA 1
ATOM 4133 C C . LEU A 1 275 ? 93.272 -48.130 44.941 1.00 101.28 523 LEU A C 1
ATOM 4134 O O . LEU A 1 275 ? 92.675 -48.963 44.260 1.00 100.39 523 LEU A O 1
ATOM 4150 N N . GLU A 1 276 ? 93.301 -48.162 46.269 1.00 99.96 524 GLU A N 1
ATOM 4151 C CA . GLU A 1 276 ? 92.627 -49.203 47.033 1.00 104.02 524 GLU A CA 1
ATOM 4152 C C . GLU A 1 276 ? 91.162 -48.847 47.279 1.00 99.16 524 GLU A C 1
ATOM 4153 O O . GLU A 1 276 ? 90.352 -49.711 47.613 1.00 101.44 524 GLU A O 1
ATOM 4165 N N . GLU A 1 277 ? 90.829 -47.572 47.110 1.00 94.58 525 GLU A N 1
ATOM 4166 C CA . GLU A 1 277 ? 89.476 -47.091 47.366 1.00 92.17 525 GLU A CA 1
ATOM 4167 C C . GLU A 1 277 ? 88.492 -47.546 46.287 1.00 88.82 525 GLU A C 1
ATOM 4168 O O . GLU A 1 277 ? 88.780 -47.421 45.097 1.00 91.54 525 GLU A O 1
ATOM 4180 N N . PRO A 1 278 ? 87.325 -48.077 46.696 1.00 84.34 526 PRO A N 1
ATOM 4181 C CA . PRO A 1 278 ? 86.273 -48.360 45.714 1.00 84.41 526 PRO A CA 1
ATOM 4182 C C . PRO A 1 278 ? 85.581 -47.073 45.279 1.00 79.82 526 PRO A C 1
ATOM 4183 O O . PRO A 1 278 ? 85.439 -46.168 46.101 1.00 80.27 526 PRO A O 1
ATOM 4194 N N . PHE A 1 279 ? 85.162 -46.980 44.021 1.00 82.50 527 PHE A N 1
ATOM 4195 C CA . PHE A 1 279 ? 84.558 -45.743 43.539 1.00 76.08 527 PHE A CA 1
ATOM 4196 C C . PHE A 1 279 ? 83.190 -45.499 44.162 1.00 70.74 527 PHE A C 1
ATOM 4197 O O . PHE A 1 279 ? 82.323 -46.373 44.151 1.00 67.28 527 PHE A O 1
ATOM 4214 N N . VAL A 1 280 ? 83.010 -44.297 44.698 1.00 69.29 528 VAL A N 1
ATOM 4215 C CA . VAL A 1 280 ? 81.733 -43.875 45.254 1.00 67.90 528 VAL A CA 1
ATOM 4216 C C . VAL A 1 280 ? 81.520 -42.406 44.917 1.00 69.69 528 VAL A C 1
ATOM 4217 O O . VAL A 1 280 ? 82.412 -41.580 45.115 1.00 61.73 528 VAL A O 1
ATOM 4230 N N . GLY A 1 281 ? 80.336 -42.092 44.398 1.00 66.18 529 GLY A N 1
ATOM 4231 C CA . GLY A 1 281 ? 80.000 -40.733 44.022 1.00 60.47 529 GLY A CA 1
ATOM 4232 C C . GLY A 1 281 ? 78.653 -40.319 44.570 1.00 55.43 529 GLY A C 1
ATOM 4233 O O . GLY A 1 281 ? 77.748 -41.140 44.710 1.00 62.35 529 GLY A O 1
ATOM 4237 N N . THR A 1 282 ? 78.536 -39.037 44.896 1.00 55.51 530 THR A N 1
ATOM 4238 C CA . THR A 1 282 ? 77.283 -38.458 45.354 1.00 55.14 530 THR A CA 1
ATOM 4239 C C . THR A 1 282 ? 76.703 -37.559 44.275 1.00 60.05 530 THR A C 1
ATOM 4240 O O . THR A 1 282 ? 77.378 -36.657 43.778 1.00 59.01 530 THR A O 1
ATOM 4251 N N . ILE A 1 283 ? 75.445 -37.800 43.929 1.00 57.92 531 ILE A N 1
ATOM 4252 C CA . ILE A 1 283 ? 74.775 -37.013 42.906 1.00 59.38 531 ILE A CA 1
ATOM 4253 C C . ILE A 1 283 ? 74.253 -35.720 43.525 1.00 60.06 531 ILE A C 1
ATOM 4254 O O . ILE A 1 283 ? 73.370 -35.739 44.383 1.00 56.23 531 ILE A O 1
ATOM 4270 N N . LEU A 1 284 ? 74.821 -34.601 43.087 1.00 60.90 532 LEU A N 1
ATOM 4271 C CA . LEU A 1 284 ? 74.454 -33.287 43.599 1.00 55.97 532 LEU A CA 1
ATOM 4272 C C . LEU A 1 284 ? 73.341 -32.665 42.765 1.00 67.21 532 LEU A C 1
ATOM 4273 O O . LEU A 1 284 ? 72.601 -31.807 43.245 1.00 65.64 532 LEU A O 1
ATOM 4289 N N . GLN A 1 285 ? 73.243 -33.093 41.509 1.00 65.81 533 GLN A N 1
ATOM 4290 C CA . GLN A 1 285 ? 72.232 -32.579 40.594 1.00 58.94 533 GLN A CA 1
ATOM 4291 C C . GLN A 1 285 ? 72.027 -33.553 39.436 1.00 66.25 533 GLN A C 1
ATOM 4292 O O . GLN A 1 285 ? 72.962 -34.242 39.024 1.00 65.11 533 GLN A O 1
ATOM 4306 N N . SER A 1 286 ? 70.805 -33.599 38.909 1.00 61.37 534 SER A N 1
ATOM 4307 C CA . SER A 1 286 ? 70.454 -34.551 37.858 1.00 62.27 534 SER A CA 1
ATOM 4308 C C . SER A 1 286 ? 69.491 -33.948 36.842 1.00 69.44 534 SER A C 1
ATOM 4309 O O . SER A 1 286 ? 68.614 -33.160 37.196 1.00 66.80 534 SER A O 1
ATOM 4317 N N . SER A 1 287 ? 69.658 -34.332 35.578 1.00 66.71 535 SER A N 1
ATOM 4318 C CA . SER A 1 287 ? 68.784 -33.861 34.508 1.00 62.22 535 SER A CA 1
ATOM 4319 C C . SER A 1 287 ? 68.789 -34.809 33.313 1.00 64.30 535 SER A C 1
ATOM 4320 O O . SER A 1 287 ? 69.822 -35.021 32.678 1.00 60.19 535 SER A O 1
ATOM 4328 N N . VAL A 1 288 ? 67.624 -35.369 33.005 1.00 60.98 536 VAL A N 1
ATOM 4329 C CA . VAL A 1 288 ? 67.485 -36.257 31.861 1.00 63.61 536 VAL A CA 1
ATOM 4330 C C . VAL A 1 288 ? 67.329 -35.438 30.583 1.00 66.64 536 VAL A C 1
ATOM 4331 O O . VAL A 1 288 ? 66.476 -34.554 30.505 1.00 65.37 536 VAL A O 1
ATOM 4344 N N . LEU A 1 289 ? 68.163 -35.730 29.589 1.00 57.81 537 LEU A N 1
ATOM 4345 C CA . LEU A 1 289 ? 68.083 -35.058 28.296 1.00 66.18 537 LEU A CA 1
ATOM 4346 C C . LEU A 1 289 ? 66.781 -35.413 27.583 1.00 58.28 537 LEU A C 1
ATOM 4347 O O . LEU A 1 289 ? 66.368 -36.574 27.572 1.00 55.76 537 LEU A O 1
ATOM 4363 N N . GLN A 1 290 ? 66.147 -34.406 26.987 1.00 56.07 538 GLN A N 1
ATOM 4364 C CA . GLN A 1 290 ? 64.850 -34.573 26.340 1.00 64.57 538 GLN A CA 1
ATOM 4365 C C . GLN A 1 290 ? 64.979 -34.425 24.823 1.00 66.88 538 GLN A C 1
ATOM 4366 O O . GLN A 1 290 ? 65.873 -33.727 24.344 1.00 66.08 538 GLN A O 1
ATOM 4380 N N . PRO A 1 291 ? 64.089 -35.081 24.058 1.00 59.29 539 PRO A N 1
ATOM 4381 C CA . PRO A 1 291 ? 63.024 -35.972 24.532 1.00 64.40 539 PRO A CA 1
ATOM 4382 C C . PRO A 1 291 ? 63.550 -37.352 24.905 1.00 65.55 539 PRO A C 1
ATOM 4383 O O . PRO A 1 291 ? 64.547 -37.806 24.344 1.00 69.38 539 PRO A O 1
ATOM 4394 N N . ILE A 1 292 ? 62.882 -38.006 25.848 1.00 66.16 540 ILE A N 1
ATOM 4395 C CA . ILE A 1 292 ? 63.243 -39.362 26.237 1.00 61.39 540 ILE A CA 1
ATOM 4396 C C . ILE A 1 292 ? 63.050 -40.329 25.069 1.00 66.33 540 ILE A C 1
ATOM 4397 O O . ILE A 1 292 ? 62.195 -40.118 24.208 1.00 50.94 540 ILE A O 1
ATOM 4413 N N . ALA A 1 293 ? 63.859 -41.383 25.049 1.00 66.33 541 ALA A N 1
ATOM 4414 C CA . ALA A 1 293 ? 63.808 -42.390 23.996 1.00 64.18 541 ALA A CA 1
ATOM 4415 C C . ALA A 1 293 ? 64.124 -43.764 24.578 1.00 63.69 541 ALA A C 1
ATOM 4416 O O . ALA A 1 293 ? 64.200 -43.921 25.796 1.00 67.10 541 ALA A O 1
ATOM 4423 N N . GLU A 1 294 ? 64.305 -44.754 23.708 1.00 64.42 542 GLU A N 1
ATOM 4424 C CA . GLU A 1 294 ? 64.628 -46.109 24.144 1.00 68.00 542 GLU A CA 1
ATOM 4425 C C . GLU A 1 294 ? 65.921 -46.107 24.953 1.00 70.01 542 GLU A C 1
ATOM 4426 O O . GLU A 1 294 ? 66.007 -46.742 26.005 1.00 72.01 542 GLU A O 1
ATOM 4438 N N . ILE A 1 295 ? 66.921 -45.394 24.443 1.00 64.68 543 ILE A N 1
ATOM 4439 C CA . ILE A 1 295 ? 68.159 -45.144 25.175 1.00 71.62 543 ILE A CA 1
ATOM 4440 C C . ILE A 1 295 ? 68.184 -43.681 25.601 1.00 70.00 543 ILE A C 1
ATOM 4441 O O . ILE A 1 295 ? 68.013 -42.784 24.773 1.00 61.34 543 ILE A O 1
ATOM 4457 N N . ASN A 1 296 ? 68.396 -43.450 26.895 1.00 67.98 544 ASN A N 1
ATOM 4458 C CA . ASN A 1 296 ? 68.371 -42.103 27.456 1.00 60.95 544 ASN A CA 1
ATOM 4459 C C . ASN A 1 296 ? 69.720 -41.677 28.012 1.00 63.43 544 ASN A C 1
ATOM 4460 O O . ASN A 1 296 ? 70.531 -42.510 28.421 1.00 59.68 544 ASN A O 1
ATOM 4471 N N . TYR A 1 297 ? 69.941 -40.366 28.028 1.00 60.54 545 TYR A N 1
ATOM 4472 C CA . TYR A 1 297 ? 71.190 -39.788 28.503 1.00 52.44 545 TYR A CA 1
ATOM 4473 C C . TYR A 1 297 ? 70.925 -38.853 29.681 1.00 68.77 545 TYR A C 1
ATOM 4474 O O . TYR A 1 297 ? 70.155 -37.898 29.566 1.00 68.41 545 TYR A O 1
ATOM 4492 N N . VAL A 1 298 ? 71.565 -39.142 30.811 1.00 58.45 546 VAL A N 1
ATOM 4493 C CA . VAL A 1 298 ? 71.374 -38.371 32.036 1.00 64.80 546 VAL A CA 1
ATOM 4494 C C . VAL A 1 298 ? 72.637 -37.599 32.399 1.00 57.63 546 VAL A C 1
ATOM 4495 O O . VAL A 1 298 ? 73.710 -38.183 32.542 1.00 62.64 546 VAL A O 1
ATOM 4508 N N . SER A 1 299 ? 72.498 -36.285 32.551 1.00 56.92 547 SER A N 1
ATOM 4509 C CA . SER A 1 299 ? 73.605 -35.437 32.973 1.00 60.36 547 SER A CA 1
ATOM 4510 C C . SER A 1 299 ? 73.618 -35.334 34.498 1.00 63.01 547 SER A C 1
ATOM 4511 O O . SER A 1 299 ? 72.644 -34.891 35.106 1.00 63.67 547 SER A O 1
ATOM 4519 N N . LEU A 1 300 ? 74.726 -35.753 35.103 1.00 56.21 548 LEU A N 1
ATOM 4520 C CA . LEU A 1 300 ? 74.869 -35.768 36.555 1.00 63.96 548 LEU A CA 1
ATOM 4521 C C . LEU A 1 300 ? 75.982 -34.839 37.017 1.00 63.35 548 LEU A C 1
ATOM 4522 O O . LEU A 1 300 ? 77.072 -34.846 36.451 1.00 61.61 548 LEU A O 1
ATOM 4538 N N . LYS A 1 301 ? 75.699 -34.035 38.037 1.00 63.07 549 LYS A N 1
ATOM 4539 C CA . LYS A 1 301 ? 76.749 -33.346 38.778 1.00 64.42 549 LYS A CA 1
ATOM 4540 C C . LYS A 1 301 ? 77.145 -34.238 39.952 1.00 62.16 549 LYS A C 1
ATOM 4541 O O . LYS A 1 301 ? 76.346 -34.459 40.862 1.00 57.83 549 LYS A O 1
ATOM 4560 N N . VAL A 1 302 ? 78.374 -34.748 39.920 1.00 61.04 550 VAL A N 1
ATOM 4561 C CA . VAL A 1 302 ? 78.803 -35.796 40.842 1.00 55.43 550 VAL A CA 1
ATOM 4562 C C . VAL A 1 302 ? 79.981 -35.373 41.711 1.00 65.57 550 VAL A C 1
ATOM 4563 O O . VAL A 1 302 ? 81.023 -34.966 41.202 1.00 71.84 550 VAL A O 1
ATOM 4576 N N . LEU A 1 303 ? 79.805 -35.482 43.025 1.00 61.35 551 LEU A N 1
ATOM 4577 C CA . LEU A 1 303 ? 80.911 -35.356 43.966 1.00 53.70 551 LEU A CA 1
ATOM 4578 C C . LEU A 1 303 ? 81.506 -36.733 44.219 1.00 54.15 551 LEU A C 1
ATOM 4579 O O . LEU A 1 303 ? 80.829 -37.622 44.732 1.00 61.24 551 LEU A O 1
ATOM 4595 N N . ILE A 1 304 ? 82.770 -36.909 43.854 1.00 58.26 552 ILE A N 1
ATOM 4596 C CA . ILE A 1 304 ? 83.451 -38.177 44.079 1.00 66.35 552 ILE A CA 1
ATOM 4597 C C . ILE A 1 304 ? 83.869 -38.286 45.545 1.00 69.99 55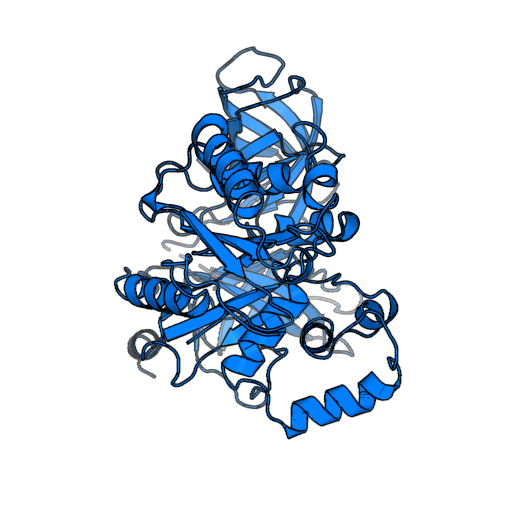2 ILE A C 1
ATOM 4598 O O . ILE A 1 304 ? 84.631 -37.460 46.047 1.00 67.56 552 ILE A O 1
ATOM 4614 N N . ASN A 1 305 ? 83.353 -39.308 46.222 1.00 71.29 553 ASN A N 1
ATOM 4615 C CA . ASN A 1 305 ? 83.628 -39.522 47.640 1.00 71.15 553 ASN A CA 1
ATOM 4616 C C . ASN A 1 305 ? 84.884 -40.358 47.861 1.00 75.48 553 ASN A C 1
ATOM 4617 O O . ASN A 1 305 ? 85.581 -40.196 48.862 1.00 75.58 553 ASN A O 1
ATOM 4628 N N . SER A 1 306 ? 85.163 -41.259 46.925 1.00 75.51 554 SER A N 1
ATOM 4629 C CA . SER A 1 306 ? 86.319 -42.141 47.034 1.00 78.79 554 SER A CA 1
ATOM 4630 C C . SER A 1 306 ? 86.617 -42.807 45.698 1.00 73.05 554 SER A C 1
ATOM 4631 O O . SER A 1 306 ? 85.809 -42.745 44.772 1.00 78.91 554 SER A O 1
ATOM 4639 N N . GLY A 1 307 ? 87.781 -43.443 45.608 1.00 75.03 555 GLY A N 1
ATOM 4640 C CA . GLY A 1 307 ? 88.167 -44.177 44.418 1.00 82.40 555 GLY A CA 1
ATOM 4641 C C . GLY A 1 307 ? 88.321 -43.286 43.203 1.00 76.45 555 GLY A C 1
ATOM 4642 O O . GLY A 1 307 ? 88.635 -42.101 43.324 1.00 78.25 555 GLY A O 1
ATOM 4646 N N . TYR A 1 308 ? 88.095 -43.864 42.028 1.00 79.61 556 TYR A N 1
ATOM 4647 C CA . TYR A 1 308 ? 88.266 -43.145 40.772 1.00 79.21 556 TYR A CA 1
ATOM 4648 C C . TYR A 1 308 ? 87.260 -43.607 39.725 1.00 73.63 556 TYR A C 1
ATOM 4649 O O . TYR A 1 308 ? 86.826 -44.759 39.730 1.00 75.93 556 TYR A O 1
ATOM 4667 N N . ILE A 1 309 ? 86.891 -42.691 38.835 1.00 75.41 557 ILE A N 1
ATOM 4668 C CA . ILE A 1 309 ? 86.004 -42.998 37.722 1.00 79.74 557 ILE A CA 1
ATOM 4669 C C . ILE A 1 309 ? 86.660 -42.559 36.420 1.00 78.83 557 ILE A C 1
ATOM 4670 O O . ILE A 1 309 ? 87.292 -41.505 36.356 1.00 84.19 557 ILE A O 1
ATOM 4686 N N . GLN A 1 310 ? 86.520 -43.386 35.390 1.00 81.70 558 GLN A N 1
ATOM 4687 C CA . GLN A 1 310 ? 87.029 -43.061 34.063 1.00 83.04 558 GLN A CA 1
ATOM 4688 C C . GLN A 1 310 ? 85.955 -43.319 33.015 1.00 78.57 558 GLN A C 1
ATOM 4689 O O . GLN A 1 310 ? 85.179 -44.269 33.125 1.00 68.81 558 GLN A O 1
ATOM 4703 N N . SER A 1 311 ? 85.916 -42.456 32.005 1.00 79.73 559 SER A N 1
ATOM 4704 C CA . SER A 1 311 ? 84.911 -42.537 30.954 1.00 80.18 559 SER A CA 1
ATOM 4705 C C . SER A 1 311 ? 84.917 -43.911 30.289 1.00 76.31 559 SER A C 1
ATOM 4706 O O . SER A 1 311 ? 85.978 -44.489 30.049 1.00 69.92 559 SER A O 1
ATOM 4714 N N . GLY A 1 312 ? 83.723 -44.430 30.011 1.00 68.76 560 GLY A N 1
ATOM 4715 C CA . GLY A 1 312 ? 83.571 -45.734 29.391 1.00 69.24 560 GLY A CA 1
ATOM 4716 C C . GLY A 1 312 ? 83.212 -46.820 30.389 1.00 75.58 560 GLY A C 1
ATOM 4717 O O . GLY A 1 312 ? 82.744 -47.892 30.007 1.00 78.65 560 GLY A O 1
ATOM 4721 N N . GLN A 1 313 ? 83.428 -46.544 31.672 1.00 74.87 561 GLN A N 1
ATOM 4722 C CA . GLN A 1 313 ? 83.149 -47.521 32.721 1.00 80.52 561 GLN A CA 1
ATOM 4723 C C . GLN A 1 313 ? 81.654 -47.709 32.940 1.00 69.95 561 GLN A C 1
ATOM 4724 O O . GLN A 1 313 ? 80.873 -46.766 32.817 1.00 70.31 561 GLN A O 1
ATOM 4738 N N . THR A 1 314 ? 81.268 -48.938 33.264 1.00 75.23 562 THR A N 1
ATOM 4739 C CA . THR A 1 314 ? 79.893 -49.240 33.635 1.00 77.02 562 THR A CA 1
ATOM 4740 C C . THR A 1 314 ? 79.674 -48.820 35.084 1.00 78.98 562 THR A C 1
ATOM 4741 O O . THR A 1 314 ? 80.598 -48.873 35.897 1.00 80.02 562 THR A O 1
ATOM 4752 N N . ILE A 1 315 ? 78.451 -48.407 35.400 1.00 80.78 563 ILE A N 1
ATOM 4753 C CA . ILE A 1 315 ? 78.131 -47.859 36.713 1.00 71.56 563 ILE A CA 1
ATOM 4754 C C . ILE A 1 315 ? 76.749 -48.292 37.185 1.00 77.39 563 ILE A C 1
ATOM 4755 O O . ILE A 1 315 ? 75.952 -48.818 36.404 1.00 80.92 563 ILE A O 1
ATOM 4771 N N . GLU A 1 316 ? 76.478 -48.063 38.467 1.00 68.86 564 GLU A N 1
ATOM 4772 C CA . GLU A 1 316 ? 75.158 -48.290 39.047 1.00 72.45 564 GLU A CA 1
ATOM 4773 C C . GLU A 1 316 ? 74.677 -47.039 39.774 1.00 71.63 564 GLU A C 1
ATOM 4774 O O . GLU A 1 316 ? 75.385 -46.501 40.625 1.00 78.91 564 GLU A O 1
ATOM 4786 N N . ILE A 1 317 ? 73.474 -46.586 39.437 1.00 70.22 565 ILE A N 1
ATOM 4787 C CA . ILE A 1 317 ? 72.868 -45.430 40.089 1.00 70.31 565 ILE A CA 1
ATOM 4788 C C . ILE A 1 317 ? 71.746 -45.883 41.012 1.00 68.42 565 ILE A C 1
ATOM 4789 O O . ILE A 1 317 ? 70.700 -46.330 40.549 1.00 79.92 565 ILE A O 1
ATOM 4805 N N . HIS A 1 318 ? 71.965 -45.759 42.316 1.00 77.18 566 HIS A N 1
ATOM 4806 C CA . HIS A 1 318 ? 70.973 -46.169 43.303 1.00 75.96 566 HIS A CA 1
ATOM 4807 C C . HIS A 1 318 ? 70.208 -44.966 43.836 1.00 64.19 566 HIS A C 1
ATOM 4808 O O . HIS A 1 318 ? 70.801 -44.010 44.333 1.00 72.67 566 HIS A O 1
ATOM 4822 N N . THR A 1 319 ? 68.886 -45.024 43.723 1.00 73.28 567 THR A N 1
ATOM 4823 C CA . THR A 1 319 ? 68.032 -43.904 44.097 1.00 79.45 567 THR A CA 1
ATOM 4824 C C . THR A 1 319 ? 67.561 -44.011 45.542 1.00 81.34 567 THR A C 1
ATOM 4825 O O . THR A 1 319 ? 67.646 -45.073 46.160 1.00 73.82 567 THR A O 1
ATOM 4836 N N . GLN A 1 320 ? 67.069 -42.897 46.072 1.00 87.32 568 GLN A N 1
ATOM 4837 C CA . GLN A 1 320 ? 66.495 -42.864 47.410 1.00 83.29 568 GLN A CA 1
ATOM 4838 C C . GLN A 1 320 ? 65.236 -43.716 47.471 1.00 87.63 568 GLN A C 1
ATOM 4839 O O . GLN A 1 320 ? 64.903 -44.274 48.517 1.00 83.95 568 GLN A O 1
ATOM 4853 N N . TYR A 1 321 ? 64.534 -43.805 46.345 1.00 91.44 569 TYR A N 1
ATOM 4854 C CA . TYR A 1 321 ? 63.414 -44.726 46.219 1.00 100.27 569 TYR A CA 1
ATOM 4855 C C . TYR A 1 321 ? 63.910 -46.145 46.458 1.00 110.27 569 TYR A C 1
ATOM 4856 O O . TYR A 1 321 ? 64.980 -46.521 45.978 1.00 113.22 569 TYR A O 1
ATOM 4874 N N . GLU A 1 322 ? 63.139 -46.919 47.217 1.00 116.54 570 GLU A N 1
ATOM 4875 C CA . GLU A 1 322 ? 63.513 -48.287 47.555 1.00 118.15 570 GLU A CA 1
ATOM 4876 C C . GLU A 1 322 ? 63.798 -49.087 46.292 1.00 119.24 570 GLU A C 1
ATOM 4877 O O . GLU A 1 322 ? 63.033 -49.027 45.329 1.00 124.59 570 GLU A O 1
ATOM 4889 N N . ASP A 1 323 ? 64.903 -49.828 46.304 1.00 119.45 571 ASP A N 1
ATOM 4890 C CA . ASP A 1 323 ? 65.356 -50.551 45.124 1.00 124.97 571 ASP A CA 1
ATOM 4891 C C . ASP A 1 323 ? 65.610 -49.534 44.008 1.00 119.53 571 ASP A C 1
ATOM 4892 O O . ASP A 1 323 ? 66.183 -48.472 44.255 1.00 114.37 571 ASP A O 1
ATOM 4901 N N . PHE A 1 324 ? 65.195 -49.862 42.788 1.00 121.77 572 PHE A N 1
ATOM 4902 C CA . PHE A 1 324 ? 65.173 -48.905 41.685 1.00 117.59 572 PHE A CA 1
ATOM 4903 C C . PHE A 1 324 ? 66.576 -48.405 41.321 1.00 107.94 572 PHE A C 1
ATOM 4904 O O . PHE A 1 324 ? 66.818 -47.200 41.244 1.00 108.02 572 PHE A O 1
ATOM 4921 N N . HIS A 1 325 ? 67.498 -49.336 41.095 1.00 99.50 573 HIS A N 1
ATOM 4922 C CA . HIS A 1 325 ? 68.843 -48.985 40.647 1.00 91.20 573 HIS A CA 1
ATOM 4923 C C . HIS A 1 325 ? 68.937 -49.056 39.122 1.00 87.99 573 HIS A C 1
ATOM 4924 O O . HIS A 1 325 ? 68.244 -49.853 38.491 1.00 88.98 573 HIS A O 1
ATOM 4938 N N . TYR A 1 326 ? 69.796 -48.219 38.542 1.00 80.04 574 TYR A N 1
ATOM 4939 C CA . TYR A 1 326 ? 69.973 -48.158 37.092 1.00 81.41 574 TYR A CA 1
ATOM 4940 C C . TYR A 1 326 ? 71.389 -48.550 36.692 1.00 79.68 574 TYR A C 1
ATOM 4941 O O . TYR A 1 326 ? 72.351 -48.191 37.368 1.00 77.32 574 TYR A O 1
ATOM 4959 N N . TYR A 1 327 ? 71.504 -49.284 35.589 1.00 73.25 575 TYR A N 1
ATOM 4960 C CA . TYR A 1 327 ? 72.799 -49.608 35.001 1.00 72.95 575 TYR A CA 1
ATOM 4961 C C . TYR A 1 327 ? 73.035 -48.744 33.768 1.00 72.88 575 TYR A C 1
ATOM 4962 O O . TYR A 1 327 ? 72.130 -48.549 32.957 1.00 77.84 575 TYR A O 1
ATOM 4980 N N . GLY A 1 328 ? 74.250 -48.228 33.630 1.00 67.36 576 GLY A N 1
ATOM 4981 C CA . GLY A 1 328 ? 74.589 -47.385 32.500 1.00 64.70 576 GLY A CA 1
ATOM 4982 C C . GLY A 1 328 ? 76.084 -47.287 32.282 1.00 72.00 576 GLY A C 1
ATOM 4983 O O . GLY A 1 328 ? 76.870 -47.890 33.015 1.00 73.09 576 GLY A O 1
ATOM 4987 N N . ILE A 1 329 ? 76.473 -46.522 31.267 1.00 65.29 577 ILE A N 1
ATOM 4988 C CA . ILE A 1 329 ? 77.877 -46.319 30.937 1.00 66.88 577 ILE A CA 1
ATOM 4989 C C . ILE A 1 329 ? 78.190 -44.829 30.928 1.00 65.67 577 ILE A C 1
ATOM 4990 O O . ILE A 1 329 ? 77.354 -44.011 30.547 1.00 66.97 577 ILE A O 1
ATOM 5006 N N . VAL A 1 330 ? 79.397 -44.484 31.364 1.00 66.12 578 VAL A N 1
ATOM 5007 C CA . VAL A 1 330 ? 79.856 -43.101 31.348 1.00 67.38 578 VAL A CA 1
ATOM 5008 C C . VAL A 1 330 ? 80.242 -42.696 29.928 1.00 72.44 578 VAL A C 1
ATOM 5009 O O . VAL A 1 330 ? 81.256 -43.151 29.399 1.00 78.04 578 VAL A O 1
ATOM 5022 N N . SER A 1 331 ? 79.432 -41.837 29.319 1.00 70.81 579 SER A N 1
ATOM 5023 C CA A SER A 1 331 ? 79.666 -41.406 27.944 0.56 71.53 579 SER A CA 1
ATOM 5024 C CA B SER A 1 331 ? 79.664 -41.404 27.945 0.44 70.92 579 SER A CA 1
ATOM 5025 C C . SER A 1 331 ? 80.794 -40.382 27.868 1.00 75.80 579 SER A C 1
ATOM 5026 O O . SER A 1 331 ? 81.693 -40.498 27.034 1.00 77.12 579 SER A O 1
ATOM 5041 N N . ARG A 1 332 ? 80.738 -39.379 28.738 1.00 74.59 580 ARG A N 1
ATOM 5042 C CA . ARG A 1 332 ? 81.754 -38.333 28.772 1.00 78.83 580 ARG A CA 1
ATOM 5043 C C . ARG A 1 332 ? 81.776 -37.638 30.132 1.00 75.89 580 ARG A C 1
ATOM 5044 O O . ARG A 1 332 ? 80.821 -37.736 30.904 1.00 68.54 580 ARG A O 1
ATOM 5065 N N . MET A 1 333 ? 82.872 -36.938 30.414 1.00 79.11 581 MET A N 1
ATOM 5066 C CA . MET A 1 333 ? 83.030 -36.215 31.671 1.00 79.50 581 MET A CA 1
ATOM 5067 C C . MET A 1 333 ? 83.686 -34.859 31.446 1.00 84.09 581 MET A C 1
ATOM 5068 O O . MET A 1 333 ? 84.662 -34.747 30.706 1.00 88.77 581 MET A O 1
ATOM 5082 N N . LYS A 1 334 ? 83.144 -33.836 32.100 1.00 80.49 582 LYS A N 1
ATOM 5083 C CA . LYS A 1 334 ? 83.653 -32.474 31.986 1.00 84.72 582 LYS A CA 1
ATOM 5084 C C . LYS A 1 334 ? 83.809 -31.847 33.365 1.00 85.78 582 LYS A C 1
ATOM 5085 O O . LYS A 1 334 ? 83.261 -32.346 34.348 1.00 80.14 582 LYS A O 1
ATOM 5104 N N . ASN A 1 335 ? 84.558 -30.751 33.433 1.00 90.27 583 ASN A N 1
ATOM 5105 C CA . ASN A 1 335 ? 84.652 -29.973 34.660 1.00 91.07 583 ASN A CA 1
ATOM 5106 C C . ASN A 1 335 ? 83.305 -29.347 34.994 1.00 91.95 583 ASN A C 1
ATOM 5107 O O . ASN A 1 335 ? 82.582 -28.901 34.103 1.00 92.49 583 ASN A O 1
ATOM 5118 N N . SER A 1 336 ? 82.972 -29.317 36.279 1.00 86.53 584 SER A N 1
ATOM 5119 C CA . SER A 1 336 ? 81.696 -28.770 36.720 1.00 84.69 584 SER A CA 1
ATOM 5120 C C . SER A 1 336 ? 81.654 -27.259 36.541 1.00 87.44 584 SER A C 1
ATOM 5121 O O . SER A 1 336 ? 82.668 -26.577 36.694 1.00 88.11 584 SER A O 1
ATOM 5129 N N . LYS A 1 337 ? 80.474 -26.742 36.217 1.00 93.34 585 LYS A N 1
ATOM 5130 C CA . LYS A 1 337 ? 80.297 -25.307 36.038 1.00 94.73 585 LYS A CA 1
ATOM 5131 C C . LYS A 1 337 ? 80.492 -24.599 37.377 1.00 86.77 585 LYS A C 1
ATOM 5132 O O . LYS A 1 337 ? 79.730 -24.805 38.322 1.00 84.14 585 LYS A O 1
ATOM 5151 N N . GLN A 1 338 ? 81.527 -23.767 37.437 1.00 83.70 586 GLN A N 1
ATOM 5152 C CA . GLN A 1 338 ? 81.976 -23.142 38.676 1.00 84.86 586 GLN A CA 1
ATOM 5153 C C . GLN A 1 338 ? 81.782 -21.628 38.621 1.00 85.74 586 GLN A C 1
ATOM 5154 O O . GLN A 1 338 ? 81.679 -21.051 37.538 1.00 92.27 586 GLN A O 1
ATOM 5168 N N . ILE A 1 339 ? 81.725 -20.993 39.789 1.00 75.85 587 ILE A N 1
ATOM 5169 C CA . ILE A 1 339 ? 81.602 -19.541 39.873 1.00 73.64 587 ILE A CA 1
ATOM 5170 C C . ILE A 1 339 ? 82.766 -18.854 39.163 1.00 81.38 587 ILE A C 1
ATOM 5171 O O . ILE A 1 339 ? 82.572 -17.870 38.449 1.00 80.46 587 ILE A O 1
ATOM 5187 N N . LEU A 1 340 ? 83.974 -19.369 39.369 1.00 80.15 588 LEU A N 1
ATOM 5188 C CA . LEU A 1 340 ? 85.152 -18.846 38.687 1.00 82.02 588 LEU A CA 1
ATOM 5189 C C . LEU A 1 340 ? 85.181 -19.330 37.246 1.00 97.85 588 LEU A C 1
ATOM 5190 O O . LEU A 1 340 ? 84.649 -20.395 36.928 1.00 98.32 588 LEU A O 1
ATOM 5206 N N . GLU A 1 341 ? 85.806 -18.544 36.376 1.00 101.66 589 GLU A N 1
ATOM 5207 C CA . GLU A 1 341 ? 85.926 -18.912 34.974 1.00 113.15 589 GLU A CA 1
ATOM 5208 C C . GLU A 1 341 ? 86.764 -20.177 34.830 1.00 111.94 589 GLU A C 1
ATOM 5209 O O . GLU A 1 341 ? 87.900 -20.241 35.301 1.00 109.70 589 GLU A O 1
ATOM 5221 N N . THR A 1 342 ? 86.186 -21.179 34.179 1.00 114.38 590 THR A N 1
ATOM 5222 C CA . THR A 1 342 ? 86.842 -22.465 33.987 1.00 116.11 590 THR A CA 1
ATOM 5223 C C . THR A 1 342 ? 86.464 -23.043 32.630 1.00 118.31 590 THR A C 1
ATOM 5224 O O . THR A 1 342 ? 85.559 -22.540 31.964 1.00 117.78 590 THR A O 1
ATOM 5235 N N . ASN A 1 343 ? 87.161 -24.101 32.225 1.00 117.26 591 ASN A N 1
ATOM 5236 C CA . ASN A 1 343 ? 86.910 -24.730 30.935 1.00 124.38 591 ASN A CA 1
ATOM 5237 C C . ASN A 1 343 ? 85.963 -25.920 31.062 1.00 124.99 591 ASN A C 1
ATOM 5238 O O . ASN A 1 343 ? 86.356 -26.999 31.509 1.00 118.33 591 ASN A O 1
ATOM 5249 N N . THR A 1 344 ? 84.712 -25.707 30.664 1.00 128.83 592 THR A N 1
ATOM 5250 C CA . THR A 1 344 ? 83.686 -26.743 30.718 1.00 125.29 592 THR A CA 1
ATOM 5251 C C . THR A 1 344 ? 83.529 -27.446 29.369 1.00 126.02 592 THR A C 1
ATOM 5252 O O . THR A 1 344 ? 82.638 -28.279 29.197 1.00 123.69 592 THR A O 1
ATOM 5263 N N . LYS A 1 345 ? 84.400 -27.114 28.420 1.00 127.81 593 LYS A N 1
ATOM 5264 C CA . LYS A 1 345 ? 84.321 -27.676 27.075 1.00 127.60 593 LYS A CA 1
ATOM 5265 C C . LYS A 1 345 ? 85.100 -28.983 26.951 1.00 124.46 593 LYS A C 1
ATOM 5266 O O . LYS A 1 345 ? 84.621 -29.947 26.354 1.00 124.05 593 LYS A O 1
ATOM 5285 N N . ASN A 1 346 ? 86.302 -29.011 27.516 1.00 123.50 594 ASN A N 1
ATOM 5286 C CA . ASN A 1 346 ? 87.187 -30.161 27.373 1.00 117.47 594 ASN A CA 1
ATOM 5287 C C . ASN A 1 346 ? 86.737 -31.365 28.192 1.00 106.11 594 ASN A C 1
ATOM 5288 O O . ASN A 1 346 ? 86.242 -31.221 29.309 1.00 108.42 594 ASN A O 1
ATOM 5299 N N . ASN A 1 347 ? 86.917 -32.552 27.622 1.00 101.24 595 ASN A N 1
ATOM 5300 C CA . ASN A 1 347 ? 86.604 -33.795 28.313 1.00 95.29 595 ASN A CA 1
ATOM 5301 C C . ASN A 1 347 ? 87.689 -34.160 29.319 1.00 92.71 595 ASN A C 1
ATOM 5302 O O . ASN A 1 347 ? 88.845 -33.767 29.164 1.00 97.09 595 ASN A O 1
ATOM 5313 N N . ILE A 1 348 ? 87.306 -34.912 30.347 1.00 92.94 596 ILE A N 1
ATOM 5314 C CA . ILE A 1 348 ? 88.248 -35.404 31.347 1.00 90.69 596 ILE A CA 1
ATOM 5315 C C . ILE A 1 348 ? 88.347 -36.919 31.236 1.00 87.75 596 ILE A C 1
ATOM 5316 O O . ILE A 1 348 ? 87.339 -37.610 31.088 1.00 87.35 596 ILE A O 1
ATOM 5332 N N . SER A 1 349 ? 89.571 -37.428 31.299 1.00 91.45 597 SER A N 1
ATOM 5333 C CA . SER A 1 349 ? 89.807 -38.861 31.215 1.00 95.87 597 SER A CA 1
ATOM 5334 C C . SER A 1 349 ? 89.423 -39.556 32.516 1.00 92.45 597 SER A C 1
ATOM 5335 O O . SER A 1 349 ? 88.715 -40.565 32.506 1.00 82.24 597 SER A O 1
ATOM 5343 N N . VAL A 1 350 ? 89.888 -39.001 33.633 1.00 94.16 598 VAL A N 1
ATOM 5344 C CA . VAL A 1 350 ? 89.730 -39.630 34.939 1.00 88.89 598 VAL A CA 1
ATOM 5345 C C . VAL A 1 350 ? 89.238 -38.639 35.989 1.00 87.08 598 VAL A C 1
ATOM 5346 O O . VAL A 1 350 ? 89.736 -37.517 36.080 1.00 92.24 598 VAL A O 1
ATOM 5359 N N . GLY A 1 351 ? 88.262 -39.074 36.779 1.00 84.04 599 GLY A N 1
ATOM 5360 C CA . GLY A 1 351 ? 87.763 -38.301 37.902 1.00 84.03 599 GLY A CA 1
ATOM 5361 C C . GLY A 1 351 ? 88.279 -38.883 39.203 1.00 85.42 599 GLY A C 1
ATOM 5362 O O . GLY A 1 351 ? 88.176 -40.090 39.431 1.00 83.40 599 GLY A O 1
ATOM 5366 N N . LEU A 1 352 ? 88.833 -38.026 40.055 1.00 80.71 600 LEU A N 1
ATOM 5367 C CA . LEU A 1 352 ? 89.443 -38.465 41.305 1.00 80.18 600 LEU A CA 1
ATOM 5368 C C . LEU A 1 352 ? 88.874 -37.737 42.512 1.00 80.68 600 LEU A C 1
ATOM 5369 O O . LEU A 1 352 ? 88.614 -36.539 42.464 1.00 81.64 600 LEU A O 1
ATOM 5385 N N . ASN A 1 353 ? 88.679 -38.484 43.592 1.00 84.61 601 ASN A N 1
ATOM 5386 C CA . ASN A 1 353 ? 88.352 -37.912 44.892 1.00 77.53 601 ASN A CA 1
ATOM 5387 C C . ASN A 1 353 ? 89.273 -36.721 45.190 1.00 77.36 601 ASN A C 1
ATOM 5388 O O . ASN A 1 353 ? 90.491 -36.851 45.071 1.00 75.79 601 ASN A O 1
ATOM 5399 N N . PRO A 1 354 ? 88.710 -35.553 45.570 1.00 75.13 602 PRO A N 1
ATOM 5400 C CA . PRO A 1 354 ? 87.317 -35.158 45.798 1.00 78.46 602 PRO A CA 1
ATOM 5401 C C . PRO A 1 354 ? 86.707 -34.235 44.733 1.00 75.70 602 PRO A C 1
ATOM 5402 O O . PRO A 1 354 ? 85.744 -33.536 45.048 1.00 74.52 602 PRO A O 1
ATOM 5413 N N . ASP A 1 355 ? 87.231 -34.218 43.510 1.00 84.28 603 ASP A N 1
ATOM 5414 C CA . ASP A 1 355 ? 86.756 -33.246 42.524 1.00 83.32 603 ASP A CA 1
ATOM 5415 C C . ASP A 1 355 ? 85.293 -33.488 42.153 1.00 72.09 603 ASP A C 1
ATOM 5416 O O . ASP A 1 355 ? 84.752 -34.573 42.374 1.00 59.35 603 ASP A O 1
ATOM 5425 N N . ILE A 1 356 ? 84.664 -32.457 41.596 1.00 71.67 604 ILE A N 1
ATOM 5426 C CA . ILE A 1 356 ? 83.269 -32.525 41.179 1.00 77.03 604 ILE A CA 1
ATOM 5427 C C . ILE A 1 356 ? 83.191 -32.436 39.657 1.00 75.13 604 ILE A C 1
ATOM 5428 O O . ILE A 1 356 ? 83.737 -31.511 39.054 1.00 78.18 604 ILE A O 1
ATOM 5444 N N . LEU A 1 357 ? 82.511 -33.404 39.048 1.00 74.01 605 LEU A N 1
ATOM 5445 C CA . LEU A 1 357 ? 82.440 -33.513 37.593 1.00 74.46 605 LEU A CA 1
ATOM 5446 C C . LEU A 1 357 ? 81.014 -33.587 37.062 1.00 74.43 605 LEU A C 1
ATOM 5447 O O . LEU A 1 357 ? 80.120 -34.120 37.720 1.00 68.48 605 LEU A O 1
ATOM 5463 N N . GLU A 1 358 ? 80.816 -33.051 35.861 1.00 79.86 606 GLU A N 1
ATOM 5464 C CA . GLU A 1 358 ? 79.615 -33.334 35.089 1.00 74.78 606 GLU A CA 1
ATOM 5465 C C . GLU A 1 358 ? 79.817 -34.686 34.422 1.00 71.88 606 GLU A C 1
ATOM 5466 O O . GLU A 1 358 ? 80.836 -34.908 33.771 1.00 68.67 606 GLU A O 1
ATOM 5478 N N . VAL A 1 359 ? 78.857 -35.589 34.595 1.00 74.67 607 VAL A N 1
ATOM 5479 C CA . VAL A 1 359 ? 78.964 -36.940 34.055 1.00 62.60 607 VAL A CA 1
ATOM 5480 C C . VAL A 1 359 ? 77.727 -37.277 33.237 1.00 65.71 607 VAL A C 1
ATOM 5481 O O . VAL A 1 359 ? 76.613 -37.301 33.761 1.00 65.59 607 VAL A O 1
ATOM 5494 N N . LEU A 1 360 ? 77.932 -37.529 31.948 1.00 72.66 608 LEU A N 1
ATOM 5495 C CA . LEU A 1 360 ? 76.846 -37.929 31.063 1.00 61.01 608 LEU A CA 1
ATOM 5496 C C . LEU A 1 360 ? 76.738 -39.448 31.040 1.00 57.54 608 LEU A C 1
ATOM 5497 O O . LEU A 1 360 ? 77.651 -40.136 30.583 1.00 65.87 608 LEU A O 1
ATOM 5513 N N . VAL A 1 361 ? 75.620 -39.960 31.545 1.00 56.96 609 VAL A N 1
ATOM 5514 C CA . VAL A 1 361 ? 75.398 -41.398 31.656 1.00 57.16 609 VAL A CA 1
ATOM 5515 C C . VAL A 1 361 ? 74.404 -41.892 30.612 1.00 61.58 609 VAL A C 1
ATOM 5516 O O . VAL A 1 361 ? 73.316 -41.339 30.473 1.00 58.92 609 VAL A O 1
ATOM 5529 N N . LYS A 1 362 ? 74.787 -42.948 29.900 1.00 66.81 610 LYS A N 1
ATOM 5530 C CA . LYS A 1 362 ? 73.929 -43.584 28.907 1.00 66.24 610 LYS A CA 1
ATOM 5531 C C . LYS A 1 362 ? 73.220 -44.790 29.518 1.00 63.24 610 LYS A C 1
ATOM 5532 O O . LYS A 1 362 ? 73.867 -45.689 30.055 1.00 67.99 610 LYS A O 1
ATOM 5551 N N . ILE A 1 363 ? 71.892 -44.805 29.427 1.00 63.53 611 ILE A N 1
ATOM 5552 C CA . ILE A 1 363 ? 71.085 -45.849 30.054 1.00 68.64 611 ILE A CA 1
ATOM 5553 C C . ILE A 1 363 ? 70.086 -46.458 29.075 1.00 68.68 611 ILE A C 1
ATOM 5554 O O . ILE A 1 363 ? 69.238 -45.757 28.523 1.00 63.23 611 ILE A O 1
ATOM 5570 N N A HIS A 1 364 ? 70.207 -47.766 28.868 0.50 72.87 612 HIS A N 1
ATOM 5571 N N B HIS A 1 364 ? 70.176 -47.770 28.875 0.50 72.79 612 HIS A N 1
ATOM 5572 C CA A HIS A 1 364 ? 69.269 -48.513 28.041 0.50 73.39 612 HIS A CA 1
ATOM 5573 C CA B HIS A 1 364 ? 69.261 -48.477 27.982 0.50 73.26 612 HIS A CA 1
ATOM 5574 C C A HIS A 1 364 ? 68.022 -48.860 28.841 0.50 75.67 612 HIS A C 1
ATOM 5575 C C B HIS A 1 364 ? 68.028 -48.960 28.743 0.50 75.67 612 HIS A C 1
ATOM 5576 O O A HIS A 1 364 ? 68.114 -49.451 29.917 0.50 80.31 612 HIS A O 1
ATOM 5577 O O B HIS A 1 364 ? 68.137 -49.734 29.694 0.50 80.60 612 HIS A O 1
ATOM 5604 N N . ASN A 1 365 ? 66.858 -48.495 28.315 1.00 79.70 613 ASN A N 1
ATOM 5605 C CA . ASN A 1 365 ? 65.596 -48.877 28.939 1.00 81.77 613 ASN A CA 1
ATOM 5606 C C . ASN A 1 365 ? 65.213 -50.293 28.521 1.00 90.61 613 ASN A C 1
ATOM 5607 O O . ASN A 1 365 ? 65.354 -50.664 27.355 1.00 85.41 613 ASN A O 1
ATOM 5619 N N . THR A 1 366 ? 64.731 -51.079 29.478 1.00 97.43 614 THR A N 1
ATOM 5620 C CA . THR A 1 366 ? 64.439 -52.491 29.248 1.00 105.16 614 THR A CA 1
ATOM 5621 C C . THR A 1 366 ? 63.122 -52.686 28.499 1.00 108.77 614 THR A C 1
ATOM 5622 O O . THR A 1 366 ? 63.047 -53.456 27.540 1.00 110.31 614 THR A O 1
ATOM 5633 N N . GLU A 1 367 ? 62.091 -51.979 28.952 1.00 105.89 615 GLU A N 1
ATOM 5634 C CA . GLU A 1 367 ? 60.742 -52.104 28.408 1.00 108.00 615 GLU A CA 1
ATOM 5635 C C . GLU A 1 367 ? 60.305 -50.790 27.763 1.00 105.67 615 GLU A C 1
ATOM 5636 O O . GLU A 1 367 ? 61.143 -49.995 27.335 1.00 107.84 615 GLU A O 1
ATOM 5648 N N . ASP A 1 368 ? 58.994 -50.587 27.673 1.00 99.44 616 ASP A N 1
ATOM 5649 C CA . ASP A 1 368 ? 58.421 -49.300 27.297 1.00 89.86 616 ASP A CA 1
ATOM 5650 C C . ASP A 1 368 ? 59.105 -48.175 28.076 1.00 90.43 616 ASP A C 1
ATOM 5651 O O . ASP A 1 368 ? 59.326 -48.298 29.281 1.00 96.13 616 ASP A O 1
ATOM 5660 N N . PHE A 1 369 ? 59.426 -47.079 27.390 1.00 87.41 617 PHE A N 1
ATOM 5661 C CA . PHE A 1 369 ? 60.217 -46.004 27.990 1.00 81.78 617 PHE A CA 1
ATOM 5662 C C . PHE A 1 369 ? 59.383 -44.787 28.386 1.00 82.97 617 PHE A C 1
ATOM 5663 O O . PHE A 1 369 ? 59.891 -43.880 29.045 1.00 83.69 617 PHE A O 1
ATOM 5680 N N . THR A 1 370 ? 58.114 -44.759 27.991 1.00 85.15 618 THR A N 1
ATOM 5681 C CA . THR A 1 370 ? 57.256 -43.624 28.325 1.00 88.09 618 THR A CA 1
ATOM 5682 C C . THR A 1 370 ? 56.498 -43.859 29.630 1.00 94.41 618 THR A C 1
ATOM 5683 O O . THR A 1 370 ? 56.125 -42.909 30.319 1.00 89.92 618 THR A O 1
ATOM 5694 N N . LYS A 1 371 ? 56.272 -45.126 29.960 1.00 94.62 619 LYS A N 1
ATOM 5695 C CA . LYS A 1 371 ? 55.606 -45.486 31.205 1.00 99.51 619 LYS A CA 1
ATOM 5696 C C . LYS A 1 371 ? 56.586 -45.345 32.366 1.00 103.61 619 LYS A C 1
ATOM 5697 O O . LYS A 1 371 ? 56.289 -44.700 33.373 1.00 100.66 619 LYS A O 1
ATOM 5716 N N . LYS A 1 372 ? 57.758 -45.955 32.208 1.00 106.69 620 LYS A N 1
ATOM 5717 C CA . LYS A 1 372 ? 58.811 -45.897 33.216 1.00 111.52 620 LYS A CA 1
ATOM 5718 C C . LYS A 1 372 ? 59.720 -44.693 32.997 1.00 113.47 620 LYS A C 1
ATOM 5719 O O . LYS A 1 372 ? 60.227 -44.479 31.895 1.00 112.47 620 LYS A O 1
ATOM 5738 N N . GLN A 1 373 ? 59.924 -43.916 34.058 1.00 116.56 621 GLN A N 1
ATOM 5739 C CA . GLN A 1 373 ? 60.775 -42.732 34.002 1.00 113.59 621 GLN A CA 1
ATOM 5740 C C . GLN A 1 373 ? 61.741 -42.695 35.180 1.00 107.94 621 GLN A C 1
ATOM 5741 O O . GLN A 1 373 ? 61.439 -43.196 36.263 1.00 97.39 621 GLN A O 1
ATOM 5755 N N . PHE A 1 374 ? 62.906 -42.095 34.956 1.00 114.93 622 PHE A N 1
ATOM 5756 C CA . PHE A 1 374 ? 63.940 -42.013 35.980 1.00 107.44 622 PHE A CA 1
ATOM 5757 C C . PHE A 1 374 ? 63.510 -41.127 37.144 1.00 100.56 622 PHE A C 1
ATOM 5758 O O . PHE A 1 374 ? 62.913 -40.068 36.944 1.00 109.62 622 PHE A O 1
ATOM 5775 N N . HIS A 1 375 ? 63.816 -41.577 38.358 1.00 91.97 623 HIS A N 1
ATOM 5776 C CA . HIS A 1 375 ? 63.557 -40.804 39.569 1.00 91.79 623 HIS A CA 1
ATOM 5777 C C . HIS A 1 375 ? 64.869 -40.536 40.297 1.00 84.41 623 HIS A C 1
ATOM 5778 O O . HIS A 1 375 ? 65.026 -40.880 41.467 1.00 80.05 623 HIS A O 1
ATOM 5792 N N . ILE A 1 376 ? 65.811 -39.924 39.585 1.00 79.85 624 ILE A N 1
ATOM 5793 C CA . ILE A 1 376 ? 67.116 -39.594 40.143 1.00 75.48 624 ILE A CA 1
ATOM 5794 C C . ILE A 1 376 ? 67.075 -38.204 40.773 1.00 75.08 624 ILE A C 1
ATOM 5795 O O . ILE A 1 376 ? 66.665 -37.235 40.135 1.00 73.26 624 ILE A O 1
ATOM 5811 N N . ARG A 1 377 ? 67.501 -38.123 42.031 1.00 72.76 625 ARG A N 1
ATOM 5812 C CA . ARG A 1 377 ? 67.401 -36.896 42.819 1.00 75.66 625 ARG A CA 1
ATOM 5813 C C . ARG A 1 377 ? 68.691 -36.597 43.577 1.00 69.41 625 ARG A C 1
ATOM 5814 O O . ARG A 1 377 ? 69.624 -37.400 43.570 1.00 63.10 625 ARG A O 1
ATOM 5835 N N . LYS A 1 378 ? 68.735 -35.435 44.226 1.00 76.41 626 LYS A N 1
ATOM 5836 C CA . LYS A 1 378 ? 69.865 -35.072 45.078 1.00 76.42 626 LYS A CA 1
ATOM 5837 C C . LYS A 1 378 ? 70.083 -36.118 46.157 1.00 64.33 626 LYS A C 1
ATOM 5838 O O . LYS A 1 378 ? 69.131 -36.553 46.799 1.00 66.49 626 LYS A O 1
ATOM 5857 N N . GLY A 1 379 ? 71.336 -36.507 46.360 1.00 64.93 627 GLY A N 1
ATOM 5858 C CA . GLY A 1 379 ? 71.691 -37.410 47.439 1.00 63.74 627 GLY A CA 1
ATOM 5859 C C . GLY A 1 379 ? 71.818 -38.847 46.984 1.00 64.50 627 GLY A C 1
ATOM 5860 O O . GLY A 1 379 ? 72.388 -39.680 47.689 1.00 64.46 627 GLY A O 1
ATOM 5864 N N . ASP A 1 380 ? 71.279 -39.147 45.806 1.00 63.55 628 ASP A N 1
ATOM 5865 C CA . ASP A 1 380 ? 71.455 -40.465 45.217 1.00 60.28 628 ASP A CA 1
ATOM 5866 C C . ASP A 1 380 ? 72.936 -40.700 44.969 1.00 58.81 628 ASP A C 1
ATOM 5867 O O . ASP A 1 380 ? 73.693 -39.750 44.767 1.00 61.19 628 ASP A O 1
ATOM 5876 N N . ILE A 1 381 ? 73.347 -41.963 44.995 1.00 55.52 629 ILE A N 1
ATOM 5877 C CA . ILE A 1 381 ? 74.757 -42.302 44.869 1.00 63.16 629 ILE A CA 1
ATOM 5878 C C . ILE A 1 381 ? 75.038 -43.039 43.567 1.00 70.37 629 ILE A C 1
ATOM 5879 O O . ILE A 1 381 ? 74.129 -43.577 42.928 1.00 70.71 629 ILE A O 1
ATOM 5895 N N . ILE A 1 382 ? 76.311 -43.052 43.188 1.00 63.70 630 ILE A N 1
ATOM 5896 C CA . ILE A 1 382 ? 76.764 -43.715 41.977 1.00 60.28 630 ILE A CA 1
ATOM 5897 C C . ILE A 1 382 ? 78.050 -44.483 42.261 1.00 65.65 630 ILE A C 1
ATOM 5898 O O . ILE A 1 382 ? 79.027 -43.920 42.753 1.00 76.95 630 ILE A O 1
ATOM 5914 N N . ILE A 1 383 ? 78.034 -45.776 41.952 1.00 69.87 631 ILE A N 1
ATOM 5915 C CA . ILE A 1 383 ? 79.194 -46.637 42.154 1.00 70.15 631 ILE A CA 1
ATOM 5916 C C . ILE A 1 383 ? 79.550 -47.346 40.855 1.00 74.54 631 ILE A C 1
ATOM 5917 O O . ILE A 1 383 ? 78.777 -47.324 39.897 1.00 75.12 631 ILE A O 1
ATOM 5933 N N . HIS A 1 384 ? 80.724 -47.967 40.821 1.00 76.15 632 HIS A N 1
ATOM 5934 C CA . HIS A 1 384 ? 81.112 -48.767 39.671 1.00 78.19 632 HIS A CA 1
ATOM 5935 C C . HIS A 1 384 ? 80.242 -50.016 39.624 1.00 81.68 632 HIS A C 1
ATOM 5936 O O . HIS A 1 384 ? 79.729 -50.463 40.650 1.00 81.99 632 HIS A O 1
ATOM 5950 N N . SER A 1 385 ? 80.073 -50.574 38.431 1.00 84.68 633 SER A N 1
ATOM 5951 C CA . SER A 1 385 ? 79.195 -51.720 38.254 1.00 88.22 633 SER A CA 1
ATOM 5952 C C . SER A 1 385 ? 79.740 -52.958 38.956 1.00 94.13 633 SER A C 1
ATOM 5953 O O . SER A 1 385 ? 80.951 -53.169 39.025 1.00 95.06 633 SER A O 1
ATOM 5961 N N . ARG A 1 386 ? 78.824 -53.762 39.484 1.00 96.92 634 ARG A N 1
ATOM 5962 C CA . ARG A 1 386 ? 79.156 -55.029 40.124 1.00 105.57 634 ARG A CA 1
ATOM 5963 C C . ARG A 1 386 ? 78.298 -56.127 39.496 1.00 112.35 634 ARG A C 1
ATOM 5964 O O . ARG A 1 386 ? 77.994 -57.145 40.120 1.00 115.03 634 ARG A O 1
ATOM 5985 N N . LYS A 1 387 ? 77.922 -55.901 38.240 1.00 116.74 635 LYS A N 1
ATOM 5986 C CA . LYS A 1 387 ? 77.154 -56.866 37.464 1.00 119.83 635 LYS A CA 1
ATOM 5987 C C . LYS A 1 387 ? 77.969 -58.135 37.242 1.00 127.19 635 LYS A C 1
ATOM 5988 O O . LYS A 1 387 ? 79.181 -58.073 37.030 1.00 128.20 635 LYS A O 1
ATOM 6007 N N . THR A 1 388 ? 77.299 -59.282 37.290 1.00 133.38 636 THR A N 1
ATOM 6008 C CA . THR A 1 388 ? 77.964 -60.569 37.119 1.00 135.83 636 THR A CA 1
ATOM 6009 C C . THR A 1 388 ? 77.922 -61.014 35.661 1.00 132.34 636 THR A C 1
ATOM 6010 O O . THR A 1 388 ? 78.430 -62.080 35.313 1.00 131.42 636 THR A O 1
ATOM 6021 N N . ASN A 1 397 ? 85.167 -59.544 46.659 1.00 113.67 645 ASN A N 1
ATOM 6022 C CA . ASN A 1 397 ? 85.644 -58.194 46.933 1.00 121.11 645 ASN A CA 1
ATOM 6023 C C . ASN A 1 397 ? 84.710 -57.143 46.337 1.00 121.59 645 ASN A C 1
ATOM 6024 O O . ASN A 1 397 ? 85.100 -55.992 46.139 1.00 122.66 645 ASN A O 1
ATOM 6034 N N . THR A 1 398 ? 83.476 -57.543 46.047 1.00 119.61 646 THR A N 1
ATOM 6035 C CA . THR A 1 398 ? 82.488 -56.619 45.503 1.00 117.16 646 THR A CA 1
ATOM 6036 C C . THR A 1 398 ? 82.074 -55.624 46.581 1.00 113.16 646 THR A C 1
ATOM 6037 O O . THR A 1 398 ? 82.049 -55.958 47.766 1.00 109.43 646 THR A O 1
ATOM 6048 N N . LEU A 1 399 ? 81.753 -54.403 46.169 1.00 107.28 647 LEU A N 1
ATOM 6049 C CA . LEU A 1 399 ? 81.411 -53.349 47.116 1.00 100.54 647 LEU A CA 1
ATOM 6050 C C . LEU A 1 399 ? 80.065 -53.620 47.784 1.00 98.34 647 LEU A C 1
ATOM 6051 O O . LEU A 1 399 ? 79.063 -53.860 47.110 1.00 96.38 647 LEU A O 1
ATOM 6067 N N . LYS A 1 400 ? 80.053 -53.579 49.113 1.00 86.98 648 LYS A N 1
ATOM 6068 C CA . LYS A 1 400 ? 78.843 -53.848 49.883 1.00 91.03 648 LYS A CA 1
ATOM 6069 C C . LYS A 1 400 ? 77.964 -52.603 49.974 1.00 85.50 648 LYS A C 1
ATOM 6070 O O . LYS A 1 400 ? 78.437 -51.525 50.335 1.00 82.69 648 LYS A O 1
ATOM 6089 N N . LEU A 1 401 ? 76.684 -52.765 49.645 1.00 78.68 649 LEU A N 1
ATOM 6090 C CA . LEU A 1 401 ? 75.736 -51.656 49.632 1.00 76.50 649 LEU A CA 1
ATOM 6091 C C . LEU A 1 401 ? 74.447 -52.035 50.354 1.00 76.14 649 LEU A C 1
ATOM 6092 O O . LEU A 1 401 ? 73.878 -53.099 50.110 1.00 73.42 649 LEU A O 1
ATOM 6108 N N . LEU A 1 402 ? 73.996 -51.150 51.240 1.00 74.14 650 LEU A N 1
ATOM 6109 C CA . LEU A 1 402 ? 72.824 -51.401 52.069 1.00 70.79 650 LEU A CA 1
ATOM 6110 C C . LEU A 1 402 ? 71.714 -50.398 51.775 1.00 71.21 650 LEU A C 1
ATOM 6111 O O . LEU A 1 402 ? 71.972 -49.207 51.595 1.00 69.58 650 LEU A O 1
ATOM 6127 N N . ALA A 1 403 ? 70.481 -50.897 51.722 1.00 75.70 651 ALA A N 1
ATOM 6128 C CA . ALA A 1 403 ? 69.294 -50.057 51.601 1.00 72.20 651 ALA A CA 1
ATOM 6129 C C . ALA A 1 403 ? 68.466 -50.212 52.869 1.00 66.32 651 ALA A C 1
ATOM 6130 O O . ALA A 1 403 ? 67.770 -51.213 53.049 1.00 73.19 651 ALA A O 1
ATOM 6137 N N . LEU A 1 404 ? 68.548 -49.215 53.745 1.00 74.25 652 LEU A N 1
ATOM 6138 C CA . LEU A 1 404 ? 68.048 -49.343 55.110 1.00 62.39 652 LEU A CA 1
ATOM 6139 C C . LEU A 1 404 ? 66.844 -48.456 55.410 1.00 65.06 652 LEU A C 1
ATOM 6140 O O . LEU A 1 404 ? 66.855 -47.258 55.130 1.00 72.70 652 LEU A O 1
ATOM 6156 N N . ARG A 1 405 ? 65.810 -49.067 55.982 1.00 67.83 653 ARG A N 1
ATOM 6157 C CA . ARG A 1 405 ? 64.675 -48.338 56.537 1.00 69.36 653 ARG A CA 1
ATOM 6158 C C . ARG A 1 405 ? 64.767 -48.349 58.059 1.00 68.23 653 ARG A C 1
ATOM 6159 O O . ARG A 1 405 ? 64.419 -47.370 58.716 1.00 66.10 653 ARG A O 1
ATOM 6180 N N . LEU A 1 406 ? 65.230 -49.470 58.606 1.00 70.65 654 LEU A N 1
ATOM 6181 C CA . LEU A 1 406 ? 65.545 -49.568 60.028 1.00 69.40 654 LEU A CA 1
ATOM 6182 C C . LEU A 1 406 ? 67.053 -49.433 60.202 1.00 65.26 654 LEU A C 1
ATOM 6183 O O . LEU A 1 406 ? 67.811 -50.320 59.812 1.00 67.19 654 LEU A O 1
ATOM 6199 N N . ILE A 1 407 ? 67.476 -48.321 60.795 1.00 62.56 655 ILE A N 1
ATOM 6200 C CA . ILE A 1 407 ? 68.884 -47.937 60.809 1.00 68.62 655 ILE A CA 1
ATOM 6201 C C . ILE A 1 407 ? 69.470 -47.961 62.217 1.00 73.12 655 ILE A C 1
ATOM 6202 O O . ILE A 1 407 ? 68.951 -47.317 63.128 1.00 72.27 655 ILE A O 1
ATOM 6218 N N . LYS A 1 408 ? 70.561 -48.704 62.380 1.00 74.61 656 LYS A N 1
ATOM 6219 C CA . LYS A 1 408 ? 71.274 -48.769 63.650 1.00 71.92 656 LYS A CA 1
ATOM 6220 C C . LYS A 1 408 ? 72.322 -47.661 63.699 1.00 73.54 656 LYS A C 1
ATOM 6221 O O . LYS A 1 408 ? 73.125 -47.519 62.775 1.00 70.48 656 LYS A O 1
ATOM 6240 N N . LEU A 1 409 ? 72.304 -46.880 64.777 1.00 72.68 657 LEU A N 1
ATOM 6241 C CA . LEU A 1 409 ? 73.187 -45.724 64.916 1.00 72.21 657 LEU A CA 1
ATOM 6242 C C . LEU A 1 409 ? 74.103 -45.833 66.132 1.00 75.90 657 LEU A C 1
ATOM 6243 O O . LEU A 1 409 ? 73.645 -46.097 67.244 1.00 75.54 657 LEU A O 1
ATOM 6259 N N . SER A 1 410 ? 75.398 -45.625 65.908 1.00 74.06 658 SER A N 1
ATOM 6260 C CA . SER A 1 410 ? 76.366 -45.511 66.993 1.00 71.13 658 SER A CA 1
ATOM 6261 C C . SER A 1 410 ? 76.591 -44.035 67.307 1.00 72.35 658 SER A C 1
ATOM 6262 O O . SER A 1 410 ? 77.380 -43.369 66.636 1.00 75.14 658 SER A O 1
ATOM 6270 N N . ILE A 1 411 ? 75.895 -43.534 68.325 1.00 64.27 659 ILE A N 1
ATOM 6271 C CA . ILE A 1 411 ? 75.881 -42.104 68.628 1.00 68.22 659 ILE A CA 1
ATOM 6272 C C . ILE A 1 411 ? 76.558 -41.762 69.953 1.00 77.20 659 ILE A C 1
ATOM 6273 O O . ILE A 1 411 ? 76.793 -42.635 70.789 1.00 76.77 659 ILE A O 1
ATOM 6289 N N . GLN A 1 412 ? 76.870 -40.481 70.127 1.00 70.08 660 GLN A N 1
ATOM 6290 C CA . GLN A 1 412 ? 77.317 -39.959 71.412 1.00 75.98 660 GLN A CA 1
ATOM 6291 C C . GLN A 1 412 ? 76.682 -38.596 71.672 1.00 77.78 660 GLN A C 1
ATOM 6292 O O . GLN A 1 412 ? 76.783 -37.684 70.850 1.00 78.00 660 GLN A O 1
ATOM 6306 N N . THR A 1 413 ? 76.017 -38.473 72.818 1.00 75.75 661 THR A N 1
ATOM 6307 C CA . THR A 1 413 ? 75.401 -37.215 73.223 1.00 69.30 661 THR A CA 1
ATOM 6308 C C . THR A 1 413 ? 76.332 -36.432 74.142 1.00 70.22 661 THR A C 1
ATOM 6309 O O . THR A 1 413 ? 77.324 -36.966 74.640 1.00 74.20 661 THR A O 1
ATOM 6320 N N . HIS A 1 414 ? 76.011 -35.158 74.344 1.00 71.83 662 HIS A N 1
ATOM 6321 C CA . HIS A 1 414 ? 76.701 -34.319 75.318 1.00 70.26 662 HIS A CA 1
ATOM 6322 C C . HIS A 1 414 ? 75.655 -33.498 76.071 1.00 70.09 662 HIS A C 1
ATOM 6323 O O . HIS A 1 414 ? 74.756 -34.065 76.691 1.00 73.15 662 HIS A O 1
ATOM 6337 N N . ALA A 1 415 ? 75.753 -32.173 76.021 1.00 69.47 663 ALA A N 1
ATOM 6338 C CA . ALA A 1 415 ? 74.755 -31.329 76.663 1.00 69.11 663 ALA A CA 1
ATOM 6339 C C . ALA A 1 415 ? 73.401 -31.547 75.998 1.00 69.90 663 ALA A C 1
ATOM 6340 O O . ALA A 1 415 ? 73.300 -31.582 74.772 1.00 80.73 663 ALA A O 1
ATOM 6347 N N . LEU A 1 416 ? 72.365 -31.700 76.815 1.00 71.41 664 LEU A N 1
ATOM 6348 C CA . LEU A 1 416 ? 71.030 -31.992 76.315 1.00 76.98 664 LEU A CA 1
ATOM 6349 C C . LEU A 1 416 ? 69.982 -31.405 77.253 1.00 82.84 664 LEU A C 1
ATOM 6350 O O . LEU A 1 416 ? 69.934 -31.744 78.436 1.00 85.20 664 LEU A O 1
ATOM 6366 N N . SER A 1 417 ? 69.153 -30.515 76.718 1.00 86.15 665 SER A N 1
ATOM 6367 C CA . SER A 1 417 ? 68.140 -29.828 77.510 1.00 81.44 665 SER A CA 1
ATOM 6368 C C . SER A 1 417 ? 67.150 -30.821 78.105 1.00 87.90 665 SER A C 1
ATOM 6369 O O . SER A 1 417 ? 67.041 -30.946 79.326 1.00 86.87 665 SER A O 1
ATOM 6377 N N . ASP A 1 418 ? 66.435 -31.523 77.232 1.00 90.02 666 ASP A N 1
ATOM 6378 C CA . ASP A 1 418 ? 65.447 -32.510 77.649 1.00 96.11 666 ASP A CA 1
ATOM 6379 C C . ASP A 1 418 ? 65.792 -33.874 77.054 1.00 92.67 666 ASP A C 1
ATOM 6380 O O . ASP A 1 418 ? 66.127 -33.960 75.873 1.00 88.72 666 ASP A O 1
ATOM 6389 N N . PRO A 1 419 ? 65.728 -34.944 77.868 1.00 92.46 667 PRO A N 1
ATOM 6390 C CA . PRO A 1 419 ? 65.967 -36.284 77.316 1.00 89.35 667 PRO A CA 1
ATOM 6391 C C . PRO A 1 419 ? 64.998 -36.643 76.193 1.00 90.08 667 PRO A C 1
ATOM 6392 O O . PRO A 1 419 ? 63.848 -36.203 76.207 1.00 92.88 667 PRO A O 1
ATOM 6403 N N . VAL A 1 420 ? 65.469 -37.436 75.235 1.00 91.51 668 VAL A N 1
ATOM 6404 C CA . VAL A 1 420 ? 64.660 -37.839 74.090 1.00 88.29 668 VAL A CA 1
ATOM 6405 C C . VAL A 1 420 ? 64.040 -39.211 74.332 1.00 85.45 668 VAL A C 1
ATOM 6406 O O . VAL A 1 420 ? 64.729 -40.229 74.276 1.00 86.01 668 VAL A O 1
ATOM 6419 N N . ASP A 1 421 ? 62.738 -39.233 74.592 1.00 87.52 669 ASP A N 1
ATOM 6420 C CA . ASP A 1 421 ? 62.037 -40.480 74.877 1.00 89.43 669 ASP A CA 1
ATOM 6421 C C . ASP A 1 421 ? 61.822 -41.304 73.612 1.00 87.93 669 ASP A C 1
ATOM 6422 O O . ASP A 1 421 ? 61.804 -40.766 72.506 1.00 83.59 669 ASP A O 1
ATOM 6431 N N . LEU A 1 422 ? 61.664 -42.613 73.789 1.00 88.03 670 LEU A N 1
ATOM 6432 C CA . LEU A 1 422 ? 61.364 -43.512 72.680 1.00 83.45 670 LEU A CA 1
ATOM 6433 C C . LEU A 1 422 ? 60.072 -43.097 71.986 1.00 85.24 670 LEU A C 1
ATOM 6434 O O . LEU A 1 422 ? 59.182 -42.514 72.606 1.00 85.26 670 LEU A O 1
ATOM 6450 N N . GLY A 1 423 ? 59.979 -43.396 70.694 1.00 85.77 671 GLY A N 1
ATOM 6451 C CA . GLY A 1 423 ? 58.818 -43.030 69.903 1.00 81.40 671 GLY A CA 1
ATOM 6452 C C . GLY A 1 423 ? 58.892 -41.606 69.383 1.00 81.94 671 GLY A C 1
ATOM 6453 O O . GLY A 1 423 ? 58.012 -41.161 68.645 1.00 84.11 671 GLY A O 1
ATOM 6457 N N . SER A 1 424 ? 59.945 -40.891 69.766 1.00 81.60 672 SER A N 1
ATOM 6458 C CA . SER A 1 424 ? 60.138 -39.511 69.335 1.00 81.75 672 SER A CA 1
ATOM 6459 C C . SER A 1 424 ? 60.431 -39.418 67.842 1.00 75.19 672 SER A C 1
ATOM 6460 O O . SER A 1 424 ? 61.069 -40.301 67.266 1.00 69.86 672 SER A O 1
ATOM 6468 N N . GLU A 1 425 ? 59.956 -38.340 67.225 1.00 75.24 673 GLU A N 1
ATOM 6469 C CA . GLU A 1 425 ? 60.274 -38.044 65.835 1.00 73.63 673 GLU A CA 1
ATOM 6470 C C . GLU A 1 425 ? 61.533 -37.188 65.760 1.00 73.34 673 GLU A C 1
ATOM 6471 O O . GLU A 1 425 ? 61.601 -36.115 66.362 1.00 72.01 673 GLU A O 1
ATOM 6483 N N . LEU A 1 426 ? 62.522 -37.677 65.018 1.00 73.01 674 LEU A N 1
ATOM 6484 C CA . LEU A 1 426 ? 63.789 -36.976 64.835 1.00 73.03 674 LEU A CA 1
ATOM 6485 C C . LEU A 1 426 ? 64.091 -36.793 63.351 1.00 63.54 674 LEU A C 1
ATOM 6486 O O . LEU A 1 426 ? 63.404 -37.354 62.501 1.00 67.15 674 LEU A O 1
ATOM 6502 N N . LEU A 1 427 ? 65.121 -36.004 63.055 1.00 67.60 675 LEU A N 1
ATOM 6503 C CA . LEU A 1 427 ? 65.632 -35.857 61.694 1.00 59.69 675 LEU A CA 1
ATOM 6504 C C . LEU A 1 427 ? 67.025 -36.459 61.586 1.00 55.79 675 LEU A C 1
ATOM 6505 O O . LEU A 1 427 ? 67.949 -36.031 62.279 1.00 62.12 675 LEU A O 1
ATOM 6521 N N . LEU A 1 428 ? 67.173 -37.447 60.710 1.00 60.17 676 LEU A N 1
ATOM 6522 C CA . LEU A 1 428 ? 68.459 -38.094 60.492 1.00 57.13 676 LEU A CA 1
ATOM 6523 C C . LEU A 1 428 ? 69.182 -37.478 59.299 1.00 54.96 676 LEU A C 1
ATOM 6524 O O . LEU A 1 428 ? 68.786 -37.682 58.154 1.00 61.75 676 LEU A O 1
ATOM 6540 N N . TYR A 1 429 ? 70.236 -36.717 59.578 1.00 58.08 677 TYR A N 1
ATOM 6541 C CA . TYR A 1 429 ? 71.094 -36.172 58.531 1.00 56.51 677 TYR A CA 1
ATOM 6542 C C . TYR A 1 429 ? 72.180 -37.180 58.177 1.00 61.13 677 TYR A C 1
ATOM 6543 O O . TYR A 1 429 ? 72.884 -37.675 59.056 1.00 59.72 677 TYR A O 1
ATOM 6561 N N . HIS A 1 430 ? 72.305 -37.486 56.889 1.00 54.08 678 HIS A N 1
ATOM 6562 C CA . HIS A 1 430 ? 73.326 -38.410 56.408 1.00 51.81 678 HIS A CA 1
ATOM 6563 C C . HIS A 1 430 ? 73.747 -38.031 54.997 1.00 61.80 678 HIS A C 1
ATOM 6564 O O . HIS A 1 430 ? 72.914 -37.949 54.092 1.00 61.42 678 HIS A O 1
ATOM 6578 N N . ASN A 1 431 ? 75.046 -37.809 54.825 1.00 59.00 679 ASN A N 1
ATOM 6579 C CA . ASN A 1 431 ? 75.602 -37.355 53.558 1.00 55.06 679 ASN A CA 1
ATOM 6580 C C . ASN A 1 431 ? 74.861 -36.095 53.096 1.00 64.17 679 ASN A C 1
ATOM 6581 O O . ASN A 1 431 ? 75.011 -35.038 53.711 1.00 66.69 679 ASN A O 1
ATOM 6592 N N . LEU A 1 432 ? 74.046 -36.203 52.049 1.00 59.14 680 LEU A N 1
ATOM 6593 C CA . LEU A 1 432 ? 73.349 -35.044 51.498 1.00 61.32 680 LEU A CA 1
ATOM 6594 C C . LEU A 1 432 ? 71.878 -35.003 51.922 1.00 65.95 680 LEU A C 1
ATOM 6595 O O . LEU A 1 432 ? 71.208 -33.980 51.763 1.00 68.68 680 LEU A O 1
ATOM 6611 N N . THR A 1 433 ? 71.384 -36.108 52.475 1.00 57.60 681 THR A N 1
ATOM 6612 C CA . THR A 1 433 ? 69.962 -36.240 52.784 1.00 54.09 681 THR A CA 1
ATOM 6613 C C . THR A 1 433 ? 69.634 -35.964 54.248 1.00 64.15 681 THR A C 1
ATOM 6614 O O . THR A 1 433 ? 70.473 -36.138 55.133 1.00 63.90 681 THR A O 1
ATOM 6625 N N . HIS A 1 434 ? 68.403 -35.517 54.482 1.00 60.08 682 HIS A N 1
ATOM 6626 C CA . HIS A 1 434 ? 67.845 -35.425 55.826 1.00 66.80 682 HIS A CA 1
ATOM 6627 C C . HIS A 1 434 ? 66.419 -35.964 55.814 1.00 61.76 682 HIS A C 1
ATOM 6628 O O . HIS A 1 434 ? 65.556 -35.453 55.101 1.00 69.97 682 HIS A O 1
ATOM 6642 N N . ASN A 1 435 ? 66.187 -37.008 56.603 1.00 67.92 683 ASN A N 1
ATOM 6643 C CA . ASN A 1 435 ? 64.901 -37.695 56.631 1.00 58.11 683 ASN A CA 1
ATOM 6644 C C . ASN A 1 435 ? 64.339 -37.792 58.037 1.00 67.01 683 ASN A C 1
ATOM 6645 O O . ASN A 1 435 ? 65.076 -38.013 59.000 1.00 58.94 683 ASN A O 1
ATOM 6656 N N . ALA A 1 436 ? 63.026 -37.627 58.146 1.00 64.66 684 ALA A N 1
ATOM 6657 C CA . ALA A 1 436 ? 62.347 -37.796 59.420 1.00 59.65 684 ALA A CA 1
ATOM 6658 C C . ALA A 1 436 ? 62.367 -39.264 59.812 1.00 57.65 684 ALA A C 1
ATOM 6659 O O . ALA A 1 436 ? 62.036 -40.134 59.006 1.00 63.59 684 ALA A O 1
ATOM 6666 N N . VAL A 1 437 ? 62.771 -39.530 61.050 1.00 64.28 685 VAL A N 1
ATOM 6667 C CA . VAL A 1 437 ? 62.846 -40.890 61.564 1.00 63.53 685 VAL A CA 1
ATOM 6668 C C . VAL A 1 437 ? 62.146 -40.992 62.912 1.00 70.80 685 VAL A C 1
ATOM 6669 O O . VAL A 1 437 ? 61.955 -39.989 63.601 1.00 64.29 685 VAL A O 1
ATOM 6682 N N . LYS A 1 438 ? 61.767 -42.212 63.276 1.00 69.28 686 LYS A N 1
ATOM 6683 C CA . LYS A 1 438 ? 61.182 -42.485 64.579 1.00 69.46 686 LYS A CA 1
ATOM 6684 C C . LYS A 1 438 ? 62.176 -43.262 65.430 1.00 71.71 686 LYS A C 1
ATOM 6685 O O . LYS A 1 438 ? 62.751 -44.251 64.978 1.00 71.78 686 LYS A O 1
ATOM 6704 N N . LEU A 1 439 ? 62.382 -42.802 66.659 1.00 74.04 687 LEU A N 1
ATOM 6705 C CA . LEU A 1 439 ? 63.267 -43.483 67.595 1.00 74.38 687 LEU A CA 1
ATOM 6706 C C . LEU A 1 439 ? 62.559 -44.708 68.171 1.00 74.70 687 LEU A C 1
ATOM 6707 O O . LEU A 1 439 ? 61.599 -44.574 68.930 1.00 83.09 687 LEU A O 1
ATOM 6723 N N . VAL A 1 440 ? 63.037 -45.898 67.809 1.00 73.96 688 VAL A N 1
ATOM 6724 C CA . VAL A 1 44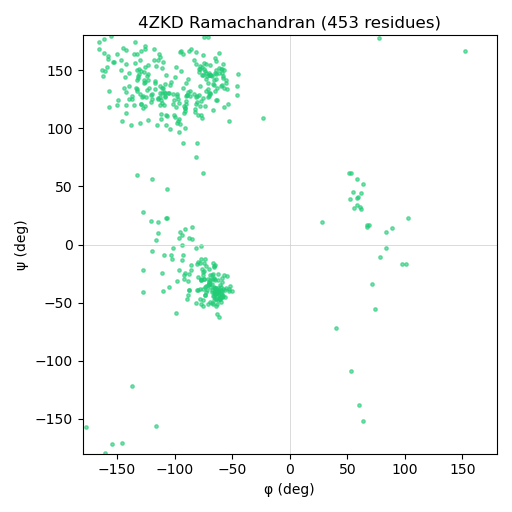0 ? 62.302 -47.135 68.078 1.00 75.54 688 VAL A CA 1
ATOM 6725 C C . VAL A 1 440 ? 62.956 -48.032 69.128 1.00 82.72 688 VAL A C 1
ATOM 6726 O O . VAL A 1 440 ? 62.274 -48.839 69.75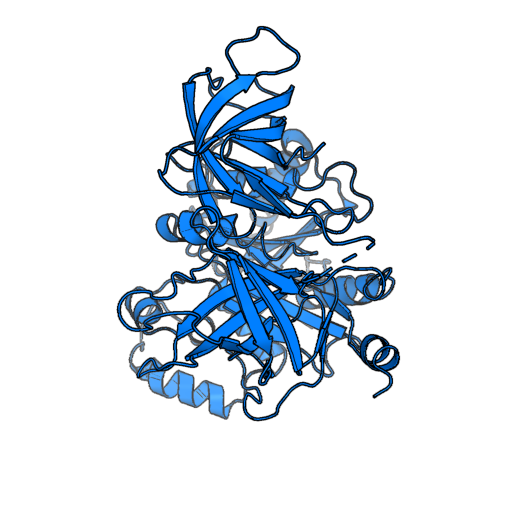9 1.00 87.80 688 VAL A O 1
ATOM 6739 N N . LYS A 1 441 ? 64.266 -47.905 69.314 1.00 84.40 689 LYS A N 1
ATOM 6740 C CA . LYS A 1 441 ? 64.959 -48.738 70.292 1.00 78.39 689 LYS A CA 1
ATOM 6741 C C . LYS A 1 441 ? 66.272 -48.129 70.775 1.00 81.11 689 LYS A C 1
ATOM 6742 O O . LYS A 1 441 ? 67.088 -47.674 69.975 1.00 79.64 689 LYS A O 1
ATOM 6761 N N . ILE A 1 442 ? 66.457 -48.130 72.094 1.00 83.07 690 ILE A N 1
ATOM 6762 C CA . ILE A 1 442 ? 67.725 -47.757 72.716 1.00 84.65 690 ILE A CA 1
ATOM 6763 C C . ILE A 1 442 ? 68.425 -49.029 73.184 1.00 85.96 690 ILE A C 1
ATOM 6764 O O . ILE A 1 442 ? 68.107 -49.569 74.241 1.00 92.40 690 ILE A O 1
ATOM 6780 N N . LEU A 1 443 ? 69.382 -49.499 72.391 1.00 86.52 691 LEU A N 1
ATOM 6781 C CA . LEU A 1 443 ? 70.011 -50.792 72.634 1.00 85.93 691 LEU A CA 1
ATOM 6782 C C . LEU A 1 443 ? 70.990 -50.747 73.800 1.00 100.69 691 LEU A C 1
ATOM 6783 O O . LEU A 1 443 ? 71.414 -49.675 74.234 1.00 98.40 691 LEU A O 1
ATOM 6799 N N . GLY A 1 444 ? 71.338 -51.927 74.306 1.00 109.53 692 GLY A N 1
ATOM 6800 C CA . GLY A 1 444 ? 72.290 -52.050 75.394 1.00 110.33 692 GLY A CA 1
ATOM 6801 C C . GLY A 1 444 ? 71.698 -51.746 76.757 1.00 108.83 692 GLY A C 1
ATOM 6802 O O . GLY A 1 444 ? 72.333 -51.995 77.781 1.00 109.56 692 GLY A O 1
ATOM 6806 N N . THR A 1 445 ? 70.482 -51.206 76.775 1.00 109.48 693 THR A N 1
ATOM 6807 C CA . THR A 1 445 ? 69.837 -50.814 78.023 1.00 113.60 693 THR A CA 1
ATOM 6808 C C . THR A 1 445 ? 68.319 -50.845 77.876 1.00 114.24 693 THR A C 1
ATOM 6809 O O . THR A 1 445 ? 67.792 -50.753 76.768 1.00 110.86 693 THR A O 1
ATOM 6820 N N . ASN A 1 446 ? 67.623 -50.982 79.000 1.00 118.54 694 ASN A N 1
ATOM 6821 C CA . ASN A 1 446 ? 66.166 -50.942 79.011 1.00 122.65 694 ASN A CA 1
ATOM 6822 C C . ASN A 1 446 ? 65.645 -49.514 79.145 1.00 120.18 694 ASN A C 1
ATOM 6823 O O . ASN A 1 446 ? 64.439 -49.298 79.276 1.00 117.32 694 ASN A O 1
ATOM 6834 N N . ASP A 1 447 ? 66.556 -48.544 79.119 1.00 117.48 695 ASP A N 1
ATOM 6835 C CA . ASP A 1 447 ? 66.184 -47.139 79.249 1.00 110.07 695 ASP A CA 1
ATOM 6836 C C . ASP A 1 447 ? 65.193 -46.737 78.165 1.00 105.76 695 ASP A C 1
ATOM 6837 O O . ASP A 1 447 ? 65.209 -47.283 77.061 1.00 105.15 695 ASP A O 1
ATOM 6846 N N . ILE A 1 448 ? 64.338 -45.775 78.495 1.00 100.96 696 ILE A N 1
ATOM 6847 C CA . ILE A 1 448 ? 63.284 -45.326 77.595 1.00 101.05 696 ILE A CA 1
ATOM 6848 C C . ILE A 1 448 ? 63.528 -43.886 77.161 1.00 94.39 696 ILE A C 1
ATOM 6849 O O . ILE A 1 448 ? 62.615 -43.202 76.699 1.00 91.47 696 ILE A O 1
ATOM 6865 N N . SER A 1 449 ? 64.768 -43.432 77.313 1.00 90.68 697 SER A N 1
ATOM 6866 C CA . SER A 1 449 ? 65.129 -42.075 76.932 1.00 91.65 697 SER A CA 1
ATOM 6867 C C . SER A 1 449 ? 66.635 -41.915 76.774 1.00 91.09 697 SER A C 1
ATOM 6868 O O . SER A 1 449 ? 67.415 -42.529 77.503 1.00 91.79 697 SER A O 1
ATOM 6876 N N . ILE A 1 450 ? 67.033 -41.080 75.819 1.00 87.53 698 ILE A N 1
ATOM 6877 C CA . ILE A 1 450 ? 68.436 -40.739 75.623 1.00 89.35 698 ILE A CA 1
ATOM 6878 C C . ILE A 1 450 ? 68.782 -39.559 76.525 1.00 88.97 698 ILE A C 1
ATOM 6879 O O . ILE A 1 450 ? 68.055 -38.567 76.559 1.00 88.27 698 ILE A O 1
ATOM 6895 N N . ASN A 1 451 ? 69.893 -39.674 77.249 1.00 90.35 699 ASN A N 1
ATOM 6896 C CA . ASN A 1 451 ? 70.265 -38.688 78.261 1.00 90.59 699 ASN A CA 1
ATOM 6897 C C . ASN A 1 451 ? 71.597 -38.009 77.932 1.00 87.11 699 ASN A C 1
ATOM 6898 O O . ASN A 1 451 ? 72.315 -38.457 77.037 1.00 81.54 699 ASN A O 1
ATOM 6909 N N . PRO A 1 452 ? 71.925 -36.916 78.646 1.00 84.13 700 PRO A N 1
ATOM 6910 C CA . PRO A 1 452 ? 73.172 -36.189 78.376 1.00 75.47 700 PRO A CA 1
ATOM 6911 C C . PRO A 1 452 ? 74.429 -37.027 78.599 1.00 76.73 700 PRO A C 1
ATOM 6912 O O . PRO A 1 452 ? 74.445 -37.889 79.477 1.00 78.20 700 PRO A O 1
ATOM 6923 N N . ASN A 1 453 ? 75.462 -36.762 77.803 1.00 74.18 701 ASN A N 1
ATOM 6924 C CA . ASN A 1 453 ? 76.763 -37.409 77.953 1.00 67.07 701 ASN A CA 1
ATOM 6925 C C . ASN A 1 453 ? 76.673 -38.931 78.013 1.00 77.42 701 ASN A C 1
ATOM 6926 O O . ASN A 1 453 ? 77.059 -39.545 79.008 1.00 79.93 701 ASN A O 1
ATOM 6937 N N . GLN A 1 454 ? 76.162 -39.527 76.940 1.00 78.44 702 GLN A N 1
ATOM 6938 C CA . GLN A 1 454 ? 76.042 -40.978 76.833 1.00 74.40 702 GLN A CA 1
ATOM 6939 C C . GLN A 1 454 ? 76.583 -41.467 75.499 1.00 78.91 702 GLN A C 1
ATOM 6940 O O . GLN A 1 454 ? 76.450 -40.787 74.482 1.00 77.03 702 GLN A O 1
ATOM 6954 N N . SER A 1 455 ? 77.199 -42.645 75.517 1.00 74.34 703 SER A N 1
ATOM 6955 C CA . SER A 1 455 ? 77.593 -43.337 74.297 1.00 75.78 703 SER A CA 1
ATOM 6956 C C . SER A 1 455 ? 76.661 -44.525 74.091 1.00 82.51 703 SER A C 1
ATOM 6957 O O . SER A 1 455 ? 76.802 -45.556 74.749 1.00 84.31 703 SER A O 1
ATOM 6965 N N . LEU A 1 456 ? 75.707 -44.366 73.177 1.00 76.32 704 LEU A N 1
ATOM 6966 C CA . LEU A 1 456 ? 74.638 -45.341 72.995 1.00 73.84 704 LEU A CA 1
ATOM 6967 C C . LEU A 1 456 ? 74.636 -45.977 71.612 1.00 79.95 704 LEU A C 1
ATOM 6968 O O . LEU A 1 456 ? 75.196 -45.436 70.658 1.00 76.44 704 LEU A O 1
ATOM 6984 N N . ILE A 1 457 ? 74.001 -47.142 71.531 1.00 80.80 705 ILE A N 1
ATOM 6985 C CA . ILE A 1 457 ? 73.614 -47.740 70.263 1.00 75.05 705 ILE A CA 1
ATOM 6986 C C . ILE A 1 457 ? 72.099 -47.624 70.167 1.00 80.31 705 ILE A C 1
ATOM 6987 O O . ILE A 1 457 ? 71.384 -47.980 71.105 1.00 78.66 705 ILE A O 1
ATOM 7003 N N . VAL A 1 458 ? 71.616 -47.119 69.037 1.00 73.95 706 VAL A N 1
ATOM 7004 C CA . VAL A 1 458 ? 70.206 -46.779 68.884 1.00 75.07 706 VAL A CA 1
ATOM 7005 C C . VAL A 1 458 ? 69.697 -47.172 67.504 1.00 74.30 706 VAL A C 1
ATOM 7006 O O . VAL A 1 458 ? 70.440 -47.137 66.524 1.00 77.62 706 VAL A O 1
ATOM 7019 N N . GLU A 1 459 ? 68.425 -47.552 67.442 1.00 69.37 707 GLU A N 1
ATOM 7020 C CA . GLU A 1 459 ? 67.771 -47.848 66.175 1.00 77.47 707 GLU A CA 1
ATOM 7021 C C . GLU A 1 459 ? 66.724 -46.790 65.850 1.00 75.25 707 GLU A C 1
ATOM 7022 O O . GLU A 1 459 ? 65.950 -46.380 66.716 1.00 64.31 707 GLU A O 1
ATOM 7034 N N . VAL A 1 460 ? 66.725 -46.341 64.598 1.00 70.89 708 VAL A N 1
ATOM 7035 C CA . VAL A 1 460 ? 65.715 -45.417 64.098 1.00 70.70 708 VAL A CA 1
ATOM 7036 C C . VAL A 1 460 ? 65.070 -45.995 62.845 1.00 71.11 708 VAL A C 1
ATOM 7037 O O . VAL A 1 460 ? 65.695 -46.773 62.123 1.00 71.66 708 VAL A O 1
ATOM 7050 N N . GLU A 1 461 ? 63.822 -45.610 62.591 1.00 68.56 709 GLU A N 1
ATOM 7051 C CA . GLU A 1 461 ? 63.084 -46.113 61.439 1.00 70.22 709 GLU A CA 1
ATOM 7052 C C . GLU A 1 461 ? 62.596 -44.969 60.559 1.00 69.73 709 GLU A C 1
ATOM 7053 O O . GLU A 1 461 ? 62.038 -43.988 61.051 1.00 64.04 709 GLU A O 1
ATOM 7065 N N . ILE A 1 462 ? 62.812 -45.107 59.254 1.00 66.93 710 ILE A N 1
ATOM 7066 C CA . ILE A 1 462 ? 62.346 -44.123 58.286 1.00 60.63 710 ILE A CA 1
ATOM 7067 C C . ILE A 1 462 ? 60.827 -43.996 58.355 1.00 64.40 710 ILE A C 1
ATOM 7068 O O . ILE A 1 462 ? 60.114 -44.996 58.441 1.00 63.24 710 ILE A O 1
ATOM 7084 N N . ILE A 1 463 ? 60.344 -42.758 58.320 1.00 61.59 711 ILE A N 1
ATOM 7085 C CA . ILE A 1 463 ? 58.912 -42.482 58.308 1.00 63.46 711 ILE A CA 1
ATOM 7086 C C . ILE A 1 463 ? 58.380 -42.438 56.878 1.00 67.11 711 ILE A C 1
ATOM 7087 O O . ILE A 1 463 ? 57.355 -43.046 56.572 1.00 67.91 711 ILE A O 1
ATOM 7103 N N . GLU A 1 464 ? 59.082 -41.718 56.008 1.00 65.50 712 GLU A N 1
ATOM 7104 C CA . GLU A 1 464 ? 58.640 -41.531 54.629 1.00 70.01 712 GLU A CA 1
ATOM 7105 C C . GLU A 1 464 ? 58.451 -42.876 53.926 1.00 74.18 712 GLU A C 1
ATOM 7106 O O . GLU A 1 464 ? 59.407 -43.641 53.798 1.00 70.63 712 GLU A O 1
ATOM 7118 N N . PRO A 1 465 ? 57.217 -43.177 53.477 1.00 77.20 713 PRO A N 1
ATOM 7119 C CA . PRO A 1 465 ? 56.986 -44.442 52.766 1.00 77.02 713 PRO A CA 1
ATOM 7120 C C . PRO A 1 465 ? 57.822 -44.573 51.497 1.00 77.51 713 PRO A C 1
ATOM 7121 O O . PRO A 1 465 ? 58.167 -43.565 50.882 1.00 82.26 713 PRO A O 1
ATOM 7132 N N . ASP A 1 466 ? 58.146 -45.809 51.128 1.00 84.79 714 ASP A N 1
ATOM 7133 C CA . ASP A 1 466 ? 58.866 -46.098 49.889 1.00 98.52 714 ASP A CA 1
ATOM 7134 C C . ASP A 1 466 ? 60.187 -45.333 49.795 1.00 94.40 714 ASP A C 1
ATOM 7135 O O . ASP A 1 466 ? 60.635 -44.980 48.703 1.00 89.50 714 ASP A O 1
ATOM 7144 N N . PHE A 1 467 ? 60.801 -45.085 50.949 1.00 89.07 715 PHE A N 1
ATOM 7145 C CA . PHE A 1 467 ? 62.101 -44.428 51.013 1.00 82.15 715 PHE A CA 1
ATOM 7146 C C . PHE A 1 467 ? 63.089 -45.311 51.766 1.00 80.11 715 PHE A C 1
ATOM 7147 O O . PHE A 1 467 ? 62.732 -45.957 52.750 1.00 81.43 715 PHE A O 1
ATOM 7164 N N . ALA A 1 468 ? 64.331 -45.335 51.291 1.00 80.39 716 ALA A N 1
ATOM 7165 C CA . ALA A 1 468 ? 65.381 -46.136 51.910 1.00 77.85 716 ALA A CA 1
ATOM 7166 C C . ALA A 1 468 ? 66.724 -45.419 51.835 1.00 77.20 716 ALA A C 1
ATOM 7167 O O . ALA A 1 468 ? 67.097 -44.881 50.792 1.00 76.09 716 ALA A O 1
ATOM 7174 N N . LEU A 1 469 ? 67.449 -45.422 52.949 1.00 73.14 717 LEU A N 1
ATOM 7175 C CA . LEU A 1 469 ? 68.750 -44.769 53.021 1.00 69.65 717 LEU A CA 1
ATOM 7176 C C . LEU A 1 469 ? 69.827 -45.657 52.411 1.00 66.91 717 LEU A C 1
ATOM 7177 O O . LEU A 1 469 ? 70.016 -46.796 52.837 1.00 71.82 717 LEU A O 1
ATOM 7193 N N . ASN A 1 470 ? 70.524 -45.133 51.407 1.00 61.89 718 ASN A N 1
ATOM 7194 C CA . ASN A 1 470 ? 71.620 -45.857 50.772 1.00 70.57 718 ASN A CA 1
ATOM 7195 C C . ASN A 1 470 ? 72.913 -45.727 51.573 1.00 74.83 718 ASN A C 1
ATOM 7196 O O . ASN A 1 470 ? 73.456 -44.630 51.716 1.00 65.07 718 ASN A O 1
ATOM 7207 N N . VAL A 1 471 ? 73.403 -46.853 52.083 1.00 66.39 719 VAL A N 1
ATOM 7208 C CA . VAL A 1 471 ? 74.608 -46.872 52.904 1.00 71.25 719 VAL A CA 1
ATOM 7209 C C . VAL A 1 471 ? 75.645 -47.835 52.341 1.00 74.40 719 VAL A C 1
ATOM 7210 O O . VAL A 1 471 ? 75.355 -49.007 52.101 1.00 75.20 719 VAL A O 1
ATOM 7223 N N . ILE A 1 472 ? 76.857 -47.329 52.146 1.00 68.11 720 ILE A N 1
ATOM 7224 C CA . ILE A 1 472 ? 77.972 -48.143 51.684 1.00 69.15 720 ILE A CA 1
ATOM 7225 C C . ILE A 1 472 ? 78.813 -48.623 52.865 1.00 78.43 720 ILE A C 1
ATOM 7226 O O . ILE A 1 472 ? 79.334 -47.818 53.639 1.00 76.49 720 ILE A O 1
ATOM 7242 N N . ASP A 1 473 ? 78.937 -49.940 52.994 1.00 84.01 721 ASP A N 1
ATOM 7243 C CA . ASP A 1 473 ? 79.716 -50.547 54.068 1.00 86.23 721 ASP A CA 1
ATOM 7244 C C . ASP A 1 473 ? 81.159 -50.760 53.619 1.00 83.14 721 ASP A C 1
ATOM 7245 O O . ASP A 1 473 ? 81.466 -51.722 52.914 1.00 85.57 721 ASP A O 1
ATOM 7254 N N . SER A 1 474 ? 82.039 -49.854 54.030 1.00 81.78 722 SER A N 1
ATOM 7255 C CA . SER A 1 474 ? 83.447 -49.929 53.658 1.00 81.06 722 SER A CA 1
ATOM 7256 C C . SER A 1 474 ? 84.314 -49.143 54.632 1.00 77.87 722 SER A C 1
ATOM 7257 O O . SER A 1 474 ? 83.856 -48.179 55.246 1.00 85.51 722 SER A O 1
ATOM 7265 N N . LYS A 1 475 ? 85.569 -49.558 54.765 1.00 80.57 723 LYS A N 1
ATOM 7266 C CA . LYS A 1 475 ? 86.511 -48.881 55.649 1.00 79.01 723 LYS A CA 1
ATOM 7267 C C . LYS A 1 475 ? 86.805 -47.464 55.160 1.00 81.25 723 LYS A C 1
ATOM 7268 O O . LYS A 1 475 ? 87.291 -46.626 55.919 1.00 81.44 723 LYS A O 1
ATOM 7287 N N . TYR A 1 476 ? 86.503 -47.203 53.891 1.00 84.74 724 TYR A N 1
ATOM 7288 C CA . TYR A 1 476 ? 86.849 -45.933 53.260 1.00 83.57 724 TYR A CA 1
ATOM 7289 C C . TYR A 1 476 ? 85.726 -44.896 53.345 1.00 79.16 724 TYR A C 1
ATOM 7290 O O . TYR A 1 476 ? 85.935 -43.727 53.017 1.00 79.20 724 TYR A O 1
ATOM 7308 N N . ILE A 1 477 ? 84.546 -45.320 53.793 1.00 76.58 725 ILE A N 1
ATOM 7309 C CA . ILE A 1 477 ? 83.394 -44.427 53.889 1.00 81.66 725 ILE A CA 1
ATOM 7310 C C . ILE A 1 477 ? 83.050 -44.160 55.351 1.00 78.40 725 ILE A C 1
ATOM 7311 O O . ILE A 1 477 ? 82.926 -45.087 56.152 1.00 68.34 725 ILE A O 1
ATOM 7327 N N . THR A 1 478 ? 82.899 -42.882 55.684 1.00 81.61 726 THR A N 1
ATOM 7328 C CA . THR A 1 478 ? 82.666 -42.458 57.061 1.00 86.63 726 THR A CA 1
ATOM 7329 C C . THR A 1 478 ? 81.271 -42.818 57.566 1.00 82.01 726 THR A C 1
ATOM 7330 O O . THR A 1 478 ? 81.126 -43.413 58.635 1.00 84.70 726 THR A O 1
ATOM 7341 N N . ASN A 1 479 ? 80.254 -42.444 56.794 1.00 70.71 727 ASN A N 1
ATOM 7342 C CA . ASN A 1 479 ? 78.857 -42.605 57.189 1.00 68.96 727 ASN A CA 1
ATOM 7343 C C . ASN A 1 479 ? 78.543 -41.878 58.495 1.00 70.39 727 ASN A C 1
ATOM 7344 O O . ASN A 1 479 ? 77.794 -42.374 59.338 1.00 63.57 727 ASN A O 1
ATOM 7355 N N . ASN A 1 480 ? 79.111 -40.686 58.648 1.00 66.01 728 ASN A N 1
ATOM 7356 C CA . ASN A 1 480 ? 78.761 -39.821 59.764 1.00 61.69 728 ASN A CA 1
ATOM 7357 C C . ASN A 1 480 ? 77.300 -39.405 59.668 1.00 67.82 728 ASN A C 1
ATOM 7358 O O . ASN A 1 480 ? 76.762 -39.244 58.569 1.00 63.26 728 ASN A O 1
ATOM 7369 N N . ILE A 1 481 ? 76.661 -39.242 60.822 1.00 57.85 729 ILE A N 1
ATOM 7370 C CA . ILE A 1 481 ? 75.288 -38.758 60.875 1.00 54.13 729 ILE A CA 1
ATOM 7371 C C . ILE A 1 481 ? 75.126 -37.702 61.956 1.00 59.18 729 ILE A C 1
ATOM 7372 O O . ILE A 1 481 ? 75.982 -37.547 62.830 1.00 60.94 729 ILE A O 1
ATOM 7388 N N . VAL A 1 482 ? 74.020 -36.973 61.875 1.00 53.54 730 VAL A N 1
ATOM 7389 C CA . VAL A 1 482 ? 73.619 -36.041 62.916 1.00 59.01 730 VAL A CA 1
ATOM 7390 C C . VAL A 1 482 ? 72.127 -36.189 63.166 1.00 62.95 730 VAL A C 1
ATOM 7391 O O . VAL A 1 482 ? 71.327 -36.131 62.232 1.00 58.22 730 VAL A O 1
ATOM 7404 N N . LEU A 1 483 ? 71.762 -36.389 64.428 1.00 60.66 731 LEU A N 1
ATOM 7405 C CA . LEU A 1 483 ? 70.364 -36.445 64.825 1.00 52.60 731 LEU A CA 1
ATOM 7406 C C . LEU A 1 483 ? 69.938 -35.094 65.374 1.00 63.27 731 LEU A C 1
ATOM 7407 O O . LEU A 1 483 ? 70.610 -34.525 66.237 1.00 59.71 731 LEU A O 1
ATOM 7423 N N . THR A 1 484 ? 68.825 -34.580 64.861 1.00 62.17 732 THR A N 1
ATOM 7424 C CA . THR A 1 484 ? 68.263 -33.330 65.349 1.00 56.83 732 THR A CA 1
ATOM 7425 C C . THR A 1 484 ? 66.788 -33.518 65.659 1.00 60.43 732 THR A C 1
ATOM 7426 O O . THR A 1 484 ? 66.183 -34.519 65.273 1.00 68.99 732 THR A O 1
ATOM 7437 N N . SER A 1 485 ? 66.214 -32.552 66.365 1.00 60.61 733 SER A N 1
ATOM 7438 C CA . SER A 1 485 ? 64.775 -32.518 66.566 1.00 65.53 733 SER A CA 1
ATOM 7439 C C . SER A 1 485 ? 64.103 -32.065 65.273 1.00 69.30 733 SER A C 1
ATOM 7440 O O . SER A 1 485 ? 64.781 -31.778 64.285 1.00 64.95 733 SER A O 1
ATOM 7448 N N . ILE A 1 486 ? 62.776 -32.004 65.278 1.00 66.18 734 ILE A N 1
ATOM 7449 C CA . ILE A 1 486 ? 62.039 -31.477 64.134 1.00 67.89 734 ILE A CA 1
ATOM 7450 C C . ILE A 1 486 ? 62.318 -29.985 64.008 1.00 68.35 734 ILE A C 1
ATOM 7451 O O . ILE A 1 486 ? 62.243 -29.418 62.919 1.00 68.25 734 ILE A O 1
ATOM 7467 N N . ASP A 1 487 ? 62.656 -29.358 65.132 1.00 66.87 735 ASP A N 1
ATOM 7468 C CA . ASP A 1 487 ? 63.006 -27.943 65.150 1.00 72.69 735 ASP A CA 1
ATOM 7469 C C . ASP A 1 487 ? 64.485 -27.731 64.799 1.00 66.44 735 ASP A C 1
ATOM 7470 O O . ASP A 1 487 ? 65.042 -26.660 65.038 1.00 68.71 735 ASP A O 1
ATOM 7479 N N . HIS A 1 488 ? 65.111 -28.765 64.240 1.00 57.98 736 HIS A N 1
ATOM 7480 C CA . HIS A 1 488 ? 66.484 -28.686 63.738 1.00 63.57 736 HIS A CA 1
ATOM 7481 C C . HIS A 1 488 ? 67.511 -28.340 64.821 1.00 63.53 736 HIS A C 1
ATOM 7482 O O . HIS A 1 488 ? 68.523 -27.698 64.538 1.00 62.81 736 HIS A O 1
ATOM 7496 N N . LYS A 1 489 ? 67.258 -28.776 66.053 1.00 59.27 737 LYS A N 1
ATOM 7497 C CA . LYS A 1 489 ? 68.220 -28.607 67.139 1.00 61.20 737 LYS A CA 1
ATOM 7498 C C . LYS A 1 489 ? 69.018 -29.893 67.320 1.00 57.97 737 LYS A C 1
ATOM 7499 O O . LYS A 1 489 ? 68.444 -30.974 67.448 1.00 65.56 737 LYS A O 1
ATOM 7518 N N . VAL A 1 490 ? 70.343 -29.773 67.322 1.00 53.85 738 VAL A N 1
ATOM 7519 C CA . VAL A 1 490 ? 71.217 -30.942 67.383 1.00 57.19 738 VAL A CA 1
ATOM 7520 C C . VAL A 1 490 ? 71.058 -31.690 68.700 1.00 58.26 738 VAL A C 1
ATOM 7521 O O . VAL A 1 490 ? 71.084 -31.094 69.776 1.00 65.77 738 VAL A O 1
ATOM 7534 N N . ILE A 1 491 ? 70.902 -33.005 68.590 1.00 59.45 739 ILE A N 1
ATOM 7535 C CA . ILE A 1 491 ? 70.746 -33.881 69.742 1.00 60.54 739 ILE A CA 1
ATOM 7536 C C . ILE A 1 491 ? 71.987 -34.744 69.917 1.00 67.77 739 ILE A C 1
ATOM 7537 O O . ILE A 1 491 ? 72.434 -34.984 71.039 1.00 65.45 739 ILE A O 1
ATOM 7553 N N . ALA A 1 492 ? 72.539 -35.212 68.801 1.00 62.05 740 ALA A N 1
ATOM 7554 C CA . ALA A 1 492 ? 73.664 -36.134 68.849 1.00 62.36 740 ALA A CA 1
ATOM 7555 C C . ALA A 1 492 ? 74.436 -36.192 67.538 1.00 65.64 740 ALA A C 1
ATOM 7556 O O . ALA A 1 492 ? 73.968 -35.734 66.494 1.00 69.13 740 ALA A O 1
ATOM 7563 N N . VAL A 1 493 ? 75.631 -36.766 67.623 1.00 57.57 741 VAL A N 1
ATOM 7564 C CA . VAL A 1 493 ? 76.463 -37.071 66.468 1.00 63.69 741 VAL A CA 1
ATOM 7565 C C . VAL A 1 493 ? 76.751 -38.565 66.518 1.00 69.46 741 VAL A C 1
ATOM 7566 O O . VAL A 1 493 ? 76.712 -39.164 67.593 1.00 77.94 741 VAL A O 1
ATOM 7579 N N . GLY A 1 494 ? 77.022 -39.177 65.371 1.00 65.23 742 GLY A N 1
ATOM 7580 C CA . GLY A 1 494 ? 77.319 -40.596 65.352 1.00 66.46 742 GLY A CA 1
ATOM 7581 C C . GLY A 1 494 ? 77.685 -41.156 63.993 1.00 60.17 742 GLY A C 1
ATOM 7582 O O . GLY A 1 494 ? 78.123 -40.436 63.099 1.00 58.38 742 GLY A O 1
ATOM 7586 N N . ARG A 1 495 ? 77.497 -42.465 63.857 1.00 64.41 743 ARG A N 1
ATOM 7587 C CA . ARG A 1 495 ? 77.812 -43.192 62.637 1.00 65.96 743 ARG A CA 1
ATOM 7588 C C . ARG A 1 495 ? 76.767 -44.271 62.390 1.00 70.15 743 ARG A C 1
ATOM 7589 O O . ARG A 1 495 ? 76.123 -44.742 63.326 1.00 68.21 743 ARG A O 1
ATOM 7610 N N . ILE A 1 496 ? 76.599 -44.661 61.131 1.00 69.00 744 ILE A N 1
ATOM 7611 C CA . ILE A 1 496 ? 75.764 -45.810 60.809 1.00 73.57 744 ILE A CA 1
ATOM 7612 C C . ILE A 1 496 ? 76.486 -47.072 61.260 1.00 69.98 744 ILE A C 1
ATOM 7613 O O . ILE A 1 496 ? 77.641 -47.295 60.897 1.00 68.88 744 ILE A O 1
ATOM 7629 N N . ALA A 1 497 ? 75.808 -47.892 62.055 1.00 77.76 745 ALA A N 1
ATOM 7630 C CA . ALA A 1 497 ? 76.374 -49.156 62.506 1.00 82.53 745 ALA A CA 1
ATOM 7631 C C . ALA A 1 497 ? 75.972 -50.277 61.553 1.00 83.40 745 ALA A C 1
ATOM 7632 O O . ALA A 1 497 ? 74.965 -50.951 61.763 1.00 87.94 745 ALA A O 1
ATOM 7639 N N . CYS A 1 498 ? 76.762 -50.464 60.500 1.00 92.14 746 CYS A N 1
ATOM 7640 C CA . CYS A 1 498 ? 76.478 -51.488 59.500 1.00 99.85 746 CYS A CA 1
ATOM 7641 C C . CYS A 1 498 ? 76.613 -52.885 60.097 1.00 109.44 746 CYS A C 1
ATOM 7642 O O . CYS A 1 498 ? 75.767 -53.751 59.869 1.00 108.46 746 CYS A O 1
ATOM 7650 N N . GLN A 1 499 ? 77.680 -53.096 60.861 1.00 114.05 747 GLN A N 1
ATOM 7651 C CA . GLN A 1 499 ? 77.907 -54.373 61.529 1.00 112.91 747 GLN A CA 1
ATOM 7652 C C . GLN A 1 499 ? 77.043 -54.490 62.780 1.00 107.78 747 GLN A C 1
ATOM 7653 O O . GLN A 1 499 ? 75.838 -54.727 62.694 1.00 108.62 747 GLN A O 1
#

Nearest PDB structures (foldseek):
  4zkd-assembly1_A  TM=1.002E+00  e=1.080E-99  Saccharomyces cerevisiae
  4zke-assembly1_A  TM=9.955E-01  e=1.482E-93  Saccharomyces cerevisiae
  3p27-assembly2_B  TM=7.261E-01  e=7.121E-30  Saccharomyces cerevisiae
  3mca-assembly1_A  TM=6.876E-01  e=9.772E-20  Schizosaccharomyces pombe
  3wnd-assembly1_A  TM=7.238E-01  e=3.298E-16  Methanosarcina mazei